Protein 5I4D (pdb70)

Nearest PDB structures (foldseek):
  5d3d-assembly1_A  TM=9.823E-01  e=6.973E-37  Staphylococcus aureus subsp. aureus NCTC 8325
  4dxf-assembly1_A  TM=9.849E-01  e=1.937E-33  Staphylococcus aureus subsp. aureus str. Newman
  3v05-assembly1_B  TM=9.182E-01  e=1.209E-22  Staphylococcus aureus subsp. aureus NCTC 8325
  3v05-assembly2_D  TM=9.084E-01  e=4.663E-22  Staphylococcus aureus subsp. aureus NCTC 8325
  4rfb-assembly2_C  TM=9.114E-01  e=8.182E-22  Staphylococcus aureus subsp. aureus NCTC 8325

GO terms:
  GO:0005576 extracellular region (C, EXP)

Secondary structure (DSSP, 8-state):
----HHHHHHTTS--EEEEEEEEEE---SSSS-EEEE-SSSS-EEEE--TTHHHH--S--EEEEEEEE-----TT--SSEEES-EEEPPSS---EEEEEEEEEE-TT--EEEEEEEEEE--SEEEHHHHHHHHHHHHHHHH-TTTS---EEEEEEETTS-EEEEETTSPPPGGGGG-EEEGGGEEEEEEEE-/-PPTTHHHHHHHTS--EEEEEEEEEE---SSSS-EEEE-SSSS-EEEE--TTHHHH--S--EEEEEEEE-----TT--SSEEE--EEEPPSS---EEEEEEEEEE-TTS-EEEEEEEEEE--SEEEHHHHHHHHHHHHHHHH-BTTTB--EEEEEEETTS-EEEEETTSPPPGGGGG-EEEGGGEEEEEEEE-

Foldseek 3Di:
DDFQVVLLVQLQADKDKDFQWKWAWDPDPDPWTWTWTDPDPDIATETQAAPRVVVDDHDTDGQKMAIARADCDPVRDRHYGYARIDHHDPDWAWAKAKEWEWEQFPVRDIDIDIDIDTDTGQKTAPLVVQSVVVSCCCVPPVARNRWFFWWKWFAFQVGDIDIDTRNDDRPRNSSNDMDGSNGGHHIYTYID/DPDFLVVVVVQLQADKDKDFQWKWAWDPDPDPWTWTWTPPDPDIATETQAAPRVVVDDHDGDGQKMAIAGADQDPVRDRHYGYARIGHHDPDWAWAKAKEWEWEADPVGHIDIDIDIDTDGGQKTAPLVVVSVVVNCCCVPPVARNPWFFWWKWFAFQVRDIDIDTRNDDDDRSSRNDMDGSNGGHHIYTYID

Structure (mmCIF, N/CA/C/O backbone):
data_5I4D
#
_entry.id   5I4D
#
_cell.length_a   85.975
_cell.length_b   166.881
_cell.length_c   34.144
_cell.angle_alpha   90.00
_cell.angle_beta   90.00
_cell.angle_gamma   90.00
#
_symmetry.space_group_name_H-M   'P 21 21 2'
#
loop_
_entity.id
_entity.type
_entity.pdbx_description
1 polymer 'Superantigen-like protein'
2 branched 'N-acetyl-alpha-neuraminic acid-(2-3)-beta-D-galactopyranose-(1-4)-[alpha-L-fucopyranose-(1-3)]2-acetamido-2-deoxy-alpha-D-glucopyranose'
3 non-polymer 'TRIETHYLENE GLYCOL'
4 non-polymer 'TETRAETHYLENE GLYCOL'
5 non-polymer 2-acetamido-2-deoxy-beta-D-glucopyranose
6 water water
#
loop_
_atom_site.group_PDB
_atom_site.id
_atom_site.type_symbol
_atom_site.label_atom_id
_atom_site.label_alt_id
_atom_site.label_comp_id
_atom_site.label_asym_id
_atom_site.label_entity_id
_atom_site.label_seq_id
_atom_site.pdbx_PDB_ins_code
_atom_site.Cartn_x
_atom_site.Cartn_y
_atom_site.Cartn_z
_atom_site.occupancy
_atom_site.B_iso_or_equiv
_atom_site.auth_seq_id
_atom_site.auth_comp_id
_atom_site.auth_asym_id
_atom_site.auth_atom_id
_atom_site.pdbx_PDB_model_num
ATOM 1 N N . THR A 1 152 ? 29.551 210.891 -23.693 1.00 74.40 165 THR A N 1
ATOM 2 C CA . THR A 1 152 ? 29.705 211.582 -22.371 1.00 74.39 165 THR A CA 1
ATOM 3 C C . THR A 1 152 ? 28.629 212.676 -22.162 1.00 70.78 165 THR A C 1
ATOM 4 O O . THR A 1 152 ? 27.982 213.116 -23.137 1.00 61.34 165 THR A O 1
ATOM 8 N N . PRO A 1 153 ? 28.440 213.126 -20.895 1.00 68.16 166 PRO A N 1
ATOM 9 C CA . PRO A 1 153 ? 27.390 214.113 -20.627 1.00 66.27 166 PRO A CA 1
ATOM 10 C C . PRO A 1 153 ? 27.725 215.534 -21.056 1.00 62.31 166 PRO A C 1
ATOM 11 O O . PRO A 1 153 ? 28.902 215.885 -21.217 1.00 61.06 166 PRO A O 1
ATOM 15 N N . LYS A 1 154 ? 26.667 216.323 -21.256 1.00 58.27 167 LYS A N 1
ATOM 16 C CA . LYS A 1 154 ? 26.776 217.741 -21.588 1.00 51.91 167 LYS A CA 1
ATOM 17 C C . LYS A 1 154 ? 26.455 218.511 -20.341 1.00 45.90 167 LYS A C 1
ATOM 18 O O . LYS A 1 154 ? 25.904 217.943 -19.385 1.00 43.62 167 LYS A O 1
ATOM 24 N N . TYR A 1 155 ? 26.780 219.807 -20.361 1.00 38.13 168 TYR A N 1
ATOM 25 C CA . TYR A 1 155 ? 26.582 220.682 -19.206 1.00 34.20 168 TYR A CA 1
ATOM 26 C C . TYR A 1 155 ? 26.020 222.046 -19.620 1.00 31.06 168 TYR A C 1
ATOM 27 O O . TYR A 1 155 ? 26.381 223.075 -19.036 1.00 27.38 168 TYR A O 1
ATOM 36 N N . GLU A 1 156 ? 25.126 222.047 -20.604 1.00 30.55 169 GLU A N 1
ATOM 37 C CA . GLU A 1 156 ? 24.556 223.302 -21.112 1.00 31.23 169 GLU A CA 1
ATOM 38 C C . GLU A 1 156 ? 23.876 224.173 -20.058 1.00 26.45 169 GLU A C 1
ATOM 39 O O . GLU A 1 156 ? 24.056 225.363 -20.060 1.00 24.06 169 GLU A O 1
ATOM 45 N N . ASP A 1 157 ? 23.053 223.572 -19.198 1.00 25.40 170 ASP A N 1
ATOM 46 C CA . ASP A 1 157 ? 22.322 224.332 -18.188 1.00 24.06 170 ASP A CA 1
ATOM 47 C C . ASP A 1 157 ? 23.256 225.016 -17.168 1.00 20.63 170 ASP A C 1
ATOM 48 O O . ASP A 1 157 ? 23.015 226.160 -16.806 1.00 19.07 170 ASP A O 1
ATOM 53 N N . LEU A 1 158 ? 24.314 224.332 -16.757 1.00 18.87 171 LEU A N 1
ATOM 54 C CA . LEU A 1 158 ? 25.270 224.906 -15.807 1.00 18.22 171 LEU A CA 1
ATOM 55 C C . LEU A 1 158 ? 26.079 226.016 -16.467 1.00 16.79 171 LEU A C 1
ATOM 56 O O . LEU A 1 158 ? 26.301 227.055 -15.856 1.00 16.11 171 LEU A O 1
ATOM 61 N N . ARG A 1 159 ? 26.501 225.812 -17.712 1.00 16.62 172 ARG A N 1
ATOM 62 C CA . ARG A 1 159 ? 27.271 226.851 -18.423 1.00 16.78 172 ARG A CA 1
ATOM 63 C C . ARG A 1 159 ? 26.410 228.091 -18.621 1.00 17.18 172 ARG A C 1
ATOM 64 O O . ARG A 1 159 ? 26.895 229.232 -18.509 1.00 17.57 172 ARG A O 1
ATOM 72 N N . ALA A 1 160 ? 25.128 227.885 -18.906 1.00 17.03 173 ALA A N 1
ATOM 73 C CA . ALA A 1 160 ? 24.230 229.025 -19.114 1.00 17.77 173 ALA A CA 1
ATOM 74 C C . ALA A 1 160 ? 24.038 229.815 -17.829 1.00 16.64 173 ALA A C 1
ATOM 75 O O . ALA A 1 160 ? 24.109 231.040 -17.824 1.00 16.73 173 ALA A O 1
ATOM 77 N N . TYR A 1 161 ? 23.799 229.108 -16.729 1.00 15.95 174 TYR A N 1
ATOM 78 C CA . TYR A 1 161 ? 23.573 229.777 -15.449 1.00 15.05 174 TYR A CA 1
ATOM 79 C C . TYR A 1 161 ? 24.776 230.585 -15.023 1.00 14.72 174 TYR A C 1
ATOM 80 O O . TYR A 1 161 ? 24.647 231.780 -14.675 1.00 14.54 174 TYR A O 1
ATOM 89 N N . TYR A 1 162 ? 25.943 229.957 -15.073 1.00 13.52 175 TYR A N 1
ATOM 90 C CA . TYR A 1 162 ? 27.154 230.584 -14.567 1.00 13.34 175 TYR A CA 1
ATOM 91 C C . TYR A 1 162 ? 27.841 231.587 -15.510 1.00 14.44 175 TYR A C 1
ATOM 92 O O . TYR A 1 162 ? 28.917 232.100 -15.194 1.00 14.65 175 TYR A O 1
ATOM 101 N N . THR A 1 163 ? 27.220 231.842 -16.675 1.00 15.76 176 THR A N 1
ATOM 102 C CA . THR A 1 163 ? 27.642 232.903 -17.570 1.00 16.97 176 THR A CA 1
ATOM 103 C C . THR A 1 163 ? 26.599 234.035 -17.586 1.00 17.83 176 THR A C 1
ATOM 104 O O . THR A 1 163 ? 26.726 235.014 -18.352 1.00 18.43 176 THR A O 1
ATOM 108 N N . LYS A 1 164 ? 25.549 233.910 -16.768 1.00 17.52 177 LYS A N 1
ATOM 109 C CA . LYS A 1 164 ? 24.592 235.016 -16.637 1.00 18.97 177 LYS A CA 1
ATOM 110 C C . LYS A 1 164 ? 25.325 236.229 -16.093 1.00 19.33 177 LYS A C 1
ATOM 111 O O . LYS A 1 164 ? 26.289 236.079 -15.343 1.00 17.25 177 LYS A O 1
ATOM 117 N N . PRO A 1 165 ? 24.847 237.454 -16.422 1.00 20.59 178 PRO A N 1
ATOM 118 C CA . PRO A 1 165 ? 25.460 238.617 -15.779 1.00 21.02 178 PRO A CA 1
ATOM 119 C C . PRO A 1 165 ? 25.088 238.633 -14.306 1.00 19.72 178 PRO A C 1
ATOM 120 O O . PRO A 1 165 ? 24.079 238.014 -13.906 1.00 18.53 178 PRO A O 1
ATOM 124 N N . SER A 1 166 ? 25.914 239.281 -13.490 1.00 18.73 179 SER A N 1
ATOM 125 C CA . SER A 1 166 ? 25.599 239.461 -12.089 1.00 17.60 179 SER A CA 1
ATOM 126 C C . SER A 1 166 ? 25.575 240.943 -11.839 1.00 18.92 179 SER A C 1
ATOM 127 O O . SER A 1 166 ? 26.110 241.726 -12.655 1.00 20.72 179 SER A O 1
ATOM 130 N N A PHE A 1 167 ? 24.942 241.315 -10.734 0.50 17.82 180 PHE A N 1
ATOM 131 N N B PHE A 1 167 ? 24.902 241.359 -10.766 0.50 18.29 180 PHE A N 1
ATOM 132 C CA A PHE A 1 167 ? 24.841 242.688 -10.282 0.50 18.63 180 PHE A CA 1
ATOM 133 C CA B PHE A 1 167 ? 24.797 242.779 -10.384 0.50 19.61 180 PHE A CA 1
ATOM 134 C C A PHE A 1 167 ? 25.287 242.733 -8.829 0.50 18.00 180 PHE A C 1
ATOM 135 C C B PHE A 1 167 ? 25.032 242.951 -8.895 0.50 19.25 180 PHE A C 1
ATOM 136 O O A PHE A 1 167 ? 25.111 241.776 -8.067 0.50 16.70 180 PHE A O 1
ATOM 137 O O B PHE A 1 167 ? 24.406 242.322 -8.064 0.50 19.47 180 PHE A O 1
ATOM 152 N N A GLU A 1 168 ? 25.919 243.834 -8.482 0.50 19.58 181 GLU A N 1
ATOM 153 N N B GLU A 1 168 ? 25.958 243.803 -8.538 0.50 20.77 181 GLU A N 1
ATOM 154 C CA A GLU A 1 168 ? 26.428 244.069 -7.156 0.50 19.06 181 GLU A CA 1
ATOM 155 C CA B GLU A 1 168 ? 26.218 243.957 -7.142 0.50 19.78 181 GLU A CA 1
ATOM 156 C C A GLU A 1 168 ? 25.971 245.463 -6.760 0.50 19.38 181 GLU A C 1
ATOM 157 C C B GLU A 1 168 ? 26.100 245.396 -6.715 0.50 20.23 181 GLU A C 1
ATOM 158 O O A GLU A 1 168 ? 26.105 246.414 -7.529 0.50 19.72 181 GLU A O 1
ATOM 159 O O B GLU A 1 168 ? 26.688 246.305 -7.310 0.50 21.09 181 GLU A O 1
ATOM 170 N N A PHE A 1 169 ? 25.412 245.585 -5.575 0.50 18.10 182 PHE A N 1
ATOM 171 N N B PHE A 1 169 ? 25.293 245.601 -5.698 0.50 18.65 182 PHE A N 1
ATOM 172 C CA A PHE A 1 169 ? 24.966 246.875 -5.100 0.50 18.90 182 PHE A CA 1
ATOM 173 C CA B PHE A 1 169 ? 25.103 246.919 -5.180 0.50 19.32 182 PHE A CA 1
ATOM 174 C C A PHE A 1 169 ? 25.431 247.017 -3.667 0.50 18.97 182 PHE A C 1
ATOM 175 C C B PHE A 1 169 ? 25.637 246.946 -3.763 0.50 19.16 182 PHE A C 1
ATOM 176 O O A PHE A 1 169 ? 25.150 246.154 -2.848 0.50 17.84 182 PHE A O 1
ATOM 177 O O B PHE A 1 169 ? 25.637 245.932 -3.059 0.50 17.59 182 PHE A O 1
ATOM 192 N N . GLU A 1 170 ? 26.141 248.110 -3.376 1.00 20.50 183 GLU A N 1
ATOM 193 C CA . GLU A 1 170 ? 26.736 248.307 -2.073 1.00 21.67 183 GLU A CA 1
ATOM 194 C C . GLU A 1 170 ? 26.080 249.408 -1.306 1.00 21.54 183 GLU A C 1
ATOM 195 O O . GLU A 1 170 ? 25.509 250.344 -1.908 1.00 21.05 183 GLU A O 1
ATOM 201 N N . LYS A 1 171 ? 26.180 249.300 0.023 1.00 20.94 184 LYS A N 1
ATOM 202 C CA . LYS A 1 171 ? 25.678 250.353 0.932 1.00 21.97 184 LYS A CA 1
ATOM 203 C C . LYS A 1 171 ? 24.204 250.639 0.640 1.00 20.64 184 LYS A C 1
ATOM 204 O O . LYS A 1 171 ? 23.783 251.799 0.475 1.00 20.47 184 LYS A O 1
ATOM 210 N N . GLN A 1 172 ? 23.425 249.573 0.528 1.00 18.18 185 GLN A N 1
ATOM 211 C CA . GLN A 1 172 ? 22.009 249.681 0.205 1.00 19.26 185 GLN A CA 1
ATOM 212 C C . GLN A 1 172 ? 21.084 249.631 1.421 1.00 18.45 185 GLN A C 1
ATOM 213 O O . GLN A 1 172 ? 21.472 249.208 2.510 1.00 18.82 185 GLN A O 1
ATOM 219 N N . PHE A 1 173 ? 19.838 250.032 1.194 1.00 15.51 186 PHE A N 1
ATOM 220 C CA . PHE A 1 173 ? 18.777 250.040 2.214 1.00 16.34 186 PHE A CA 1
ATOM 221 C C . PHE A 1 173 ? 17.818 248.920 1.877 1.00 16.28 186 PHE A C 1
ATOM 222 O O . PHE A 1 173 ? 17.099 248.987 0.867 1.00 16.58 186 PHE A O 1
ATOM 230 N N . GLY A 1 174 ? 17.789 247.885 2.699 1.00 16.23 187 GLY A N 1
ATOM 231 C CA . GLY A 1 174 ? 16.900 246.769 2.432 1.00 15.64 187 GLY A CA 1
ATOM 232 C C . GLY A 1 174 ? 15.627 246.915 3.225 1.00 16.29 187 GLY A C 1
ATOM 233 O O . GLY A 1 174 ? 15.689 247.255 4.401 1.00 17.18 187 GLY A O 1
ATOM 234 N N . PHE A 1 175 ? 14.473 246.685 2.596 1.00 17.42 188 PHE A N 1
ATOM 235 C CA . PHE A 1 175 ? 13.192 246.778 3.309 1.00 18.35 188 PHE A CA 1
ATOM 236 C C . PHE A 1 175 ? 12.265 245.604 2.988 1.00 19.30 188 PHE A C 1
ATOM 237 O O . PHE A 1 175 ? 12.305 245.040 1.893 1.00 17.77 188 PHE A O 1
ATOM 245 N N . MET A 1 176 ? 11.428 245.262 3.960 1.00 20.07 189 MET A N 1
ATOM 246 C CA . MET A 1 176 ? 10.476 244.176 3.840 1.00 23.24 189 MET A CA 1
ATOM 247 C C . MET A 1 176 ? 9.090 244.778 3.694 1.00 23.15 189 MET A C 1
ATOM 248 O O . MET A 1 176 ? 8.779 245.807 4.314 1.00 22.50 189 MET A O 1
ATOM 253 N N . LEU A 1 177 ? 8.264 244.160 2.868 1.00 22.41 190 LEU A N 1
ATOM 254 C CA . LEU A 1 177 ? 6.879 244.561 2.738 1.00 22.96 190 LEU A CA 1
ATOM 255 C C . LEU A 1 177 ? 6.058 243.431 3.353 1.00 23.67 190 LEU A C 1
ATOM 256 O O . LEU A 1 177 ? 6.609 242.386 3.697 1.00 22.54 190 LEU A O 1
ATOM 261 N N . LYS A 1 178 ? 4.757 243.645 3.527 1.00 24.43 191 LYS A N 1
ATOM 262 C CA . LYS A 1 178 ? 3.929 242.626 4.161 1.00 25.59 191 LYS A CA 1
ATOM 263 C C . LYS A 1 178 ? 4.039 241.287 3.393 1.00 23.73 191 LYS A C 1
ATOM 264 O O . LYS A 1 178 ? 4.002 241.279 2.162 1.00 22.41 191 LYS A O 1
ATOM 270 N N . PRO A 1 179 ? 4.252 240.176 4.111 1.00 23.21 192 PRO A N 1
ATOM 271 C CA . PRO A 1 179 ? 4.377 238.900 3.407 1.00 22.43 192 PRO A CA 1
ATOM 272 C C . PRO A 1 179 ? 3.153 238.541 2.557 1.00 22.45 192 PRO A C 1
ATOM 273 O O . PRO A 1 179 ? 2.011 238.777 2.964 1.00 22.19 192 PRO A O 1
ATOM 277 N N . TRP A 1 180 ? 3.416 237.963 1.389 1.00 22.06 193 TRP A N 1
ATOM 278 C CA . TRP A 1 180 ? 2.384 237.530 0.456 1.00 22.49 193 TRP A CA 1
ATOM 279 C C . TRP A 1 180 ? 2.496 236.052 0.116 1.00 22.60 193 TRP A C 1
ATOM 280 O O . TRP A 1 180 ? 1.694 235.529 -0.653 1.00 22.40 193 TRP A O 1
ATOM 291 N N . THR A 1 181 ? 3.500 235.403 0.705 1.00 21.15 194 THR A N 1
ATOM 292 C CA . THR A 1 181 ? 3.715 233.995 0.555 1.00 22.00 194 THR A CA 1
ATOM 293 C C . THR A 1 181 ? 4.611 233.558 1.727 1.00 21.44 194 THR A C 1
ATOM 294 O O . THR A 1 181 ? 5.039 234.416 2.528 1.00 20.85 194 THR A O 1
ATOM 298 N N . THR A 1 182 ? 4.860 232.252 1.853 1.00 21.33 195 THR A N 1
ATOM 299 C CA . THR A 1 182 ? 5.624 231.735 2.967 1.00 21.76 195 THR A CA 1
ATOM 300 C C . THR A 1 182 ? 7.048 232.255 2.970 1.00 21.51 195 THR A C 1
ATOM 301 O O . THR A 1 182 ? 7.550 232.671 4.018 1.00 22.65 195 THR A O 1
ATOM 305 N N . VAL A 1 183 ? 7.674 232.287 1.801 1.00 20.32 196 VAL A N 1
ATOM 306 C CA . VAL A 1 183 ? 9.017 232.829 1.674 1.00 20.09 196 VAL A CA 1
ATOM 307 C C . VAL A 1 183 ? 8.912 234.341 1.677 1.00 19.56 196 VAL A C 1
ATOM 308 O O . VAL A 1 183 ? 8.025 234.916 1.049 1.00 21.11 196 VAL A O 1
ATOM 312 N N . ARG A 1 184 ? 9.770 234.986 2.450 1.00 18.14 197 ARG A N 1
ATOM 313 C CA . ARG A 1 184 ? 9.787 236.429 2.516 1.00 18.58 197 ARG A CA 1
ATOM 314 C C . ARG A 1 184 ? 10.898 236.964 1.606 1.00 17.69 197 ARG A C 1
ATOM 315 O O . ARG A 1 184 ? 11.868 236.253 1.268 1.00 15.83 197 ARG A O 1
ATOM 323 N N A PHE A 1 185 ? 10.732 238.212 1.195 0.50 16.62 198 PHE A N 1
ATOM 324 N N B PHE A 1 185 ? 10.760 238.236 1.258 0.50 17.87 198 PHE A N 1
ATOM 325 C CA A PHE A 1 185 ? 11.642 238.853 0.280 0.50 16.13 198 PHE A CA 1
ATOM 326 C CA B PHE A 1 185 ? 11.673 238.915 0.371 0.50 18.27 198 PHE A CA 1
ATOM 327 C C A PHE A 1 185 ? 12.085 240.226 0.714 0.50 15.23 198 PHE A C 1
ATOM 328 C C B PHE A 1 185 ? 12.269 240.192 0.942 0.50 18.26 198 PHE A C 1
ATOM 329 O O A PHE A 1 185 ? 11.252 241.112 0.966 0.50 15.10 198 PHE A O 1
ATOM 330 O O B PHE A 1 185 ? 11.579 240.980 1.615 0.50 19.23 198 PHE A O 1
ATOM 345 N N A MET A 1 186 ? 13.398 240.429 0.777 0.50 14.14 199 MET A N 1
ATOM 346 N N B MET A 1 186 ? 13.549 240.408 0.634 0.50 18.11 199 MET A N 1
ATOM 347 C CA A MET A 1 186 ? 13.915 241.764 1.059 0.50 13.84 199 MET A CA 1
ATOM 348 C CA B MET A 1 186 ? 14.238 241.652 0.972 0.50 18.63 199 MET A CA 1
ATOM 349 C C A MET A 1 186 ? 13.902 242.516 -0.267 0.50 14.23 199 MET A C 1
ATOM 350 C C B MET A 1 186 ? 14.257 242.472 -0.303 0.50 18.12 199 MET A C 1
ATOM 351 O O A MET A 1 186 ? 14.225 241.958 -1.317 0.50 14.16 199 MET A O 1
ATOM 352 O O B MET A 1 186 ? 14.708 241.987 -1.349 0.50 17.53 199 MET A O 1
ATOM 361 N N A ASN A 1 187 ? 13.464 243.768 -0.220 0.50 14.65 200 ASN A N 1
ATOM 362 N N B ASN A 1 187 ? 13.773 243.709 -0.233 0.50 17.84 200 ASN A N 1
ATOM 363 C CA A ASN A 1 187 ? 13.430 244.636 -1.380 0.50 14.82 200 ASN A CA 1
ATOM 364 C CA B ASN A 1 187 ? 13.750 244.561 -1.402 0.50 17.27 200 ASN A CA 1
ATOM 365 C C A ASN A 1 187 ? 14.611 245.572 -1.346 0.50 15.10 200 ASN A C 1
ATOM 366 C C B ASN A 1 187 ? 14.779 245.665 -1.330 0.50 17.08 200 ASN A C 1
ATOM 367 O O A ASN A 1 187 ? 15.035 245.995 -0.265 0.50 14.95 200 ASN A O 1
ATOM 368 O O B ASN A 1 187 ? 14.953 246.293 -0.281 0.50 17.09 200 ASN A O 1
ATOM 377 N N A VAL A 1 188 ? 15.137 245.909 -2.517 0.50 15.53 201 VAL A N 1
ATOM 378 N N B VAL A 1 188 ? 15.487 245.880 -2.434 0.50 16.49 201 VAL A N 1
ATOM 379 C CA A VAL A 1 188 ? 16.232 246.864 -2.620 0.50 16.10 201 VAL A CA 1
ATOM 380 C CA B VAL A 1 188 ? 16.407 246.997 -2.537 0.50 16.59 201 VAL A CA 1
ATOM 381 C C A VAL A 1 188 ? 15.973 247.706 -3.874 0.50 16.93 201 VAL A C 1
ATOM 382 C C B VAL A 1 188 ? 16.122 247.707 -3.846 0.50 17.25 201 VAL A C 1
ATOM 383 O O A VAL A 1 188 ? 15.573 247.155 -4.893 0.50 17.37 201 VAL A O 1
ATOM 384 O O B VAL A 1 188 ? 15.857 247.071 -4.859 0.50 17.98 201 VAL A O 1
ATOM 391 N N . ILE A 1 189 ? 16.137 249.034 -3.797 1.00 17.50 202 ILE A N 1
ATOM 392 C CA . ILE A 1 189 ? 15.933 249.894 -4.967 1.00 18.51 202 ILE A CA 1
ATOM 393 C C . ILE A 1 189 ? 17.196 250.754 -5.127 1.00 19.23 202 ILE A C 1
ATOM 394 O O . ILE A 1 189 ? 17.320 251.799 -4.504 1.00 19.05 202 ILE A O 1
ATOM 399 N N . PRO A 1 190 ? 18.163 250.276 -5.922 1.00 19.93 203 PRO A N 1
ATOM 400 C CA . PRO A 1 190 ? 19.435 250.981 -6.130 1.00 20.39 203 PRO A CA 1
ATOM 401 C C . PRO A 1 190 ? 19.466 251.834 -7.393 1.00 21.19 203 PRO A C 1
ATOM 402 O O . PRO A 1 190 ? 20.416 252.595 -7.590 1.00 22.31 203 PRO A O 1
ATOM 406 N N . ASN A 1 191 ? 18.446 251.685 -8.226 1.00 21.17 204 ASN A N 1
ATOM 407 C CA . ASN A 1 191 ? 18.375 252.318 -9.541 1.00 23.22 204 ASN A CA 1
ATOM 408 C C . ASN A 1 191 ? 16.879 252.372 -9.956 1.00 23.33 204 ASN A C 1
ATOM 409 O O . ASN A 1 191 ? 16.032 252.510 -9.089 1.00 21.66 204 ASN A O 1
ATOM 414 N N A ARG A 1 192 ? 16.569 252.259 -11.250 0.50 24.31 205 ARG A N 1
ATOM 415 N N B ARG A 1 192 ? 16.562 252.269 -11.247 0.50 24.30 205 ARG A N 1
ATOM 416 C CA A ARG A 1 192 ? 15.178 252.345 -11.700 0.50 25.35 205 ARG A CA 1
ATOM 417 C CA B ARG A 1 192 ? 15.164 252.350 -11.673 0.50 25.30 205 ARG A CA 1
ATOM 418 C C A ARG A 1 192 ? 14.359 251.075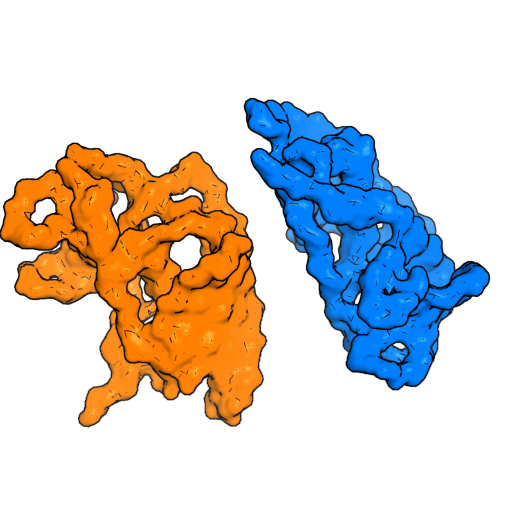 -11.445 0.50 24.36 205 ARG A C 1
ATOM 419 C C B ARG A 1 192 ? 14.334 251.116 -11.328 0.50 24.37 205 ARG A C 1
ATOM 420 O O A ARG A 1 192 ? 13.168 251.038 -11.770 0.50 24.69 205 ARG A O 1
ATOM 421 O O B ARG A 1 192 ? 13.109 251.147 -11.465 0.50 25.00 205 ARG A O 1
ATOM 436 N N . PHE A 1 193 ? 14.988 250.044 -10.877 1.00 22.77 206 PHE A N 1
ATOM 437 C CA . PHE A 1 193 ? 14.303 248.789 -10.573 1.00 22.07 206 PHE A CA 1
ATOM 438 C C . PHE A 1 193 ? 14.216 248.449 -9.103 1.00 20.58 206 PHE A C 1
ATOM 439 O O . PHE A 1 193 ? 15.067 248.867 -8.310 1.00 20.14 206 PHE A O 1
ATOM 447 N N A ILE A 1 194 ? 13.161 247.727 -8.731 0.70 20.57 207 ILE A N 1
ATOM 448 N N B ILE A 1 194 ? 13.198 247.649 -8.776 0.30 20.55 207 ILE A N 1
ATOM 449 C CA A ILE A 1 194 ? 13.059 247.172 -7.375 0.70 19.67 207 ILE A CA 1
ATOM 450 C CA B ILE A 1 194 ? 12.970 247.098 -7.444 0.30 19.74 207 ILE A CA 1
ATOM 451 C C A ILE A 1 194 ? 13.453 245.677 -7.508 0.70 19.34 207 ILE A C 1
ATOM 452 C C B ILE A 1 194 ? 13.404 245.622 -7.472 0.30 19.21 207 ILE A C 1
ATOM 453 O O A ILE A 1 194 ? 12.889 244.953 -8.330 0.70 19.69 207 ILE A O 1
ATOM 454 O O B ILE A 1 194 ? 12.770 244.820 -8.154 0.30 19.54 207 ILE A O 1
ATOM 463 N N . TYR A 1 195 ? 14.469 245.264 -6.751 1.00 18.30 208 TYR A N 1
ATOM 464 C CA . TYR A 1 195 ? 14.950 243.881 -6.732 1.00 17.89 208 TYR A CA 1
ATOM 465 C C . TYR A 1 195 ? 14.355 243.179 -5.536 1.00 17.62 208 TYR A C 1
ATOM 466 O O . TYR A 1 195 ? 14.330 243.753 -4.430 1.00 17.88 208 TYR A O 1
ATOM 475 N N . LYS A 1 196 ? 13.878 241.952 -5.745 1.00 16.89 209 LYS A N 1
ATOM 476 C CA . LYS A 1 196 ? 13.300 241.138 -4.683 1.00 17.08 209 LYS A CA 1
ATOM 477 C C . LYS A 1 196 ? 14.233 239.970 -4.430 1.00 16.28 209 LYS A C 1
ATOM 478 O O . LYS A 1 196 ? 14.503 239.200 -5.345 1.00 16.09 209 LYS A O 1
ATOM 484 N N . ILE A 1 197 ? 14.726 239.869 -3.187 1.00 14.59 210 ILE A N 1
ATOM 485 C CA . ILE A 1 197 ? 15.695 238.836 -2.811 1.00 15.41 210 ILE A CA 1
ATOM 486 C C . ILE A 1 197 ? 15.066 237.889 -1.824 1.00 14.30 210 ILE A C 1
ATOM 487 O O . ILE A 1 197 ? 14.696 238.281 -0.732 1.00 13.90 210 ILE A O 1
ATOM 492 N N . ALA A 1 198 ? 14.908 236.651 -2.237 1.00 14.77 211 ALA A N 1
ATOM 493 C CA . ALA A 1 198 ? 14.331 235.621 -1.394 1.00 15.22 211 ALA A CA 1
ATOM 494 C C . ALA A 1 198 ? 15.203 235.361 -0.168 1.00 15.25 211 ALA A C 1
ATOM 495 O O . ALA A 1 198 ? 16.420 235.238 -0.303 1.00 14.47 211 ALA A O 1
ATOM 497 N N . LEU A 1 199 ? 14.571 235.276 1.010 1.00 15.77 212 LEU A N 1
ATOM 498 C CA . LEU A 1 199 ? 15.243 234.989 2.259 1.00 16.34 212 LEU A CA 1
ATOM 499 C C . LEU A 1 199 ? 15.163 233.495 2.479 1.00 16.69 212 LEU A C 1
ATOM 500 O O . LEU A 1 199 ? 14.112 232.949 2.905 1.00 18.49 212 LEU A O 1
ATOM 505 N N . VAL A 1 200 ? 16.256 232.828 2.141 1.00 15.49 213 VAL A N 1
ATOM 506 C CA . VAL A 1 200 ? 16.327 231.382 2.229 1.00 16.19 213 VAL A CA 1
ATOM 507 C C . VAL A 1 200 ? 17.348 230.976 3.269 1.00 16.60 213 VAL A C 1
ATOM 508 O O . VAL A 1 200 ? 18.124 231.801 3.762 1.00 16.41 213 VAL A O 1
ATOM 512 N N . GLY A 1 201 ? 17.330 229.698 3.630 1.00 17.35 214 GLY A N 1
ATOM 513 C CA . GLY A 1 201 ? 18.260 229.171 4.624 1.00 18.07 214 GLY A CA 1
ATOM 514 C C . GLY A 1 201 ? 18.281 230.022 5.885 1.00 19.13 214 GLY A C 1
ATOM 515 O O . GLY A 1 201 ? 17.209 230.405 6.386 1.00 19.86 214 GLY A O 1
ATOM 516 N N . LYS A 1 202 ? 19.492 230.388 6.336 1.00 18.86 215 LYS A N 1
ATOM 517 C CA . LYS A 1 202 ? 19.671 231.196 7.577 1.00 19.97 215 LYS A CA 1
ATOM 518 C C . LYS A 1 202 ? 19.069 232.592 7.522 1.00 19.32 215 LYS A C 1
ATOM 519 O O . LYS A 1 202 ? 18.852 233.230 8.574 1.00 18.64 215 LYS A O 1
ATOM 525 N N . ASP A 1 203 ? 18.856 233.111 6.318 1.00 17.70 216 ASP A N 1
ATOM 526 C CA . ASP A 1 203 ? 18.323 234.465 6.213 1.00 17.92 216 ASP A CA 1
ATOM 527 C C . ASP A 1 203 ? 16.883 234.615 6.732 1.00 19.01 216 ASP A C 1
ATOM 528 O O . ASP A 1 203 ? 16.521 235.692 7.140 1.00 19.12 216 ASP A O 1
ATOM 533 N N . GLU A 1 204 ? 16.075 233.555 6.708 1.00 19.87 217 GLU A N 1
ATOM 534 C CA . GLU A 1 204 ? 14.673 233.697 7.180 1.00 22.34 217 GLU A CA 1
ATOM 535 C C . GLU A 1 204 ? 14.616 234.105 8.659 1.00 22.97 217 GLU A C 1
ATOM 536 O O . GLU A 1 204 ? 13.829 234.984 9.043 1.00 22.08 217 GLU A O 1
ATOM 542 N N . LYS A 1 205 ? 15.488 233.513 9.468 1.00 23.94 218 LYS A N 1
ATOM 543 C CA . LYS A 1 205 ? 15.527 233.850 10.893 1.00 26.16 218 LYS A CA 1
ATOM 544 C C . LYS A 1 205 ? 16.401 235.066 11.164 1.00 25.17 218 LYS A C 1
ATOM 545 O O . LYS A 1 205 ? 16.221 235.741 12.162 1.00 26.22 218 LYS A O 1
ATOM 551 N N . LYS A 1 206 ? 17.362 235.324 10.287 1.00 24.40 219 LYS A N 1
ATOM 552 C CA . LYS A 1 206 ? 18.293 236.425 10.477 1.00 24.34 219 LYS A CA 1
ATOM 553 C C . LYS A 1 206 ? 17.644 237.794 10.416 1.00 24.95 219 LYS A C 1
ATOM 554 O O . LYS A 1 206 ? 17.955 238.655 11.260 1.00 25.65 219 LYS A O 1
ATOM 560 N N . TYR A 1 207 ? 16.758 237.991 9.444 1.00 22.59 220 TYR A N 1
ATOM 561 C CA . TYR A 1 207 ? 16.118 239.274 9.232 1.00 22.57 220 TYR A CA 1
ATOM 562 C C . TYR A 1 207 ? 14.721 239.244 9.848 1.00 26.52 220 TYR A C 1
ATOM 563 O O . TYR A 1 207 ? 13.995 238.252 9.738 1.00 29.46 220 TYR A O 1
ATOM 572 N N . LYS A 1 208 ? 14.407 240.294 10.583 1.00 28.36 221 LYS A N 1
ATOM 573 C CA . LYS A 1 208 ? 13.111 240.436 11.230 1.00 32.40 221 LYS A CA 1
ATOM 574 C C . LYS A 1 208 ? 12.294 241.402 10.361 1.00 32.92 221 LYS A C 1
ATOM 575 O O . LYS A 1 208 ? 12.215 241.200 9.155 1.00 34.64 221 LYS A O 1
ATOM 581 N N . ASP A 1 209 ? 11.722 242.457 10.937 1.00 34.84 222 ASP A N 1
ATOM 582 C CA . ASP A 1 209 ? 10.879 243.401 10.179 1.00 34.14 222 ASP A CA 1
ATOM 583 C C . ASP A 1 209 ? 11.638 244.456 9.381 1.00 31.40 222 ASP A C 1
ATOM 584 O O . ASP A 1 209 ? 11.092 244.987 8.413 1.00 31.20 222 ASP A O 1
ATOM 589 N N . GLY A 1 210 ? 12.851 244.809 9.823 1.00 28.60 223 GLY A N 1
ATOM 590 C CA . GLY A 1 210 ? 13.654 245.824 9.151 1.00 26.09 223 GLY A CA 1
ATOM 591 C C . GLY A 1 210 ? 13.233 247.268 9.414 1.00 25.15 223 GLY A C 1
ATOM 592 O O . GLY A 1 210 ? 12.436 247.535 10.301 1.00 25.80 223 GLY A O 1
ATOM 593 N N . PRO A 1 211 ? 13.721 248.224 8.629 1.00 23.20 224 PRO A N 1
ATOM 594 C CA . PRO A 1 211 ? 14.616 248.009 7.515 1.00 21.47 224 PRO A CA 1
ATOM 595 C C . PRO A 1 211 ? 16.046 247.686 7.922 1.00 20.10 224 PRO A C 1
ATOM 596 O O . PRO A 1 211 ? 16.413 247.824 9.107 1.00 20.08 224 PRO A O 1
ATOM 600 N N . TYR A 1 212 ? 16.840 247.274 6.940 1.00 19.27 225 TYR A N 1
ATOM 601 C CA . TYR A 1 212 ? 18.256 246.938 7.108 1.00 19.42 225 TYR A CA 1
ATOM 602 C C . TYR A 1 212 ? 19.107 247.799 6.223 1.00 19.42 225 TYR A C 1
ATOM 603 O O . TYR A 1 212 ? 19.233 247.517 5.038 1.00 19.90 225 TYR A O 1
ATOM 612 N N . ASP A 1 213 ? 19.710 248.841 6.787 1.00 19.84 226 ASP A N 1
ATOM 613 C CA . ASP A 1 213 ? 20.559 249.712 5.981 1.00 20.86 226 ASP A CA 1
ATOM 614 C C . ASP A 1 213 ? 22.016 249.206 6.030 1.00 21.20 226 ASP A C 1
ATOM 615 O O . ASP A 1 213 ? 22.347 248.306 6.801 1.00 19.17 226 ASP A O 1
ATOM 620 N N . ASN A 1 214 ? 22.872 249.774 5.180 1.00 22.32 227 ASN A N 1
ATOM 621 C CA . ASN A 1 214 ? 24.298 249.402 5.126 1.00 23.24 227 ASN A CA 1
ATOM 622 C C . ASN A 1 214 ? 24.516 247.929 4.744 1.00 21.80 227 ASN A C 1
ATOM 623 O O . ASN A 1 214 ? 25.370 247.242 5.319 1.00 21.69 227 ASN A O 1
ATOM 628 N N . ILE A 1 215 ? 23.682 247.432 3.824 1.00 19.89 228 ILE A N 1
ATOM 629 C CA . ILE A 1 215 ? 23.868 246.093 3.297 1.00 19.08 228 ILE A CA 1
ATOM 630 C C . ILE A 1 215 ? 24.382 246.108 1.868 1.00 18.17 228 ILE A C 1
ATOM 631 O O . ILE A 1 215 ? 24.208 247.089 1.112 1.00 18.05 228 ILE A O 1
ATOM 636 N N . ASP A 1 216 ? 25.027 245.002 1.508 1.00 16.21 229 ASP A N 1
ATOM 637 C CA . ASP A 1 216 ? 25.490 244.787 0.160 1.00 15.77 229 ASP A CA 1
ATOM 638 C C . ASP A 1 216 ? 24.688 243.585 -0.346 1.00 14.64 229 ASP A C 1
ATOM 639 O O . ASP A 1 216 ? 24.352 242.688 0.435 1.00 13.74 229 ASP A O 1
ATOM 644 N N . VAL A 1 217 ? 24.376 243.589 -1.640 1.00 14.13 230 VAL A N 1
ATOM 645 C CA A VAL A 1 217 ? 23.660 242.481 -2.257 0.50 13.78 230 VAL A CA 1
ATOM 646 C CA B VAL A 1 217 ? 23.681 242.473 -2.239 0.50 14.25 230 VAL A CA 1
ATOM 647 C C . VAL A 1 217 ? 24.366 242.035 -3.539 1.00 14.17 230 VAL A C 1
ATOM 648 O O . VAL A 1 217 ? 24.787 242.879 -4.355 1.00 15.44 230 VAL A O 1
ATOM 655 N N . PHE A 1 218 ? 24.486 240.713 -3.712 1.00 13.66 231 PHE A N 1
ATOM 656 C CA . PHE A 1 218 ? 25.029 240.090 -4.906 1.00 13.82 231 PHE A CA 1
ATOM 657 C C . PHE A 1 218 ? 23.817 239.434 -5.579 1.00 14.06 231 PHE A C 1
ATOM 658 O O . PHE A 1 218 ? 23.242 238.491 -5.050 1.00 13.99 231 PHE A O 1
ATOM 666 N N A ILE A 1 219 ? 23.469 239.936 -6.759 0.70 14.20 232 ILE A N 1
ATOM 667 N N B ILE A 1 219 ? 23.447 239.999 -6.734 0.30 14.12 232 ILE A N 1
ATOM 668 C CA A ILE A 1 219 ? 22.266 239.524 -7.450 0.70 14.60 232 ILE A CA 1
ATOM 669 C CA B ILE A 1 219 ? 22.261 239.632 -7.506 0.30 14.31 232 ILE A CA 1
ATOM 670 C C A ILE A 1 219 ? 22.526 238.787 -8.745 0.70 14.74 232 ILE A C 1
ATOM 671 C C B ILE A 1 219 ? 22.522 238.798 -8.763 0.30 14.69 232 ILE A C 1
ATOM 672 O O A ILE A 1 219 ? 23.372 239.184 -9.562 0.70 15.12 232 ILE A O 1
ATOM 673 O O B ILE A 1 219 ? 23.386 239.146 -9.576 0.30 15.11 232 ILE A O 1
ATOM 682 N N . VAL A 1 220 ? 21.775 237.694 -8.910 1.00 14.94 233 VAL A N 1
ATOM 683 C CA . VAL A 1 220 ? 21.762 236.887 -10.121 1.00 15.55 233 VAL A CA 1
ATOM 684 C C . VAL A 1 220 ? 20.268 236.724 -10.421 1.00 16.07 233 VAL A C 1
ATOM 685 O O . VAL A 1 220 ? 19.519 236.205 -9.606 1.00 15.89 233 VAL A O 1
ATOM 689 N N . LEU A 1 221 ? 19.814 237.209 -11.571 1.00 17.47 234 LEU A N 1
ATOM 690 C CA . LEU A 1 221 ? 18.366 237.183 -11.862 1.00 18.83 234 LEU A CA 1
ATOM 691 C C . LEU A 1 221 ? 17.914 235.798 -12.264 1.00 20.71 234 LEU A C 1
ATOM 692 O O . LEU A 1 221 ? 18.418 235.256 -13.225 1.00 23.35 234 LEU A O 1
ATOM 697 N N . GLU A 1 222 ? 16.977 235.242 -11.509 1.00 22.69 235 GLU A N 1
ATOM 698 C CA . GLU A 1 222 ? 16.482 233.873 -11.720 1.00 26.06 235 GLU A CA 1
ATOM 699 C C . GLU A 1 222 ? 15.109 233.789 -12.285 1.00 28.09 235 GLU A C 1
ATOM 700 O O . GLU A 1 222 ? 14.271 234.682 -12.071 1.00 24.79 235 GLU A O 1
ATOM 706 N N . ASP A 1 223 ? 14.873 232.655 -12.954 1.00 29.04 236 ASP A N 1
ATOM 707 C CA A ASP A 1 223 ? 13.573 232.280 -13.461 0.50 30.04 236 ASP A CA 1
ATOM 708 C CA B ASP A 1 223 ? 13.541 232.373 -13.452 0.50 29.95 236 ASP A CA 1
ATOM 709 C C . ASP A 1 223 ? 12.793 231.911 -12.205 1.00 28.44 236 ASP A C 1
ATOM 710 O O . ASP A 1 223 ? 13.372 231.334 -11.290 1.00 29.31 236 ASP A O 1
ATOM 719 N N . ASN A 1 224 ? 11.505 232.212 -12.150 1.00 27.79 237 ASN A N 1
ATOM 720 C CA . ASN A 1 224 ? 10.723 231.869 -10.979 1.00 26.04 237 ASN A CA 1
ATOM 721 C C . ASN A 1 224 ? 9.262 231.693 -11.338 1.00 26.82 237 ASN A C 1
ATOM 722 O O . ASN A 1 224 ? 8.812 232.178 -12.368 1.00 27.88 237 ASN A O 1
ATOM 727 N N . LYS A 1 225 ? 8.510 231.065 -10.443 1.00 27.78 238 LYS A N 1
ATOM 728 C CA . LYS A 1 225 ? 7.101 230.776 -10.713 1.00 30.03 238 LYS A CA 1
ATOM 729 C C . LYS A 1 225 ? 6.150 231.985 -10.724 1.00 28.87 238 LYS A C 1
ATOM 730 O O . LYS A 1 225 ? 5.007 231.878 -11.183 1.00 28.68 238 LYS A O 1
ATOM 736 N N . TYR A 1 226 ? 6.608 233.125 -10.222 1.00 25.89 239 TYR A N 1
ATOM 737 C CA . TYR A 1 226 ? 5.797 234.330 -10.217 1.00 25.75 239 TYR A CA 1
ATOM 738 C C . TYR A 1 226 ? 6.065 235.201 -11.439 1.00 27.05 239 TYR A C 1
ATOM 739 O O . TYR A 1 226 ? 5.391 236.202 -11.633 1.00 26.02 239 TYR A O 1
ATOM 748 N N . GLN A 1 227 ? 7.015 234.792 -12.284 1.00 28.03 240 GLN A N 1
ATOM 749 C CA A GLN A 1 227 ? 7.425 235.591 -13.447 0.50 29.28 240 GLN A CA 1
ATOM 750 C CA B GLN A 1 227 ? 7.419 235.581 -13.447 0.50 29.84 240 GLN A CA 1
ATOM 751 C C . GLN A 1 227 ? 7.869 236.999 -13.013 1.00 28.69 240 GLN A C 1
ATOM 752 O O . GLN A 1 227 ? 7.660 237.983 -13.713 1.00 30.21 240 GLN A O 1
ATOM 763 N N . LEU A 1 228 ? 8.468 237.098 -11.833 1.00 26.62 241 LEU A N 1
ATOM 764 C CA . LEU A 1 228 ? 9.008 238.377 -11.358 1.00 26.00 241 LEU A CA 1
ATOM 765 C C . LEU A 1 228 ? 10.271 238.600 -12.173 1.00 26.90 241 LEU A C 1
ATOM 766 O O . LEU A 1 228 ? 11.122 237.686 -12.303 1.00 26.38 241 LEU A O 1
ATOM 771 N N . LYS A 1 229 ? 10.390 239.804 -12.715 1.00 28.31 242 LYS A N 1
ATOM 772 C CA . LYS A 1 229 ? 11.513 240.142 -13.572 1.00 30.00 242 LYS A CA 1
ATOM 773 C C . LYS A 1 229 ? 12.810 240.403 -12.830 1.00 27.08 242 LYS A C 1
ATOM 774 O O . LYS A 1 229 ? 13.884 240.201 -13.398 1.00 27.14 242 LYS A O 1
ATOM 780 N N . LYS A 1 230 ? 12.730 240.867 -11.578 1.00 23.89 243 LYS A N 1
ATOM 781 C CA . LYS A 1 230 ? 13.946 241.151 -10.793 1.00 23.09 243 LYS A CA 1
ATOM 782 C C . LYS A 1 230 ? 13.881 240.391 -9.484 1.00 22.01 243 LYS A C 1
ATOM 783 O O . LYS A 1 230 ? 13.556 240.941 -8.431 1.00 22.00 243 LYS A O 1
ATOM 789 N N . TYR A 1 231 ? 14.225 239.110 -9.581 1.00 20.79 244 TYR A N 1
ATOM 790 C CA . TYR A 1 231 ? 14.153 238.169 -8.493 1.00 19.18 244 TYR A CA 1
ATOM 791 C C . TYR A 1 231 ? 15.518 237.499 -8.355 1.00 17.33 244 TYR A C 1
ATOM 792 O O . TYR A 1 231 ? 16.071 237.013 -9.342 1.00 16.28 244 TYR A O 1
ATOM 801 N N . SER A 1 232 ? 16.013 237.432 -7.127 1.00 15.68 245 SER A N 1
ATOM 802 C CA . SER A 1 232 ? 17.293 236.772 -6.838 1.00 14.72 245 SER A CA 1
ATOM 803 C C . SER A 1 232 ? 17.202 236.041 -5.491 1.00 14.78 245 SER A C 1
ATOM 804 O O . SER A 1 232 ? 16.271 236.230 -4.741 1.00 14.70 245 SER A O 1
ATOM 807 N N . VAL A 1 233 ? 18.164 235.172 -5.215 1.00 14.57 246 VAL A N 1
ATOM 808 C CA . VAL A 1 233 ? 18.135 234.334 -3.993 1.00 14.82 246 VAL A CA 1
ATOM 809 C C . VAL A 1 233 ? 19.427 234.486 -3.224 1.00 14.53 246 VAL A C 1
ATOM 810 O O . VAL A 1 233 ? 20.510 234.341 -3.784 1.00 13.72 246 VAL A O 1
ATOM 814 N N . GLY A 1 234 ? 19.320 234.818 -1.934 1.00 14.16 247 GLY A N 1
ATOM 815 C CA . GLY A 1 234 ? 20.492 234.918 -1.077 1.00 13.62 247 GLY A CA 1
ATOM 816 C C . GLY A 1 234 ? 21.425 236.063 -1.400 1.00 12.62 247 GLY A C 1
ATOM 817 O O . GLY A 1 234 ? 21.006 237.083 -1.909 1.00 12.29 247 GLY A O 1
ATOM 818 N N . GLY A 1 235 ? 22.697 235.924 -1.021 1.00 12.22 248 GLY A N 1
ATOM 819 C CA . GLY A 1 235 ? 23.686 236.952 -1.351 1.00 11.89 248 GLY A CA 1
ATOM 820 C C . GLY A 1 235 ? 23.629 238.292 -0.645 1.00 12.19 248 GLY A C 1
ATOM 821 O O . GLY A 1 235 ? 24.111 239.302 -1.198 1.00 12.08 248 GLY A O 1
ATOM 822 N N . ILE A 1 236 ? 23.060 238.318 0.565 1.00 12.09 249 ILE A N 1
ATOM 823 C CA . ILE A 1 236 ? 22.967 239.552 1.350 1.00 12.97 249 ILE A CA 1
ATOM 824 C C . ILE A 1 236 ? 24.060 239.559 2.432 1.00 13.17 249 ILE A C 1
ATOM 825 O O . ILE A 1 236 ? 24.177 238.609 3.192 1.00 13.12 249 ILE A O 1
ATOM 830 N N . THR A 1 237 ? 24.848 240.637 2.495 1.00 13.30 250 THR A N 1
ATOM 831 C CA . THR A 1 237 ? 25.910 240.745 3.484 1.00 14.31 250 THR A CA 1
ATOM 832 C C . THR A 1 237 ? 26.002 242.148 4.110 1.00 15.66 250 THR A C 1
ATOM 833 O O . THR A 1 237 ? 25.390 243.106 3.618 1.00 15.74 250 THR A O 1
ATOM 837 N N A LYS A 1 238 ? 26.795 242.250 5.169 0.50 16.58 251 LYS A N 1
ATOM 838 N N B LYS A 1 238 ? 26.785 242.262 5.185 0.50 16.66 251 LYS A N 1
ATOM 839 C CA A LYS A 1 238 ? 27.094 243.533 5.801 0.50 18.16 251 LYS A CA 1
ATOM 840 C CA B LYS A 1 238 ? 27.059 243.571 5.804 0.50 18.21 251 LYS A CA 1
ATOM 841 C C A LYS A 1 238 ? 28.087 244.280 4.917 0.50 18.25 251 LYS A C 1
ATOM 842 C C B LYS A 1 238 ? 28.073 244.284 4.924 0.50 18.27 251 LYS A C 1
ATOM 843 O O A LYS A 1 238 ? 29.030 243.671 4.419 0.50 18.14 251 LYS A O 1
ATOM 844 O O B LYS A 1 238 ? 29.016 243.659 4.443 0.50 18.17 251 LYS A O 1
ATOM 855 N N . THR A 1 239 ? 27.876 245.581 4.708 1.00 18.55 252 THR A N 1
ATOM 856 C CA . THR A 1 239 ? 28.786 246.370 3.869 1.00 19.22 252 THR A CA 1
ATOM 857 C C . THR A 1 239 ? 30.142 246.523 4.545 1.00 19.72 252 THR A C 1
ATOM 858 O O . THR A 1 239 ? 30.244 246.411 5.752 1.00 20.41 252 THR A O 1
ATOM 862 N N . ASN A 1 240 ? 31.176 246.752 3.760 1.00 20.17 253 ASN A N 1
ATOM 863 C CA . ASN A 1 240 ? 32.519 246.936 4.297 1.00 21.49 253 ASN A CA 1
ATOM 864 C C . ASN A 1 240 ? 32.626 248.156 5.237 1.00 23.91 253 ASN A C 1
ATOM 865 O O . ASN A 1 240 ? 32.061 249.189 4.944 1.00 24.61 253 ASN A O 1
ATOM 870 N N . SER A 1 241 ? 33.356 248.017 6.338 1.00 26.71 254 SER A N 1
ATOM 871 C CA . SER A 1 241 ? 33.644 249.149 7.241 1.00 29.91 254 SER A CA 1
ATOM 872 C C . SER A 1 241 ? 34.807 249.974 6.653 1.00 32.61 254 SER A C 1
ATOM 873 O O . SER A 1 241 ? 35.035 251.121 7.036 1.00 33.87 254 SER A O 1
ATOM 876 N N . LYS A 1 242 ? 35.590 249.334 5.789 1.00 32.93 255 LYS A N 1
ATOM 877 C CA . LYS A 1 242 ? 36.728 249.966 5.125 1.00 36.18 255 LYS A CA 1
ATOM 878 C C . LYS A 1 242 ? 37.108 249.176 3.874 1.00 35.81 255 LYS A C 1
ATOM 879 O O . LYS A 1 242 ? 36.615 248.060 3.658 1.00 31.88 255 LYS A O 1
ATOM 885 N N . LYS A 1 243 ? 38.014 249.729 3.075 1.00 30.82 256 LYS A N 1
ATOM 886 C CA . LYS A 1 243 ? 38.457 249.037 1.864 1.00 33.04 256 LYS A CA 1
ATOM 887 C C . LYS A 1 243 ? 39.232 247.764 2.205 1.00 29.24 256 LYS A C 1
ATOM 888 O O . LYS A 1 243 ? 40.004 247.749 3.155 1.00 31.49 256 LYS A O 1
ATOM 894 N N . VAL A 1 244 ? 38.981 246.702 1.433 1.00 25.59 257 VAL A N 1
ATOM 895 C CA . VAL A 1 244 ? 39.655 245.402 1.597 1.00 24.21 257 VAL A CA 1
ATOM 896 C C . VAL A 1 244 ? 40.230 244.958 0.254 1.00 22.13 257 VAL A C 1
ATOM 897 O O . VAL A 1 244 ? 39.565 245.032 -0.760 1.00 21.55 257 VAL A O 1
ATOM 901 N N . ASN A 1 245 ? 41.501 244.581 0.261 1.00 21.31 258 ASN A N 1
ATOM 902 C CA . ASN A 1 245 ? 42.184 244.044 -0.919 1.00 22.35 258 ASN A CA 1
ATOM 903 C C . ASN A 1 245 ? 43.024 242.899 -0.421 1.00 21.37 258 ASN A C 1
ATOM 904 O O . ASN A 1 245 ? 44.242 243.007 -0.265 1.00 22.47 258 ASN A O 1
ATOM 909 N N . HIS A 1 246 ? 42.360 241.774 -0.199 1.00 19.54 259 HIS A N 1
ATOM 910 C CA . HIS A 1 246 ? 42.955 240.624 0.404 1.00 18.74 259 HIS A CA 1
ATOM 911 C C . HIS A 1 246 ? 43.270 239.544 -0.635 1.00 18.56 259 HIS A C 1
ATOM 912 O O . HIS A 1 246 ? 42.358 238.942 -1.191 1.00 17.57 259 HIS A O 1
ATOM 919 N N . LYS A 1 247 ? 44.564 239.308 -0.865 1.00 19.47 260 LYS A N 1
ATOM 920 C CA A LYS A 1 247 ? 45.039 238.333 -1.845 0.60 20.56 260 LYS A CA 1
ATOM 921 C CA B LYS A 1 247 ? 45.010 238.326 -1.854 0.40 20.30 260 LYS A CA 1
ATOM 922 C C . LYS A 1 247 ? 44.972 236.908 -1.306 1.00 20.13 260 LYS A C 1
ATOM 923 O O . LYS A 1 247 ? 45.383 236.661 -0.158 1.00 21.03 260 LYS A O 1
ATOM 934 N N . VAL A 1 248 ? 44.482 235.968 -2.122 1.00 17.36 261 VAL A N 1
ATOM 935 C CA . VAL A 1 248 ? 44.450 234.555 -1.732 1.00 17.73 261 VAL A CA 1
ATOM 936 C C . VAL A 1 248 ? 44.939 233.702 -2.918 1.00 17.84 261 VAL A C 1
ATOM 937 O O . VAL A 1 248 ? 44.639 234.013 -4.089 1.00 18.28 261 VAL A O 1
ATOM 941 N N . GLU A 1 249 ? 45.743 232.684 -2.632 1.00 18.18 262 GLU A N 1
ATOM 942 C CA . GLU A 1 249 ? 46.239 231.796 -3.681 1.00 18.85 262 GLU A CA 1
ATOM 943 C C . GLU A 1 249 ? 45.085 230.965 -4.251 1.00 17.11 262 GLU A C 1
ATOM 944 O O . GLU A 1 249 ? 44.311 230.408 -3.499 1.00 16.95 262 GLU A O 1
ATOM 950 N N . LEU A 1 250 ? 44.989 230.920 -5.578 1.00 15.71 263 LEU A N 1
ATOM 951 C CA . LEU A 1 250 ? 44.022 230.136 -6.294 1.00 15.58 263 LEU A CA 1
ATOM 952 C C . LEU A 1 250 ? 44.770 229.066 -7.096 1.00 16.49 263 LEU A C 1
ATOM 953 O O . LEU A 1 250 ? 45.553 229.404 -7.972 1.00 17.24 263 LEU A O 1
ATOM 958 N N . SER A 1 251 ? 44.597 227.790 -6.753 1.00 16.29 264 SER A N 1
ATOM 959 C CA . SER A 1 251 ? 45.298 226.701 -7.465 1.00 16.15 264 SER A CA 1
ATOM 960 C C . SER A 1 251 ? 44.278 225.847 -8.130 1.00 16.06 264 SER A C 1
ATOM 961 O O . SER A 1 251 ? 43.337 225.384 -7.488 1.00 15.33 264 SER A O 1
ATOM 964 N N . ILE A 1 252 ? 44.499 225.595 -9.419 1.00 15.91 265 ILE A N 1
ATOM 965 C CA . ILE A 1 252 ? 43.568 224.862 -10.226 1.00 17.45 265 ILE A CA 1
ATOM 966 C C . ILE A 1 252 ? 44.244 223.640 -10.825 1.00 18.21 265 ILE A C 1
ATOM 967 O O . ILE A 1 252 ? 45.326 223.759 -11.394 1.00 20.29 265 ILE A O 1
ATOM 972 N N . THR A 1 253 ? 43.622 222.477 -10.653 1.00 17.48 266 THR A N 1
ATOM 973 C CA . THR A 1 253 ? 44.079 221.253 -11.286 1.00 17.53 266 THR A CA 1
ATOM 974 C C . THR A 1 253 ? 42.958 220.819 -12.189 1.00 17.88 266 THR A C 1
ATOM 975 O O . THR A 1 253 ? 41.808 220.773 -11.760 1.00 16.27 266 THR A O 1
ATOM 979 N N . LYS A 1 254 ? 43.269 220.528 -13.447 1.00 18.95 267 LYS A N 1
ATOM 980 C CA . LYS A 1 254 ? 42.232 220.064 -14.345 1.00 21.62 267 LYS A CA 1
ATOM 981 C C . LYS A 1 254 ? 42.708 218.810 -15.066 1.00 22.87 267 LYS A C 1
ATOM 982 O O . LYS A 1 254 ? 43.905 218.691 -15.398 1.00 19.87 267 LYS A O 1
ATOM 988 N N . LYS A 1 255 ? 41.788 217.853 -15.192 1.00 23.67 268 LYS A N 1
ATOM 989 C CA . LYS A 1 255 ? 42.053 216.566 -15.848 1.00 27.07 268 LYS A CA 1
ATOM 990 C C . LYS A 1 255 ? 41.117 216.466 -17.019 1.00 28.94 268 LYS A C 1
ATOM 991 O O . LYS A 1 255 ? 39.890 216.434 -16.816 1.00 31.31 268 LYS A O 1
ATOM 997 N N . ASP A 1 256 ? 41.666 216.408 -18.234 1.00 28.76 269 ASP A N 1
ATOM 998 C CA . ASP A 1 256 ? 40.834 216.354 -19.413 1.00 31.89 269 ASP A CA 1
ATOM 999 C C . ASP A 1 256 ? 40.350 214.924 -19.704 1.00 33.43 269 ASP A C 1
ATOM 1000 O O . ASP A 1 256 ? 40.660 213.978 -18.971 1.00 31.85 269 ASP A O 1
ATOM 1005 N N . ASN A 1 257 ? 39.579 214.769 -20.774 1.00 39.46 270 ASN A N 1
ATOM 1006 C CA . ASN A 1 257 ? 38.999 213.460 -21.113 1.00 41.79 270 ASN A CA 1
ATOM 1007 C C . ASN A 1 257 ? 39.997 212.388 -21.572 1.00 41.98 270 ASN A C 1
ATOM 1008 O O . ASN A 1 257 ? 39.659 211.202 -21.613 1.00 41.19 270 ASN A O 1
ATOM 1013 N N . GLN A 1 258 ? 41.222 212.811 -21.886 1.00 39.89 271 GLN A N 1
ATOM 1014 C CA . GLN A 1 258 ? 42.298 211.903 -22.286 1.00 39.74 271 GLN A CA 1
ATOM 1015 C C . GLN A 1 258 ? 43.195 211.591 -21.088 1.00 37.37 271 GLN A C 1
ATOM 1016 O O . GLN A 1 258 ? 44.217 210.910 -21.228 1.00 39.25 271 GLN A O 1
ATOM 1022 N N . GLY A 1 259 ? 42.815 212.110 -19.915 1.00 33.18 272 GLY A N 1
ATOM 1023 C CA . GLY A 1 259 ? 43.547 211.889 -18.676 1.00 32.12 272 GLY A CA 1
ATOM 1024 C C . GLY A 1 259 ? 44.747 212.795 -18.486 1.00 30.43 272 GLY A C 1
ATOM 1025 O O . GLY A 1 259 ? 45.577 212.544 -17.597 1.00 32.84 272 GLY A O 1
ATOM 1026 N N . MET A 1 260 ? 44.851 213.844 -19.304 1.00 28.13 273 MET A N 1
ATOM 1027 C CA . MET A 1 260 ? 45.978 214.761 -19.213 1.00 29.00 273 MET A CA 1
ATOM 1028 C C . MET A 1 260 ? 45.692 215.822 -18.161 1.00 26.48 273 MET A C 1
ATOM 1029 O O . MET A 1 260 ? 44.612 216.429 -18.144 1.00 24.03 273 MET A O 1
ATOM 1034 N N . ILE A 1 261 ? 46.699 216.049 -17.322 1.00 25.53 274 ILE A N 1
ATOM 1035 C CA . ILE A 1 261 ? 46.579 216.943 -16.175 1.00 24.19 274 ILE A CA 1
ATOM 1036 C C . ILE A 1 261 ? 47.280 218.270 -16.385 1.00 24.74 274 ILE A C 1
ATOM 1037 O O . ILE A 1 261 ? 48.396 218.323 -16.912 1.00 24.14 274 ILE A O 1
ATOM 1042 N N . SER A 1 262 ? 46.644 219.341 -15.936 1.00 22.94 275 SER A N 1
ATOM 1043 C CA . SER A 1 262 ? 47.266 220.650 -15.961 1.00 25.65 275 SER A CA 1
ATOM 1044 C C . SER A 1 262 ? 47.022 221.306 -14.616 1.00 24.06 275 SER A C 1
ATOM 1045 O O . SER A 1 262 ? 45.994 221.077 -13.979 1.00 20.43 275 SER A O 1
ATOM 1048 N N A ARG A 1 263 ? 47.871 222.300 -14.378 0.50 25.93 276 ARG A N 1
ATOM 1049 N N B ARG A 1 263 ? 48.052 221.929 -14.039 0.50 24.58 276 ARG A N 1
ATOM 1050 C CA A ARG A 1 263 ? 47.915 223.059 -13.165 0.50 26.79 276 ARG A CA 1
ATOM 1051 C CA B ARG A 1 263 ? 47.896 222.547 -12.708 0.50 24.39 276 ARG A CA 1
ATOM 1052 C C A ARG A 1 263 ? 48.236 224.519 -13.409 0.50 28.43 276 ARG A C 1
ATOM 1053 C C B ARG A 1 263 ? 48.449 223.950 -12.720 0.50 24.80 276 ARG A C 1
ATOM 1054 O O A ARG A 1 263 ? 49.005 224.862 -14.315 0.50 31.27 276 ARG A O 1
ATOM 1055 O O B ARG A 1 263 ? 49.647 224.153 -12.984 0.50 26.61 276 ARG A O 1
ATOM 1070 N N A ASP A 1 264 ? 47.669 225.391 -12.597 0.50 26.43 277 ASP A N 1
ATOM 1071 N N B ASP A 1 264 ? 47.554 224.901 -12.417 0.50 22.96 277 ASP A N 1
ATOM 1072 C CA A ASP A 1 264 ? 48.096 226.771 -12.661 0.50 27.92 277 ASP A CA 1
ATOM 1073 C CA B ASP A 1 264 ? 47.805 226.337 -12.521 0.50 24.18 277 ASP A CA 1
ATOM 1074 C C A ASP A 1 264 ? 47.771 227.427 -11.345 0.50 25.06 277 ASP A C 1
ATOM 1075 C C B ASP A 1 264 ? 47.532 227.150 -11.274 0.50 22.52 277 ASP A C 1
ATOM 1076 O O A ASP A 1 264 ? 46.778 227.111 -10.699 0.50 22.21 277 ASP A O 1
ATOM 1077 O O B ASP A 1 264 ? 46.557 226.925 -10.577 0.50 20.25 277 ASP A O 1
ATOM 1086 N N A VAL A 1 265 ? 48.655 228.312 -10.932 0.50 22.89 278 VAL A N 1
ATOM 1087 N N B VAL A 1 265 ? 48.382 228.134 -11.028 0.50 21.28 278 VAL A N 1
ATOM 1088 C CA A VAL A 1 265 ? 48.481 228.994 -9.685 0.50 21.25 278 VAL A CA 1
ATOM 1089 C CA B VAL A 1 265 ? 48.222 228.939 -9.836 0.50 20.55 278 VAL A CA 1
ATOM 1090 C C A VAL A 1 265 ? 48.406 230.461 -10.007 0.50 20.89 278 VAL A C 1
ATOM 1091 C C B VAL A 1 265 ? 48.235 230.412 -10.147 0.50 20.24 278 VAL A C 1
ATOM 1092 O O A VAL A 1 265 ? 49.175 230.948 -10.845 0.50 20.91 278 VAL A O 1
ATOM 1093 O O B VAL A 1 265 ? 48.924 230.863 -11.057 0.50 20.33 278 VAL A O 1
ATOM 1100 N N . SER A 1 266 ? 47.484 231.157 -9.349 1.00 19.66 279 SER A N 1
ATOM 1101 C CA . SER A 1 266 ? 47.288 232.598 -9.538 1.00 20.05 279 SER A CA 1
ATOM 1102 C C . SER A 1 266 ? 46.785 233.189 -8.214 1.00 20.56 279 SER A C 1
ATOM 1103 O O . SER A 1 266 ? 46.701 232.478 -7.223 1.00 19.68 279 SER A O 1
ATOM 1106 N N . GLU A 1 267 ? 46.506 234.491 -8.214 1.00 21.96 280 GLU A N 1
ATOM 1107 C CA . GLU A 1 267 ? 45.984 235.168 -7.037 1.00 23.95 280 GLU A CA 1
ATOM 1108 C C . GLU A 1 267 ? 44.558 235.622 -7.324 1.00 21.44 280 GLU A C 1
ATOM 1109 O O . GLU A 1 267 ? 44.251 236.102 -8.419 1.00 21.72 280 GLU A O 1
ATOM 1115 N N . TYR A 1 268 ? 43.687 235.411 -6.352 1.00 18.26 281 TYR A N 1
ATOM 1116 C CA . TYR A 1 268 ? 42.299 235.842 -6.436 1.00 16.81 281 TYR A CA 1
ATOM 1117 C C . TYR A 1 268 ? 42.114 236.920 -5.390 1.00 16.93 281 TYR A C 1
ATOM 1118 O O . TYR A 1 268 ? 42.508 236.748 -4.258 1.00 16.19 281 TYR A O 1
ATOM 1127 N N . MET A 1 269 ? 41.520 238.034 -5.772 1.00 17.18 282 MET A N 1
ATOM 1128 C CA A MET A 1 269 ? 41.337 239.150 -4.860 0.60 17.71 282 MET A CA 1
ATOM 1129 C CA B MET A 1 269 ? 41.335 239.160 -4.858 0.40 18.94 282 MET A CA 1
ATOM 1130 C C . MET A 1 269 ? 39.975 239.134 -4.154 1.00 17.84 282 MET A C 1
ATOM 1131 O O . MET A 1 269 ? 38.913 239.089 -4.807 1.00 16.78 282 MET A O 1
ATOM 1140 N N . ILE A 1 270 ? 40.019 239.190 -2.826 1.00 16.81 283 ILE A N 1
ATOM 1141 C CA . ILE A 1 270 ? 38.807 239.256 -1.990 1.00 17.14 283 ILE A CA 1
ATOM 1142 C C . ILE A 1 270 ? 38.696 240.729 -1.609 1.00 17.82 283 ILE A C 1
ATOM 1143 O O . ILE A 1 270 ? 39.617 241.301 -1.018 1.00 16.65 283 ILE A O 1
ATOM 1148 N N . THR A 1 271 ? 37.571 241.364 -1.941 1.00 18.07 284 THR A N 1
ATOM 1149 C CA . THR A 1 271 ? 37.411 242.785 -1.660 1.00 19.17 284 THR A CA 1
ATOM 1150 C C . THR A 1 271 ? 36.290 243.080 -0.653 1.00 18.82 284 THR A C 1
ATOM 1151 O O . THR A 1 271 ? 35.983 244.240 -0.403 1.00 18.88 284 THR A O 1
ATOM 1155 N N . LYS A 1 272 ? 35.714 242.035 -0.055 1.00 17.43 285 LYS A N 1
ATOM 1156 C CA . LYS A 1 272 ? 34.649 242.205 0.926 1.00 17.52 285 LYS A CA 1
ATOM 1157 C C . LYS A 1 272 ? 34.986 241.597 2.278 1.00 16.75 285 LYS A C 1
ATOM 1158 O O . LYS A 1 272 ? 35.532 240.496 2.348 1.00 15.77 285 LYS A O 1
ATOM 1164 N N A GLU A 1 273 ? 34.664 242.332 3.336 0.50 16.22 286 GLU A N 1
ATOM 1165 N N B GLU A 1 273 ? 34.656 242.312 3.361 0.50 17.52 286 GLU A N 1
ATOM 1166 C CA A GLU A 1 273 ? 34.867 241.853 4.687 0.50 16.43 286 GLU A CA 1
ATOM 1167 C CA B GLU A 1 273 ? 34.899 241.803 4.723 0.50 18.61 286 GLU A CA 1
ATOM 1168 C C A GLU A 1 273 ? 33.982 240.643 4.941 0.50 15.98 286 GLU A C 1
ATOM 1169 C C B GLU A 1 273 ? 33.934 240.672 5.073 0.50 17.21 286 GLU A C 1
ATOM 1170 O O A GLU A 1 273 ? 34.445 239.642 5.480 0.50 16.85 286 GLU A O 1
ATOM 1171 O O B GLU A 1 273 ? 34.275 239.780 5.853 0.50 17.49 286 GLU A O 1
ATOM 1182 N N . GLU A 1 274 ? 32.711 240.749 4.555 1.00 15.35 287 GLU A N 1
ATOM 1183 C CA . GLU A 1 274 ? 31.730 239.671 4.718 1.00 15.35 287 GLU A CA 1
ATOM 1184 C C . GLU A 1 274 ? 31.292 239.314 3.301 1.00 13.95 287 GLU A C 1
ATOM 1185 O O . GLU A 1 274 ? 30.837 240.206 2.572 1.00 14.12 287 GLU A O 1
ATOM 1191 N N . ILE A 1 275 ? 31.388 238.040 2.925 1.00 13.04 288 ILE A N 1
ATOM 1192 C CA . ILE A 1 275 ? 31.073 237.629 1.549 1.00 12.68 288 ILE A CA 1
ATOM 1193 C C . ILE A 1 275 ? 30.217 236.388 1.544 1.00 11.72 288 ILE A C 1
ATOM 1194 O O . ILE A 1 275 ? 30.412 235.484 2.343 1.00 11.42 288 ILE A O 1
ATOM 1199 N N . SER A 1 276 ? 29.191 236.400 0.691 1.00 11.81 289 SER A N 1
ATOM 1200 C CA . SER A 1 276 ? 28.302 235.244 0.578 1.00 11.78 289 SER A CA 1
ATOM 1201 C C . SER A 1 276 ? 28.931 234.099 -0.187 1.00 11.12 289 SER A C 1
ATOM 1202 O O . SER A 1 276 ? 29.719 234.301 -1.099 1.00 11.58 289 SER A O 1
ATOM 1205 N N . LEU A 1 277 ? 28.530 232.867 0.143 1.00 11.18 290 LEU A N 1
ATOM 1206 C CA . LEU A 1 277 ? 28.945 231.725 -0.646 1.00 11.18 290 LEU A CA 1
ATOM 1207 C C . LEU A 1 277 ? 28.394 231.879 -2.059 1.00 10.93 290 LEU A C 1
ATOM 1208 O O . LEU A 1 277 ? 29.019 231.440 -3.020 1.00 11.99 290 LEU A O 1
ATOM 1213 N N . LYS A 1 278 ? 27.261 232.564 -2.204 1.00 10.66 291 LYS A N 1
ATOM 1214 C CA . LYS A 1 278 ? 26.685 232.825 -3.530 1.00 11.10 291 LYS A CA 1
ATOM 1215 C C . LYS A 1 278 ? 27.676 233.530 -4.459 1.00 11.05 291 LYS A C 1
ATOM 1216 O O . LYS A 1 278 ? 27.866 233.133 -5.599 1.00 11.18 291 LYS A O 1
ATOM 1222 N N . GLU A 1 279 ? 28.271 234.589 -3.955 1.00 11.16 292 GLU A N 1
ATOM 1223 C CA . GLU A 1 279 ? 29.202 235.424 -4.720 1.00 12.14 292 GLU A CA 1
ATOM 1224 C C . GLU A 1 279 ? 30.494 234.684 -5.042 1.00 12.09 292 GLU A C 1
ATOM 1225 O O . GLU A 1 279 ? 30.966 234.753 -6.155 1.00 12.79 292 GLU A O 1
ATOM 1231 N N . LEU A 1 280 ? 31.011 233.927 -4.086 1.00 12.39 293 LEU A N 1
ATOM 1232 C CA . LEU A 1 280 ? 32.236 233.127 -4.308 1.00 11.74 293 LEU A CA 1
ATOM 1233 C C . LEU A 1 280 ? 31.992 232.072 -5.353 1.00 11.76 293 LEU A C 1
ATOM 1234 O O . LEU A 1 280 ? 32.729 231.977 -6.329 1.00 11.64 293 LEU A O 1
ATOM 1239 N N . ASP A 1 281 ? 30.931 231.303 -5.162 1.00 10.84 294 ASP A N 1
ATOM 1240 C CA . ASP A 1 281 ? 30.560 230.235 -6.087 1.00 11.10 294 ASP A CA 1
ATOM 1241 C C . ASP A 1 281 ? 30.333 230.780 -7.491 1.00 11.16 294 ASP A C 1
ATOM 1242 O O . ASP A 1 281 ? 30.891 230.256 -8.469 1.00 11.53 294 ASP A O 1
ATOM 1247 N N . PHE A 1 282 ? 29.580 231.869 -7.593 1.00 10.80 295 PHE A N 1
ATOM 1248 C CA . PHE A 1 282 ? 29.205 232.355 -8.921 1.00 11.66 295 PHE A CA 1
ATOM 1249 C C . PHE A 1 282 ? 30.405 232.926 -9.6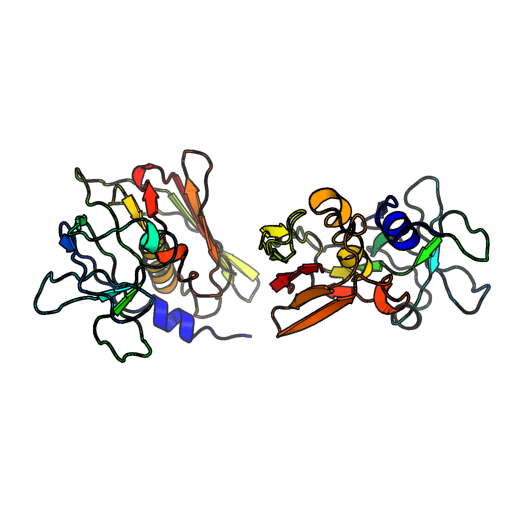79 1.00 11.51 295 PHE A C 1
ATOM 1250 O O . PHE A 1 282 ? 30.643 232.582 -10.829 1.00 11.37 295 PHE A O 1
ATOM 1258 N N . LYS A 1 283 ? 31.136 233.822 -9.035 1.00 12.20 296 LYS A N 1
ATOM 1259 C CA . LYS A 1 283 ? 32.262 234.481 -9.717 1.00 12.69 296 LYS A CA 1
ATOM 1260 C C . LYS A 1 283 ? 33.403 233.494 -10.018 1.00 12.09 296 LYS A C 1
ATOM 1261 O O . LYS A 1 283 ? 34.045 233.590 -11.076 1.00 12.54 296 LYS A O 1
ATOM 1267 N N . LEU A 1 284 ? 33.645 232.544 -9.119 1.00 11.74 297 LEU A N 1
ATOM 1268 C CA . LEU A 1 284 ? 34.718 231.557 -9.356 1.00 11.34 297 LEU A CA 1
ATOM 1269 C C . LEU A 1 284 ? 34.331 230.635 -10.525 1.00 11.68 297 LEU A C 1
ATOM 1270 O O . LEU A 1 284 ? 35.161 230.357 -11.378 1.00 11.75 297 LEU A O 1
ATOM 1275 N N . ARG A 1 285 ? 33.086 230.185 -10.585 1.00 10.85 298 ARG A N 1
ATOM 1276 C CA . ARG A 1 285 ? 32.708 229.324 -11.691 1.00 11.31 298 ARG A CA 1
ATOM 1277 C C . ARG A 1 285 ? 32.752 230.092 -13.016 1.00 11.82 298 ARG A C 1
ATOM 1278 O O . ARG A 1 285 ? 33.207 229.558 -14.017 1.00 12.00 298 ARG A O 1
ATOM 1286 N N . LYS A 1 286 ? 32.326 231.352 -13.015 1.00 11.75 299 LYS A N 1
ATOM 1287 C CA . LYS A 1 286 ? 32.392 232.133 -14.243 1.00 12.59 299 LYS A CA 1
ATOM 1288 C C . LYS A 1 286 ? 33.848 232.257 -14.700 1.00 12.83 299 LYS A C 1
ATOM 1289 O O . LYS A 1 286 ? 34.149 232.174 -15.893 1.00 12.92 299 LYS A O 1
ATOM 1295 N N . GLN A 1 287 ? 34.752 232.477 -13.752 1.00 13.16 300 GLN A N 1
ATOM 1296 C CA . GLN A 1 287 ? 36.159 232.567 -14.103 1.00 13.58 300 GLN A CA 1
ATOM 1297 C C . GLN A 1 287 ? 36.687 231.236 -14.636 1.00 12.91 300 GLN A C 1
ATOM 1298 O O . GLN A 1 287 ? 37.489 231.229 -15.570 1.00 12.73 300 GLN A O 1
ATOM 1304 N N . LEU A 1 288 ? 36.224 230.118 -14.073 1.00 12.20 301 LEU A N 1
ATOM 1305 C CA . LEU A 1 288 ? 36.643 228.792 -14.562 1.00 13.03 301 LEU A CA 1
ATOM 1306 C C . LEU A 1 288 ? 36.138 228.536 -15.981 1.00 12.81 301 LEU A C 1
ATOM 1307 O O . LEU A 1 288 ? 36.812 227.882 -16.778 1.00 12.99 301 LEU A O 1
ATOM 1312 N N . ILE A 1 289 ? 34.919 228.998 -16.271 1.00 12.64 302 ILE A N 1
ATOM 1313 C CA . ILE A 1 289 ? 34.377 228.903 -17.618 1.00 13.18 302 ILE A CA 1
ATOM 1314 C C . ILE A 1 289 ? 35.241 229.757 -18.559 1.00 13.52 302 ILE A C 1
ATOM 1315 O O . ILE A 1 289 ? 35.704 229.269 -19.595 1.00 13.64 302 ILE A O 1
ATOM 1320 N N . GLU A 1 290 ? 35.424 231.027 -18.215 1.00 13.71 303 GLU A N 1
ATOM 1321 C CA . GLU A 1 290 ? 36.120 231.948 -19.103 1.00 15.63 303 GLU A CA 1
ATOM 1322 C C . GLU A 1 290 ? 37.593 231.625 -19.350 1.00 15.71 303 GLU A C 1
ATOM 1323 O O . GLU A 1 290 ? 38.066 231.695 -20.499 1.00 15.61 303 GLU A O 1
ATOM 1329 N N . LYS A 1 291 ? 38.288 231.230 -18.306 1.00 15.38 304 LYS A N 1
ATOM 1330 C CA A LYS A 1 291 ? 39.725 231.002 -18.389 0.70 16.57 304 LYS A CA 1
ATOM 1331 C CA B LYS A 1 291 ? 39.725 230.992 -18.402 0.30 15.63 304 LYS A CA 1
ATOM 1332 C C . LYS A 1 291 ? 40.098 229.537 -18.571 1.00 15.83 304 LYS A C 1
ATOM 1333 O O . LYS A 1 291 ? 41.162 229.250 -19.104 1.00 15.52 304 LYS A O 1
ATOM 1344 N N . HIS A 1 292 ? 39.213 228.617 -18.176 1.00 15.58 305 HIS A N 1
ATOM 1345 C CA . HIS A 1 292 ? 39.559 227.186 -18.228 1.00 16.57 305 HIS A CA 1
ATOM 1346 C C . HIS A 1 292 ? 38.589 226.275 -18.918 1.00 15.47 305 HIS A C 1
ATOM 1347 O O . HIS A 1 292 ? 38.736 225.078 -18.862 1.00 15.98 305 HIS A O 1
ATOM 1354 N N . ASN A 1 293 ? 37.603 226.844 -19.591 1.00 14.67 306 ASN A N 1
ATOM 1355 C CA . ASN A 1 293 ? 36.613 226.072 -20.348 1.00 14.57 306 ASN A CA 1
ATOM 1356 C C . ASN A 1 293 ? 35.768 225.104 -19.522 1.00 13.76 306 ASN A C 1
ATOM 1357 O O . ASN A 1 293 ? 35.279 224.094 -20.068 1.00 14.06 306 ASN A O 1
ATOM 1362 N N . LEU A 1 294 ? 35.546 225.420 -18.247 1.00 13.16 307 LEU A N 1
ATOM 1363 C CA . LEU A 1 294 ? 34.642 224.620 -17.401 1.00 13.27 307 LEU A CA 1
ATOM 1364 C C . LEU A 1 294 ? 33.301 224.530 -18.120 1.00 13.83 307 LEU A C 1
ATOM 1365 O O . LEU A 1 294 ? 32.824 225.503 -18.701 1.00 13.64 307 LEU A O 1
ATOM 1370 N N . TYR A 1 295 ? 32.743 223.318 -18.150 1.00 13.90 308 TYR A N 1
ATOM 1371 C CA . TYR A 1 295 ? 31.461 223.023 -18.798 1.00 15.14 308 TYR A CA 1
ATOM 1372 C C . TYR A 1 295 ? 31.516 222.943 -20.325 1.00 16.76 308 TYR A C 1
ATOM 1373 O O . TYR A 1 295 ? 30.466 222.898 -20.974 1.00 18.31 308 TYR A O 1
ATOM 1382 N N . GLY A 1 296 ? 32.723 222.930 -20.884 1.00 17.58 309 GLY A N 1
ATOM 1383 C CA . GLY A 1 296 ? 32.921 222.648 -22.311 1.00 19.68 309 GLY A CA 1
ATOM 1384 C C . GLY A 1 296 ? 32.992 221.115 -22.388 1.00 22.82 309 GLY A C 1
ATOM 1385 O O . GLY A 1 296 ? 32.007 220.458 -22.670 1.00 27.94 309 GLY A O 1
ATOM 1386 N N . ASN A 1 297 ? 34.145 220.560 -22.064 1.00 24.17 310 ASN A N 1
ATOM 1387 C CA . ASN A 1 297 ? 34.390 219.102 -22.062 1.00 27.58 310 ASN A CA 1
ATOM 1388 C C . ASN A 1 297 ? 34.208 218.447 -20.696 1.00 27.56 310 ASN A C 1
ATOM 1389 O O . ASN A 1 297 ? 33.767 217.291 -20.607 1.00 29.46 310 ASN A O 1
ATOM 1394 N N . MET A 1 298 ? 34.606 219.164 -19.640 1.00 25.07 311 MET A N 1
ATOM 1395 C CA . MET A 1 298 ? 34.550 218.648 -18.262 1.00 23.69 311 MET A CA 1
ATOM 1396 C C . MET A 1 298 ? 33.607 219.499 -17.427 1.00 21.08 311 MET A C 1
ATOM 1397 O O . MET A 1 298 ? 33.556 220.721 -17.580 1.00 18.80 311 MET A O 1
ATOM 1402 N N . GLY A 1 299 ? 32.922 218.861 -16.498 1.00 19.87 312 GLY A N 1
ATOM 1403 C CA . GLY A 1 299 ? 31.955 219.579 -15.668 1.00 18.75 312 GLY A CA 1
ATOM 1404 C C . GLY A 1 299 ? 31.782 219.064 -14.268 1.00 18.60 312 GLY A C 1
ATOM 1405 O O . GLY A 1 299 ? 30.758 219.347 -13.637 1.00 20.25 312 GLY A O 1
ATOM 1406 N N A SER A 1 300 ? 32.753 218.303 -13.771 0.50 17.41 313 SER A N 1
ATOM 1407 N N B SER A 1 300 ? 32.774 218.341 -13.762 0.50 17.38 313 SER A N 1
ATOM 1408 C CA A SER A 1 300 ? 32.674 217.785 -12.416 0.50 17.23 313 SER A CA 1
ATOM 1409 C CA B SER A 1 300 ? 32.705 217.827 -12.413 0.50 17.28 313 SER A CA 1
ATOM 1410 C C A SER A 1 300 ? 33.927 218.162 -11.639 0.50 16.25 313 SER A C 1
ATOM 1411 C C B SER A 1 300 ? 33.867 218.349 -11.590 0.50 16.11 313 SER A C 1
ATOM 1412 O O A SER A 1 300 ? 34.906 218.635 -12.218 0.50 15.62 313 SER A O 1
ATOM 1413 O O B SER A 1 300 ? 34.722 219.107 -12.078 0.50 15.31 313 SER A O 1
ATOM 1418 N N . GLY A 1 301 ? 33.874 217.951 -10.327 1.00 15.49 314 GLY A N 1
ATOM 1419 C CA . GLY A 1 301 ? 34.951 218.317 -9.416 1.00 14.97 314 GLY A CA 1
ATOM 1420 C C . GLY A 1 301 ? 34.454 219.265 -8.353 1.00 13.85 314 GLY A C 1
ATOM 1421 O O . GLY A 1 301 ? 33.253 219.318 -8.071 1.00 12.66 314 GLY A O 1
ATOM 1422 N N . THR A 1 302 ? 35.378 220.004 -7.754 1.00 13.27 315 THR A N 1
ATOM 1423 C CA . THR A 1 302 ? 35.050 220.928 -6.672 1.00 12.93 315 THR A CA 1
ATOM 1424 C C . THR A 1 302 ? 35.878 222.229 -6.661 1.00 12.37 315 THR A C 1
ATOM 1425 O O . THR A 1 302 ? 36.995 222.289 -7.166 1.00 12.93 315 THR A O 1
ATOM 1429 N N . ILE A 1 303 ? 35.295 223.226 -6.011 1.00 11.87 316 ILE A N 1
ATOM 1430 C CA . ILE A 1 303 ? 35.971 224.424 -5.560 1.00 11.93 316 ILE A CA 1
ATOM 1431 C C . ILE A 1 303 ? 35.952 224.297 -4.027 1.00 11.86 316 ILE A C 1
ATOM 1432 O O . ILE A 1 303 ? 34.887 224.042 -3.425 1.00 11.13 316 ILE A O 1
ATOM 1437 N N . VAL A 1 304 ? 37.110 224.434 -3.399 1.00 12.08 317 VAL A N 1
ATOM 1438 C CA . VAL A 1 304 ? 37.159 224.416 -1.939 1.00 12.55 317 VAL A CA 1
ATOM 1439 C C . VAL A 1 304 ? 37.739 225.738 -1.439 1.00 12.93 317 VAL A C 1
ATOM 1440 O O . VAL A 1 304 ? 38.861 226.078 -1.782 1.00 14.32 317 VAL A O 1
ATOM 1444 N N . ILE A 1 305 ? 36.984 226.453 -0.617 1.00 12.93 318 ILE A N 1
ATOM 1445 C CA . ILE A 1 305 ? 37.448 227.688 0.020 1.00 13.04 318 ILE A CA 1
ATOM 1446 C C . ILE A 1 305 ? 38.051 227.273 1.372 1.00 13.61 318 ILE A C 1
ATOM 1447 O O . ILE A 1 305 ? 37.335 226.790 2.242 1.00 13.20 318 ILE A O 1
ATOM 1452 N N . LYS A 1 306 ? 39.353 227.455 1.548 1.00 12.99 319 LYS A N 1
ATOM 1453 C CA . LYS A 1 306 ? 40.044 227.062 2.774 1.00 14.76 319 LYS A CA 1
ATOM 1454 C C . LYS A 1 306 ? 40.313 228.293 3.646 1.00 14.53 319 LYS A C 1
ATOM 1455 O O . LYS A 1 306 ? 40.893 229.313 3.190 1.00 13.56 319 LYS A O 1
ATOM 1461 N N . MET A 1 307 ? 39.903 228.192 4.904 1.00 13.75 320 MET A N 1
ATOM 1462 C CA . MET A 1 307 ? 39.990 229.297 5.841 1.00 14.02 320 MET A CA 1
ATOM 1463 C C . MET A 1 307 ? 41.214 229.250 6.764 1.00 14.68 320 MET A C 1
ATOM 1464 O O . MET A 1 307 ? 41.752 228.160 7.055 1.00 14.95 320 MET A O 1
ATOM 1469 N N . LYS A 1 308 ? 41.652 230.442 7.216 1.00 14.83 321 LYS A N 1
ATOM 1470 C CA . LYS A 1 308 ? 42.765 230.546 8.158 1.00 16.62 321 LYS A CA 1
ATOM 1471 C C . LYS A 1 308 ? 42.515 229.807 9.473 1.00 16.63 321 LYS A C 1
ATOM 1472 O O . LYS A 1 308 ? 43.500 229.347 10.097 1.00 17.98 321 LYS A O 1
ATOM 1478 N N . ASN A 1 309 ? 41.243 229.648 9.877 1.00 16.11 322 ASN A N 1
ATOM 1479 C CA . ASN A 1 309 ? 40.934 228.941 11.131 1.00 17.05 322 ASN A CA 1
ATOM 1480 C C . ASN A 1 309 ? 40.792 227.421 10.956 1.00 17.66 322 ASN A C 1
ATOM 1481 O O . ASN A 1 309 ? 40.420 226.729 11.910 1.00 18.32 322 ASN A O 1
ATOM 1486 N N . GLY A 1 310 ? 41.012 226.921 9.738 1.00 16.74 323 GLY A N 1
ATOM 1487 C CA . GLY A 1 310 ? 40.899 225.477 9.453 1.00 18.23 323 GLY A CA 1
ATOM 1488 C C . GLY A 1 310 ? 39.575 225.084 8.824 1.00 17.20 323 GLY A C 1
ATOM 1489 O O . GLY A 1 310 ? 39.415 223.936 8.374 1.00 19.12 323 GLY A O 1
ATOM 1490 N N . GLY A 1 311 ? 38.612 226.003 8.819 1.00 15.91 324 GLY A N 1
ATOM 1491 C CA . GLY A 1 311 ? 37.340 225.748 8.170 1.00 15.51 324 GLY A CA 1
ATOM 1492 C C . GLY A 1 311 ? 37.456 225.635 6.655 1.00 15.05 324 GLY A C 1
ATOM 1493 O O . GLY A 1 311 ? 38.484 226.028 6.053 1.00 14.59 324 GLY A O 1
ATOM 1494 N N A LYS A 1 312 ? 36.427 225.069 6.031 0.70 14.62 325 LYS A N 1
ATOM 1495 N N B LYS A 1 312 ? 36.420 225.067 6.038 0.30 14.29 325 LYS A N 1
ATOM 1496 C CA A LYS A 1 312 ? 36.371 224.999 4.578 0.70 14.81 325 LYS A CA 1
ATOM 1497 C CA B LYS A 1 312 ? 36.365 224.918 4.588 0.30 13.91 325 LYS A CA 1
ATOM 1498 C C A LYS A 1 312 ? 34.932 225.029 4.089 0.70 13.37 325 LYS A C 1
ATOM 1499 C C B LYS A 1 312 ? 34.930 224.985 4.080 0.30 13.15 325 LYS A C 1
ATOM 1500 O O A LYS A 1 312 ? 34.007 224.668 4.818 0.70 13.49 325 LYS A O 1
ATOM 1501 O O B LYS A 1 312 ? 33.993 224.652 4.806 0.30 13.32 325 LYS A O 1
ATOM 1512 N N . TYR A 1 313 ? 34.777 225.423 2.831 1.00 12.67 326 TYR A N 1
ATOM 1513 C CA . TYR A 1 313 ? 33.474 225.508 2.150 1.00 12.06 326 TYR A CA 1
ATOM 1514 C C . TYR A 1 313 ? 33.657 224.907 0.764 1.00 11.72 326 TYR A C 1
ATOM 1515 O O . TYR A 1 313 ? 34.543 225.307 0.034 1.00 11.73 326 TYR A O 1
ATOM 1524 N N . THR A 1 314 ? 32.850 223.907 0.458 1.00 11.77 327 THR A N 1
ATOM 1525 C CA . THR A 1 314 ? 32.971 223.148 -0.803 1.00 11.53 327 THR A CA 1
ATOM 1526 C C . THR A 1 314 ? 31.816 223.374 -1.751 1.00 11.82 327 THR A C 1
ATOM 1527 O O . THR A 1 314 ? 30.622 223.235 -1.337 1.00 12.00 327 THR A O 1
ATOM 1531 N N . PHE A 1 315 ? 32.147 223.688 -3.031 1.00 11.28 328 PHE A N 1
ATOM 1532 C CA . PHE A 1 315 ? 31.164 223.833 -4.063 1.00 11.37 328 PHE A CA 1
ATOM 1533 C C . PHE A 1 315 ? 31.360 222.683 -5.050 1.00 11.87 328 PHE A C 1
ATOM 1534 O O . PHE A 1 315 ? 32.400 222.572 -5.662 1.00 12.55 328 PHE A O 1
ATOM 1542 N N . GLU A 1 316 ? 30.352 221.850 -5.206 1.00 12.48 329 GLU A N 1
ATOM 1543 C CA . GLU A 1 316 ? 30.390 220.718 -6.145 1.00 13.20 329 GLU A CA 1
ATOM 1544 C C . GLU A 1 316 ? 30.047 221.229 -7.555 1.00 12.81 329 GLU A C 1
ATOM 1545 O O . GLU A 1 316 ? 28.959 221.740 -7.780 1.00 12.35 329 GLU A O 1
ATOM 1551 N N . LEU A 1 317 ? 30.950 221.023 -8.507 1.00 12.76 330 LEU A N 1
ATOM 1552 C CA . LEU A 1 317 ? 30.793 221.592 -9.844 1.00 13.42 330 LEU A CA 1
ATOM 1553 C C . LEU A 1 317 ? 29.748 220.959 -10.752 1.00 13.71 330 LEU A C 1
ATOM 1554 O O . LEU A 1 317 ? 29.304 221.605 -11.696 1.00 13.76 330 LEU A O 1
ATOM 1559 N N . HIS A 1 318 ? 29.308 219.737 -10.439 1.00 14.59 331 HIS A N 1
ATOM 1560 C CA . HIS A 1 318 ? 28.382 219.038 -11.334 1.00 16.05 331 HIS A CA 1
ATOM 1561 C C . HIS A 1 318 ? 26.923 219.480 -11.162 1.00 16.18 331 HIS A C 1
ATOM 1562 O O . HIS A 1 318 ? 26.057 219.001 -11.895 1.00 16.09 331 HIS A O 1
ATOM 1569 N N . LYS A 1 319 ? 26.663 220.392 -10.221 1.00 15.22 332 LYS A N 1
ATOM 1570 C CA . LYS A 1 319 ? 25.324 220.923 -10.015 1.00 15.82 332 LYS A CA 1
ATOM 1571 C C . LYS A 1 319 ? 25.391 222.341 -9.464 1.00 14.72 332 LYS A C 1
ATOM 1572 O O . LYS A 1 319 ? 26.451 222.799 -9.005 1.00 13.49 332 LYS A O 1
ATOM 1578 N N . LYS A 1 320 ? 24.282 223.064 -9.574 1.00 15.14 333 LYS A N 1
ATOM 1579 C CA . LYS A 1 320 ? 24.239 224.406 -9.022 1.00 15.54 333 LYS A CA 1
ATOM 1580 C C . LYS A 1 320 ? 24.446 224.348 -7.508 1.00 14.27 333 LYS A C 1
ATOM 1581 O O . LYS A 1 320 ? 24.145 223.344 -6.882 1.00 14.48 333 LYS A O 1
ATOM 1587 N N . LEU A 1 321 ? 24.964 225.429 -6.945 1.00 13.51 334 LEU A N 1
ATOM 1588 C CA . LEU A 1 321 ? 25.046 225.552 -5.489 1.00 12.92 334 LEU A CA 1
ATOM 1589 C C . LEU A 1 321 ? 23.630 225.424 -4.918 1.00 13.63 334 LEU A C 1
ATOM 1590 O O . LEU A 1 321 ? 22.686 226.024 -5.449 1.00 14.54 334 LEU A O 1
ATOM 1595 N N . GLN A 1 322 ? 23.466 224.620 -3.857 1.00 13.49 335 GLN A N 1
ATOM 1596 C CA . GLN A 1 322 ? 22.145 224.475 -3.211 1.00 13.94 335 GLN A CA 1
ATOM 1597 C C . GLN A 1 322 ? 21.601 225.863 -2.842 1.00 14.01 335 GLN A C 1
ATOM 1598 O O . GLN A 1 322 ? 22.331 226.670 -2.306 1.00 12.24 335 GLN A O 1
ATOM 1604 N N A GLU A 1 323 ? 20.311 226.121 -3.096 0.70 15.93 336 GLU A N 1
ATOM 1605 N N B GLU A 1 323 ? 20.299 226.101 -3.078 0.30 15.12 336 GLU A N 1
ATOM 1606 C CA A GLU A 1 323 ? 19.774 227.462 -2.843 0.70 17.05 336 GLU A CA 1
ATOM 1607 C CA B GLU A 1 323 ? 19.711 227.440 -2.854 0.30 15.82 336 GLU A CA 1
ATOM 1608 C C A GLU A 1 323 ? 19.993 227.971 -1.425 0.70 16.23 336 GLU A C 1
ATOM 1609 C C B GLU A 1 323 ? 19.883 227.987 -1.439 0.30 15.69 336 GLU A C 1
ATOM 1610 O O A GLU A 1 323 ? 20.456 229.098 -1.237 0.70 14.94 336 GLU A O 1
ATOM 1611 O O B GLU A 1 323 ? 20.164 229.175 -1.271 0.30 15.30 336 GLU A O 1
ATOM 1622 N N . HIS A 1 324 ? 19.746 227.135 -0.424 1.00 15.82 337 HIS A N 1
ATOM 1623 C CA . HIS A 1 324 ? 19.882 227.615 0.945 1.00 15.87 337 HIS A CA 1
ATOM 1624 C C . HIS A 1 324 ? 21.281 228.114 1.278 1.00 14.51 337 HIS A C 1
ATOM 1625 O O . HIS A 1 324 ? 21.450 229.015 2.110 1.00 14.53 337 HIS A O 1
ATOM 1632 N N . ARG A 1 325 ? 22.279 227.532 0.632 1.00 13.38 338 ARG A N 1
ATOM 1633 C CA . ARG A 1 325 ? 23.669 227.921 0.853 1.00 13.07 338 ARG A CA 1
ATOM 1634 C C . ARG A 1 325 ? 24.007 229.258 0.228 1.00 13.40 338 ARG A C 1
ATOM 1635 O O . ARG A 1 325 ? 25.000 229.873 0.586 1.00 13.32 338 ARG A O 1
ATOM 1643 N N . MET A 1 326 ? 23.163 229.735 -0.694 1.00 14.26 339 MET A N 1
ATOM 1644 C CA . MET A 1 326 ? 23.373 231.067 -1.283 1.00 14.26 339 MET A CA 1
ATOM 1645 C C . MET A 1 326 ? 23.218 232.154 -0.230 1.00 14.94 339 MET A C 1
ATOM 1646 O O . MET A 1 326 ? 23.722 233.263 -0.444 1.00 15.32 339 MET A O 1
ATOM 1651 N N . ALA A 1 327 ? 22.522 231.852 0.868 1.00 13.97 340 ALA A N 1
ATOM 1652 C CA . ALA A 1 327 ? 22.375 232.813 1.966 1.00 14.34 340 ALA A CA 1
ATOM 1653 C C . ALA A 1 327 ? 23.536 232.758 2.961 1.00 14.41 340 ALA A C 1
ATOM 1654 O O . ALA A 1 327 ? 23.631 233.619 3.814 1.00 15.17 340 ALA A O 1
ATOM 1656 N N . ASP A 1 328 ? 24.351 231.706 2.930 1.00 14.07 341 ASP A N 1
ATOM 1657 C CA . ASP A 1 328 ? 25.455 231.600 3.894 1.00 14.37 341 ASP A CA 1
ATOM 1658 C C . ASP A 1 328 ? 26.512 232.684 3.644 1.00 14.32 341 ASP A C 1
ATOM 1659 O O . ASP A 1 328 ? 26.840 232.996 2.488 1.00 13.65 341 ASP A O 1
ATOM 1664 N N . VAL A 1 329 ? 27.025 233.266 4.721 1.00 14.93 342 VAL A N 1
ATOM 1665 C CA . VAL A 1 329 ? 28.068 234.298 4.599 1.00 14.81 342 VAL A CA 1
ATOM 1666 C C . VAL A 1 329 ? 29.287 233.926 5.458 1.00 15.43 342 VAL A C 1
ATOM 1667 O O . VAL A 1 329 ? 29.178 233.230 6.479 1.00 15.85 342 VAL A O 1
ATOM 1671 N N . ILE A 1 330 ? 30.452 234.367 5.013 1.00 14.69 343 ILE A N 1
ATOM 1672 C CA . ILE A 1 330 ? 31.693 234.045 5.685 1.00 14.40 343 ILE A CA 1
ATOM 1673 C C . ILE A 1 330 ? 32.566 235.275 5.783 1.00 15.20 343 ILE A C 1
ATOM 1674 O O . ILE A 1 330 ? 32.319 236.309 5.120 1.00 13.79 343 ILE A O 1
ATOM 1679 N N . ASP A 1 331 ? 33.582 235.164 6.638 1.00 15.13 344 ASP A N 1
ATOM 1680 C CA . ASP A 1 331 ? 34.552 236.247 6.823 1.00 15.71 344 ASP A CA 1
ATOM 1681 C C . ASP A 1 331 ? 35.556 236.225 5.665 1.00 15.47 344 ASP A C 1
ATOM 1682 O O . ASP A 1 331 ? 36.475 235.410 5.621 1.00 14.56 344 ASP A O 1
ATOM 1687 N N . GLY A 1 332 ? 35.404 237.163 4.738 1.00 14.42 345 GLY A N 1
ATOM 1688 C CA . GLY A 1 332 ? 36.287 237.210 3.567 1.00 14.44 345 GLY A CA 1
ATOM 1689 C C . GLY A 1 332 ? 37.760 237.398 3.917 1.00 15.04 345 GLY A C 1
ATOM 1690 O O . GLY A 1 332 ? 38.643 236.896 3.204 1.00 14.07 345 GLY A O 1
ATOM 1691 N N . THR A 1 333 ? 38.014 238.133 5.014 1.00 15.91 346 THR A N 1
ATOM 1692 C CA . THR A 1 333 ? 39.382 238.414 5.454 1.00 17.27 346 THR A CA 1
ATOM 1693 C C . THR A 1 333 ? 40.045 237.149 6.021 1.00 17.31 346 THR A C 1
ATOM 1694 O O . THR A 1 333 ? 41.271 237.094 6.148 1.00 17.74 346 THR A O 1
ATOM 1698 N N . ASN A 1 334 ? 39.242 236.137 6.357 1.00 15.85 347 ASN A N 1
ATOM 1699 C CA . ASN A 1 334 ? 39.768 234.881 6.931 1.00 16.45 347 ASN A CA 1
ATOM 1700 C C . ASN A 1 334 ? 40.007 233.814 5.852 1.00 14.55 34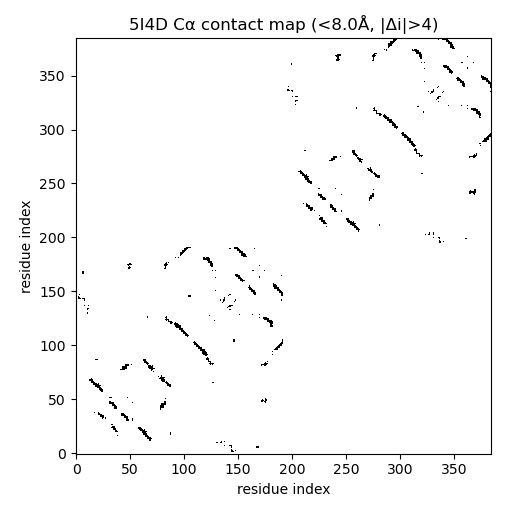7 ASN A C 1
ATOM 1701 O O . ASN A 1 334 ? 40.431 232.719 6.166 1.00 14.38 347 ASN A O 1
ATOM 1706 N N . ILE A 1 335 ? 39.678 234.092 4.601 1.00 13.80 348 ILE A N 1
ATOM 1707 C CA . ILE A 1 335 ? 39.953 233.105 3.542 1.00 13.52 348 ILE A CA 1
ATOM 1708 C C . ILE A 1 335 ? 41.478 233.013 3.371 1.00 14.08 348 ILE A C 1
ATOM 1709 O O . ILE A 1 335 ? 42.171 234.042 3.313 1.00 14.97 348 ILE A O 1
ATOM 1714 N N . ASP A 1 336 ? 42.007 231.808 3.345 1.00 14.17 349 ASP A N 1
ATOM 1715 C CA . ASP A 1 336 ? 43.443 231.647 3.166 1.00 15.22 349 ASP A CA 1
ATOM 1716 C C . ASP A 1 336 ? 43.792 231.357 1.711 1.00 15.13 349 ASP A C 1
ATOM 1717 O O . ASP A 1 336 ? 44.706 231.971 1.168 1.00 14.73 349 ASP A O 1
ATOM 1722 N N . ASN A 1 337 ? 43.130 230.362 1.127 1.00 14.18 350 ASN A N 1
ATOM 1723 C CA . ASN A 1 337 ? 43.431 229.953 -0.257 1.00 14.51 350 ASN A CA 1
ATOM 1724 C C . ASN A 1 337 ? 42.249 229.204 -0.844 1.00 14.08 350 ASN A C 1
ATOM 1725 O O . ASN A 1 337 ? 41.341 228.796 -0.109 1.00 13.67 350 ASN A O 1
ATOM 1730 N N . ILE A 1 338 ? 42.252 229.033 -2.170 1.00 13.80 351 ILE A N 1
ATOM 1731 C CA . ILE A 1 338 ? 41.144 228.377 -2.857 1.00 13.28 351 ILE A CA 1
ATOM 1732 C C . ILE A 1 338 ? 41.725 227.272 -3.746 1.00 14.22 351 ILE A C 1
ATOM 1733 O O . ILE A 1 338 ? 42.664 227.537 -4.494 1.00 13.98 351 ILE A O 1
ATOM 1738 N N . GLU A 1 339 ? 41.252 226.039 -3.570 1.00 14.22 352 GLU A N 1
ATOM 1739 C CA . GLU A 1 339 ? 41.706 224.877 -4.349 1.00 15.91 352 GLU A CA 1
ATOM 1740 C C . GLU A 1 339 ? 40.598 224.417 -5.279 1.00 15.10 352 GLU A C 1
ATOM 1741 O O . GLU A 1 339 ? 39.486 224.105 -4.814 1.00 14.29 352 GLU A O 1
ATOM 1747 N N . VAL A 1 340 ? 40.904 224.299 -6.568 1.00 14.14 353 VAL A N 1
ATOM 1748 C CA . VAL A 1 340 ? 39.920 223.867 -7.543 1.00 13.82 353 VAL A CA 1
ATOM 1749 C C . VAL A 1 340 ? 40.441 222.615 -8.218 1.00 15.13 353 VAL A C 1
ATOM 1750 O O . VAL A 1 340 ? 41.633 222.531 -8.572 1.00 14.81 353 VAL A O 1
ATOM 1754 N N A ASN A 1 341 ? 39.546 221.665 -8.426 0.50 15.18 354 ASN A N 1
ATOM 1755 N N B ASN A 1 341 ? 39.554 221.647 -8.383 0.50 14.36 354 ASN A N 1
ATOM 1756 C CA A ASN A 1 341 ? 39.884 220.430 -9.077 0.50 16.83 354 ASN A CA 1
ATOM 1757 C CA B ASN A 1 341 ? 39.848 220.408 -9.065 0.50 15.26 354 ASN A CA 1
ATOM 1758 C C A ASN A 1 341 ? 38.775 220.078 -10.067 0.50 16.20 354 ASN A C 1
ATOM 1759 C C B ASN A 1 341 ? 38.733 220.203 -10.089 0.50 15.20 354 ASN A C 1
ATOM 1760 O O A ASN A 1 341 ? 37.648 219.780 -9.660 0.50 16.19 354 ASN A O 1
ATOM 1761 O O B ASN A 1 341 ? 37.548 220.175 -9.735 0.50 15.04 354 ASN A O 1
ATOM 1770 N N . ILE A 1 342 ? 39.103 220.117 -11.361 1.00 16.22 355 ILE A N 1
ATOM 1771 C CA . ILE A 1 342 ? 38.138 219.877 -12.430 1.00 16.55 355 ILE A CA 1
ATOM 1772 C C . ILE A 1 342 ? 38.426 218.524 -13.073 1.00 18.49 355 ILE A C 1
ATOM 1773 O O . ILE A 1 342 ? 39.571 218.215 -13.396 1.00 18.23 355 ILE A O 1
ATOM 1778 N N . LYS A 1 343 ? 37.379 217.736 -13.258 1.00 19.78 356 LYS A N 1
ATOM 1779 C CA . LYS A 1 343 ? 37.543 216.432 -13.833 1.00 24.02 356 LYS A CA 1
ATOM 1780 C C . LYS A 1 343 ? 36.279 216.001 -14.559 1.00 26.14 356 LYS A C 1
ATOM 1781 O O . LYS A 1 343 ? 36.228 214.888 -15.115 1.00 26.91 356 LYS A O 1
ATOM 1788 N N . MET B 1 151 ? 7.104 185.347 27.862 1.00 65.16 164 MET B N 1
ATOM 1789 C CA . MET B 1 151 ? 7.004 186.210 26.640 1.00 62.18 164 MET B CA 1
ATOM 1790 C C . MET B 1 151 ? 8.350 186.818 26.253 1.00 62.53 164 MET B C 1
ATOM 1791 O O . MET B 1 151 ? 8.868 187.698 26.954 1.00 63.24 164 MET B O 1
ATOM 1796 N N . THR B 1 152 ? 8.901 186.340 25.135 1.00 60.05 165 THR B N 1
ATOM 1797 C CA . THR B 1 152 ? 10.182 186.820 24.611 1.00 57.87 165 THR B CA 1
ATOM 1798 C C . THR B 1 152 ? 10.150 188.349 24.484 1.00 53.07 165 THR B C 1
ATOM 1799 O O . THR B 1 152 ? 9.217 188.897 23.888 1.00 51.23 165 THR B O 1
ATOM 1803 N N . PRO B 1 153 ? 11.143 189.041 25.079 1.00 48.46 166 PRO B N 1
ATOM 1804 C CA . PRO B 1 153 ? 11.196 190.501 24.972 1.00 46.28 166 PRO B CA 1
ATOM 1805 C C . PRO B 1 153 ? 11.094 190.984 23.530 1.00 42.31 166 PRO B C 1
ATOM 1806 O O . PRO B 1 153 ? 11.540 190.291 22.596 1.00 39.59 166 PRO B O 1
ATOM 1810 N N . LYS B 1 154 ? 10.503 192.158 23.361 1.00 39.52 167 LYS B N 1
ATOM 1811 C CA . LYS B 1 154 ? 10.350 192.734 22.042 1.00 39.03 167 LYS B CA 1
ATOM 1812 C C . LYS B 1 154 ? 11.712 192.905 21.370 1.00 35.33 167 LYS B C 1
ATOM 1813 O O . LYS B 1 154 ? 12.683 193.279 22.040 1.00 33.84 167 LYS B O 1
ATOM 1819 N N . TYR B 1 155 ? 11.765 192.580 20.072 1.00 30.45 168 TYR B N 1
ATOM 1820 C CA . TYR B 1 155 ? 12.945 192.787 19.191 1.00 28.16 168 TYR B CA 1
ATOM 1821 C C . TYR B 1 155 ? 14.230 192.085 19.571 1.00 28.31 168 TYR B C 1
ATOM 1822 O O . TYR B 1 155 ? 15.284 192.427 19.043 1.00 25.64 168 TYR B O 1
ATOM 1831 N N . GLU B 1 156 ? 14.144 191.121 20.471 1.00 28.76 169 GLU B N 1
ATOM 1832 C CA . GLU B 1 156 ? 15.322 190.450 20.969 1.00 29.70 169 GLU B CA 1
ATOM 1833 C C . GLU B 1 156 ? 16.238 189.904 19.871 1.00 26.49 169 GLU B C 1
ATOM 1834 O O . GLU B 1 156 ? 17.445 190.128 19.902 1.00 25.13 169 GLU B O 1
ATOM 1840 N N . ASP B 1 157 ? 15.672 189.168 18.923 1.00 24.89 170 ASP B N 1
ATOM 1841 C CA . ASP B 1 157 ? 16.486 188.541 17.887 1.00 23.72 170 ASP B CA 1
ATOM 1842 C C . ASP B 1 157 ? 17.153 189.579 16.955 1.00 20.75 170 ASP B C 1
ATOM 1843 O O . ASP B 1 157 ? 18.316 189.445 16.641 1.00 19.38 170 ASP B O 1
ATOM 1848 N N . LEU B 1 158 ? 16.428 190.625 16.575 1.00 19.66 171 LEU B N 1
ATOM 1849 C CA . LEU B 1 158 ? 16.999 191.642 15.696 1.00 18.73 171 LEU B CA 1
ATOM 1850 C C . LEU B 1 158 ? 18.082 192.431 16.381 1.00 17.73 171 LEU B C 1
ATOM 1851 O O . LEU B 1 158 ? 19.115 192.696 15.775 1.00 17.45 171 LEU B O 1
ATOM 1856 N N . ARG B 1 159 ? 17.861 192.818 17.641 1.00 18.15 172 ARG B N 1
ATOM 1857 C CA . ARG B 1 159 ? 18.864 193.601 18.348 1.00 18.30 172 ARG B CA 1
ATOM 1858 C C . ARG B 1 159 ? 20.134 192.768 18.546 1.00 18.99 172 ARG B C 1
ATOM 1859 O O . ARG B 1 159 ? 21.249 193.284 18.450 1.00 18.43 172 ARG B O 1
ATOM 1867 N N . ALA B 1 160 ? 19.962 191.475 18.802 1.00 19.42 173 ALA B N 1
ATOM 1868 C CA . ALA B 1 160 ? 21.120 190.596 18.987 1.00 20.60 173 ALA B CA 1
ATOM 1869 C C . ALA B 1 160 ? 21.938 190.486 17.715 1.00 18.94 173 ALA B C 1
ATOM 1870 O O . ALA B 1 160 ? 23.174 190.641 17.744 1.00 20.33 173 ALA B O 1
ATOM 1872 N N . TYR B 1 161 ? 21.252 190.253 16.595 1.00 17.29 174 TYR B N 1
ATOM 1873 C CA . TYR B 1 161 ? 21.936 190.111 15.319 1.00 15.82 174 TYR B CA 1
ATOM 1874 C C . TYR B 1 161 ? 22.692 191.364 14.930 1.00 15.07 174 TYR B C 1
ATOM 1875 O O . TYR B 1 161 ? 23.897 191.303 14.631 1.00 14.90 174 TYR B O 1
ATOM 1884 N N . TYR B 1 162 ? 22.016 192.505 15.007 1.00 14.68 175 TYR B N 1
ATOM 1885 C CA . TYR B 1 162 ? 22.610 193.763 14.579 1.00 14.23 175 TYR B CA 1
ATOM 1886 C C . TYR B 1 162 ? 23.566 194.458 15.563 1.00 15.72 175 TYR B C 1
ATOM 1887 O O . TYR B 1 162 ? 24.090 195.540 15.258 1.00 16.05 175 TYR B O 1
ATOM 1896 N N . THR B 1 163 ? 23.849 193.801 16.697 1.00 15.61 176 THR B N 1
ATOM 1897 C CA . THR B 1 163 ? 24.908 194.252 17.604 1.00 17.26 176 THR B CA 1
ATOM 1898 C C . THR B 1 163 ? 26.081 193.266 17.584 1.00 17.41 176 THR B C 1
ATOM 1899 O O . THR B 1 163 ? 27.037 193.427 18.336 1.00 18.71 176 THR B O 1
ATOM 1903 N N . LYS B 1 164 ? 26.026 192.262 16.718 1.00 17.07 177 LYS B N 1
ATOM 1904 C CA . LYS B 1 164 ? 27.163 191.361 16.609 1.00 18.74 177 LYS B CA 1
ATOM 1905 C C . LYS B 1 164 ? 28.375 192.147 16.092 1.00 19.21 177 LYS B C 1
ATOM 1906 O O . LYS B 1 164 ? 28.221 193.149 15.360 1.00 19.10 177 LYS B O 1
ATOM 1912 N N . PRO B 1 165 ? 29.589 191.701 16.425 1.00 20.73 178 PRO B N 1
ATOM 1913 C CA . PRO B 1 165 ? 30.755 192.341 15.810 1.00 21.26 178 PRO B CA 1
ATOM 1914 C C . PRO B 1 165 ? 30.835 192.001 14.324 1.00 20.11 178 PRO B C 1
ATOM 1915 O O . PRO B 1 165 ? 30.316 190.946 13.915 1.00 19.92 178 PRO B O 1
ATOM 1919 N N . SER B 1 166 ? 31.419 192.891 13.518 1.00 19.76 179 SER B N 1
ATOM 1920 C CA . SER B 1 166 ? 31.650 192.600 12.099 1.00 18.75 179 SER B CA 1
ATOM 1921 C C . SER B 1 166 ? 33.150 192.641 11.891 1.00 20.06 179 SER B C 1
ATOM 1922 O O . SER B 1 166 ? 33.894 193.174 12.737 1.00 21.16 179 SER B O 1
ATOM 1925 N N . PHE B 1 167 ? 33.590 192.046 10.799 1.00 19.58 180 PHE B N 1
ATOM 1926 C CA . PHE B 1 167 ? 35.004 191.983 10.448 1.00 21.84 180 PHE B CA 1
ATOM 1927 C C . PHE B 1 167 ? 35.113 192.339 8.999 1.00 22.30 180 PHE B C 1
ATOM 1928 O O . PHE B 1 167 ? 34.282 191.909 8.200 1.00 23.35 180 PHE B O 1
ATOM 1936 N N . GLU B 1 168 ? 36.078 193.199 8.678 1.00 24.06 181 GLU B N 1
ATOM 1937 C CA . GLU B 1 168 ? 36.339 193.625 7.318 1.00 24.49 181 GLU B CA 1
ATOM 1938 C C . GLU B 1 168 ? 37.758 193.258 6.929 1.00 23.67 181 GLU B C 1
ATOM 1939 O O . GLU B 1 168 ? 38.698 193.641 7.619 1.00 24.32 181 GLU B O 1
ATOM 1945 N N . PHE B 1 169 ? 37.923 192.520 5.841 1.00 20.88 182 PHE B N 1
ATOM 1946 C CA . PHE B 1 169 ? 39.252 192.186 5.341 1.00 21.69 182 PHE B CA 1
ATOM 1947 C C . PHE B 1 169 ? 39.317 192.699 3.913 1.00 21.53 182 PHE B C 1
ATOM 1948 O O . PHE B 1 169 ? 38.362 192.518 3.136 1.00 21.63 182 PHE B O 1
ATOM 1956 N N . GLU B 1 170 ? 40.413 193.375 3.582 1.00 21.22 183 GLU B N 1
ATOM 1957 C CA . GLU B 1 170 ? 40.586 193.960 2.258 1.00 21.88 183 GLU B CA 1
ATOM 1958 C C . GLU B 1 170 ? 41.750 193.359 1.486 1.00 21.73 183 GLU B C 1
ATOM 1959 O O . GLU B 1 170 ? 42.706 192.819 2.085 1.00 22.74 183 GLU B O 1
ATOM 1965 N N A LYS B 1 171 ? 41.657 193.421 0.158 0.50 21.21 184 LYS B N 1
ATOM 1966 N N B LYS B 1 171 ? 41.665 193.445 0.156 0.50 21.12 184 LYS B N 1
ATOM 1967 C CA A LYS B 1 171 ? 42.726 192.981 -0.724 0.50 21.85 184 LYS B CA 1
ATOM 1968 C CA B LYS B 1 171 ? 42.708 192.971 -0.752 0.50 21.60 184 LYS B CA 1
ATOM 1969 C C A LYS B 1 171 ? 43.045 191.520 -0.456 0.50 20.70 184 LYS B C 1
ATOM 1970 C C B LYS B 1 171 ? 43.041 191.521 -0.461 0.50 20.58 184 LYS B C 1
ATOM 1971 O O A LYS B 1 171 ? 44.212 191.153 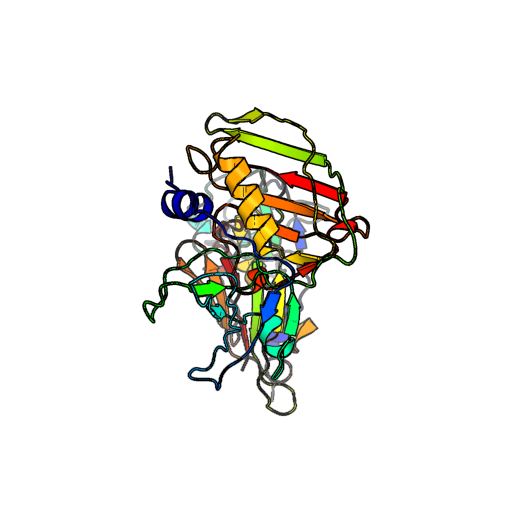-0.327 0.50 20.89 184 LYS B O 1
ATOM 1972 O O B LYS B 1 171 ? 44.210 191.165 -0.319 0.50 20.78 184 LYS B O 1
ATOM 1983 N N . GLN B 1 172 ? 41.998 190.704 -0.360 1.00 18.61 185 GLN B N 1
ATOM 1984 C CA . GLN B 1 172 ? 42.136 189.273 -0.046 1.00 18.60 185 GLN B CA 1
ATOM 1985 C C . GLN B 1 172 ? 42.123 188.382 -1.244 1.00 17.23 185 GLN B C 1
ATOM 1986 O O . GLN B 1 172 ? 41.717 188.787 -2.328 1.00 17.90 185 GLN B O 1
ATOM 1992 N N . PHE B 1 173 ? 42.548 187.142 -1.014 1.00 16.99 186 PHE B N 1
ATOM 1993 C CA . PHE B 1 173 ? 42.625 186.076 -2.003 1.00 17.03 186 PHE B CA 1
ATOM 1994 C C . PHE B 1 173 ? 41.534 185.069 -1.668 1.00 16.43 186 PHE B C 1
ATOM 1995 O O . PHE B 1 173 ? 41.620 184.338 -0.675 1.00 17.78 186 PHE B O 1
ATOM 2003 N N . GLY B 1 174 ? 40.495 185.042 -2.478 1.00 15.81 187 GLY B N 1
ATOM 2004 C CA . GLY B 1 174 ? 39.408 184.113 -2.278 1.00 15.73 187 GLY B CA 1
ATOM 2005 C C . GLY B 1 174 ? 39.627 182.844 -3.054 1.00 16.10 187 GLY B C 1
ATOM 2006 O O . GLY B 1 174 ? 39.967 182.900 -4.229 1.00 16.48 187 GLY B O 1
ATOM 2007 N N . PHE B 1 175 ? 39.389 181.689 -2.433 1.00 16.45 188 PHE B N 1
ATOM 2008 C CA . PHE B 1 175 ? 39.534 180.415 -3.165 1.00 17.72 188 PHE B CA 1
ATOM 2009 C C . PHE B 1 175 ? 38.395 179.464 -2.851 1.00 18.88 188 PHE B C 1
ATOM 2010 O O . PHE B 1 175 ? 37.840 179.505 -1.774 1.00 17.50 188 PHE B O 1
ATOM 2018 N N . MET B 1 176 ? 38.058 178.633 -3.834 1.00 20.81 189 MET B N 1
ATOM 2019 C CA . MET B 1 176 ? 36.983 177.637 -3.729 1.00 23.02 189 MET B CA 1
ATOM 2020 C C . MET B 1 176 ? 37.603 176.249 -3.591 1.00 23.60 189 MET B C 1
ATOM 2021 O O . MET B 1 176 ? 38.601 175.943 -4.238 1.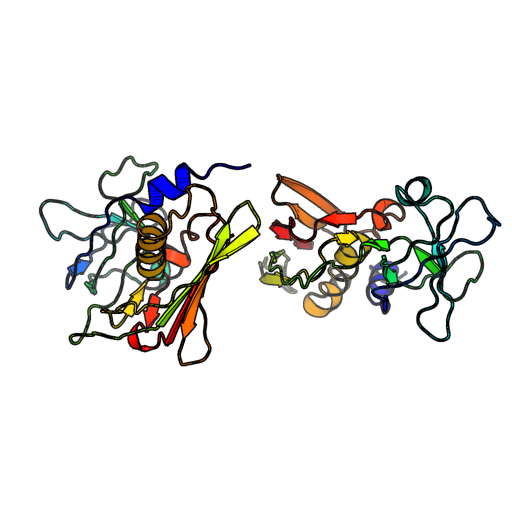00 23.84 189 MET B O 1
ATOM 2026 N N . LEU B 1 177 ? 37.015 175.416 -2.757 1.00 20.75 190 LEU B N 1
ATOM 2027 C CA . LEU B 1 177 ? 37.453 174.047 -2.619 1.00 21.83 190 LEU B CA 1
ATOM 2028 C C . LEU B 1 177 ? 36.384 173.196 -3.309 1.00 21.87 190 LEU B C 1
ATOM 2029 O O . LEU B 1 177 ? 35.325 173.705 -3.684 1.00 20.56 190 LEU B O 1
ATOM 2034 N N . LYS B 1 178 ? 36.653 171.912 -3.471 1.00 22.85 191 LYS B N 1
ATOM 2035 C CA . LYS B 1 178 ? 35.697 171.023 -4.134 1.00 24.17 191 LYS B CA 1
ATOM 2036 C C . LYS B 1 178 ? 34.344 171.112 -3.430 1.00 22.65 191 LYS B C 1
ATOM 2037 O O . LYS B 1 178 ? 34.299 171.076 -2.202 1.00 22.00 191 LYS B O 1
ATOM 2043 N N . PRO B 1 179 ? 33.240 171.268 -4.187 1.00 22.02 192 PRO B N 1
ATOM 2044 C CA . PRO B 1 179 ? 31.951 171.357 -3.505 1.00 21.55 192 PRO B CA 1
ATOM 2045 C C . PRO B 1 179 ? 31.590 170.114 -2.679 1.00 22.16 192 PRO B C 1
ATOM 2046 O O . PRO B 1 179 ? 31.829 168.984 -3.127 1.00 22.33 192 PRO B O 1
ATOM 2050 N N . TRP B 1 180 ? 31.060 170.364 -1.477 1.00 21.61 193 TRP B N 1
ATOM 2051 C CA . TRP B 1 180 ? 30.655 169.316 -0.519 1.00 23.00 193 TRP B CA 1
ATOM 2052 C C . TRP B 1 180 ? 29.155 169.411 -0.190 1.00 22.71 193 TRP B C 1
ATOM 2053 O O . TRP B 1 180 ? 28.623 168.582 0.537 1.00 23.43 193 TRP B O 1
ATOM 2064 N N . THR B 1 181 ? 28.496 170.429 -0.743 1.00 21.72 194 THR B N 1
ATOM 2065 C CA . THR B 1 181 ? 27.031 170.612 -0.628 1.00 22.39 194 THR B CA 1
ATOM 2066 C C . THR B 1 181 ? 26.559 171.499 -1.785 1.00 22.15 194 THR B C 1
ATOM 2067 O O . THR B 1 181 ? 27.372 171.979 -2.559 1.00 22.08 194 THR B O 1
ATOM 2071 N N . THR B 1 182 ? 25.248 171.707 -1.932 1.00 23.06 195 THR B N 1
ATOM 2072 C CA . THR B 1 182 ? 24.747 172.475 -3.080 1.00 23.58 195 THR B CA 1
ATOM 2073 C C . THR B 1 182 ? 25.228 173.905 -3.066 1.00 22.89 195 THR B C 1
ATOM 2074 O O . THR B 1 182 ? 25.626 174.445 -4.108 1.00 22.95 195 THR B O 1
ATOM 2078 N N . VAL B 1 183 ? 25.218 174.513 -1.888 1.00 22.18 196 VAL B N 1
ATOM 2079 C CA . VAL B 1 183 ? 25.738 175.873 -1.717 1.00 21.83 196 VAL B CA 1
ATOM 2080 C C . VAL B 1 183 ? 27.270 175.802 -1.648 1.00 21.92 196 VAL B C 1
ATOM 2081 O O . VAL B 1 183 ? 27.842 174.945 -0.941 1.00 23.18 196 VAL B O 1
ATOM 2085 N N . ARG B 1 184 ? 27.914 176.644 -2.431 1.00 22.02 197 ARG B N 1
ATOM 2086 C CA . ARG B 1 184 ? 29.359 176.711 -2.472 1.00 21.59 197 ARG B CA 1
ATOM 2087 C C . ARG B 1 184 ? 29.838 177.826 -1.570 1.00 20.64 197 ARG B C 1
ATOM 2088 O O . ARG B 1 184 ? 29.088 178.755 -1.247 1.00 19.64 197 ARG B O 1
ATOM 2096 N N . PHE B 1 185 ? 31.095 177.720 -1.145 1.00 19.91 198 PHE B N 1
ATOM 2097 C CA . PHE B 1 185 ? 31.672 178.687 -0.242 1.00 19.42 198 PHE B CA 1
ATOM 2098 C C . PHE B 1 185 ? 32.988 179.233 -0.726 1.00 18.91 198 PHE B C 1
ATOM 2099 O O . PHE B 1 185 ? 33.867 178.471 -1.177 1.00 19.41 198 PHE B O 1
ATOM 2107 N N A MET B 1 186 ? 33.152 180.542 -0.641 0.50 17.41 199 MET B N 1
ATOM 2108 N N B MET B 1 186 ? 33.137 180.543 -0.606 0.50 18.05 199 MET B N 1
ATOM 2109 C CA A MET B 1 186 ? 34.442 181.135 -0.962 0.50 17.16 199 MET B CA 1
ATOM 2110 C CA B MET B 1 186 ? 34.388 181.219 -0.906 0.50 18.25 199 MET B CA 1
ATOM 2111 C C A MET B 1 186 ? 35.187 181.259 0.349 0.50 17.36 199 MET B C 1
ATOM 2112 C C B MET B 1 186 ? 35.162 181.186 0.394 0.50 18.01 199 MET B C 1
ATOM 2113 O O A MET B 1 186 ? 34.650 181.752 1.345 0.50 17.38 199 MET B O 1
ATOM 2114 O O B MET B 1 186 ? 34.603 181.473 1.451 0.50 18.14 199 MET B O 1
ATOM 2123 N N . ASN B 1 187 ? 36.439 180.829 0.328 1.00 18.15 200 ASN B N 1
ATOM 2124 C CA . ASN B 1 187 ? 37.281 180.806 1.514 1.00 18.40 200 ASN B CA 1
ATOM 2125 C C . ASN B 1 187 ? 38.288 181.928 1.456 1.00 17.25 200 ASN B C 1
ATOM 2126 O O . ASN B 1 187 ? 38.789 182.241 0.373 1.00 17.16 200 ASN B O 1
ATOM 2131 N N A VAL B 1 188 ? 38.579 182.506 2.619 0.50 17.15 201 VAL B N 1
ATOM 2132 N N B VAL B 1 188 ? 38.561 182.568 2.592 0.50 16.89 201 VAL B N 1
ATOM 2133 C CA A VAL B 1 188 ? 39.563 183.552 2.748 0.50 17.48 201 VAL B CA 1
ATOM 2134 C CA B VAL B 1 188 ? 39.651 183.534 2.680 0.50 17.13 201 VAL B CA 1
ATOM 2135 C C A VAL B 1 188 ? 40.355 183.299 4.019 0.50 17.91 201 VAL B C 1
ATOM 2136 C C B VAL B 1 188 ? 40.368 183.251 3.974 0.50 17.70 201 VAL B C 1
ATOM 2137 O O A VAL B 1 188 ? 39.759 182.970 5.047 0.50 18.30 201 VAL B O 1
ATOM 2138 O O B VAL B 1 188 ? 39.740 182.863 4.963 0.50 17.97 201 VAL B O 1
ATOM 2145 N N . ILE B 1 189 ? 41.689 183.412 3.941 1.00 18.33 202 ILE B N 1
ATOM 2146 C CA . ILE B 1 189 ? 42.566 183.219 5.103 1.00 19.31 202 ILE B CA 1
ATOM 2147 C C . ILE B 1 189 ? 43.366 184.508 5.300 1.00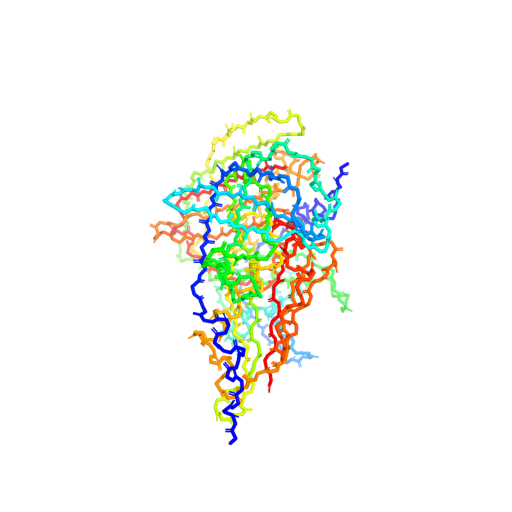 19.74 202 ILE B C 1
ATOM 2148 O O . ILE B 1 189 ? 44.436 184.678 4.704 1.00 20.05 202 ILE B O 1
ATOM 2153 N N . PRO B 1 190 ? 42.829 185.444 6.112 1.00 19.93 203 PRO B N 1
ATOM 2154 C CA . PRO B 1 190 ? 43.487 186.724 6.326 1.00 20.75 203 PRO B CA 1
ATOM 2155 C C . PRO B 1 190 ? 44.368 186.770 7.564 1.00 22.50 203 PRO B C 1
ATOM 2156 O O . PRO B 1 190 ? 45.146 187.735 7.736 1.00 23.35 203 PRO B O 1
ATOM 2160 N N . ASN B 1 191 ? 44.279 185.721 8.386 1.00 23.10 204 ASN B N 1
ATOM 2161 C CA . ASN B 1 191 ? 44.923 185.656 9.677 1.00 25.33 204 ASN B CA 1
ATOM 2162 C C . ASN B 1 191 ? 45.002 184.179 10.109 1.00 25.71 204 ASN B C 1
ATOM 2163 O O . ASN B 1 191 ? 45.169 183.314 9.267 1.00 24.58 204 ASN B O 1
ATOM 2168 N N . ARG B 1 192 ? 44.870 183.879 11.395 1.00 27.50 205 ARG B N 1
ATOM 2169 C CA . ARG B 1 192 ? 44.970 182.471 11.843 1.00 29.58 205 ARG B CA 1
ATOM 2170 C C . ARG B 1 192 ? 43.739 181.626 11.500 1.00 27.81 205 ARG B C 1
ATOM 2171 O O . ARG B 1 192 ? 43.739 180.412 11.722 1.00 27.36 205 ARG B O 1
ATOM 2179 N N . PHE B 1 193 ? 42.675 182.270 11.013 1.00 26.52 206 PHE B N 1
ATOM 2180 C CA . PHE B 1 193 ? 41.442 181.558 10.700 1.00 25.96 206 PHE B CA 1
ATOM 2181 C C . PHE B 1 193 ? 41.105 181.440 9.216 1.00 24.01 206 PHE B C 1
ATOM 2182 O O . PHE B 1 193 ? 41.465 182.291 8.430 1.00 22.47 206 PHE B O 1
ATOM 2190 N N . ILE B 1 194 ? 40.384 180.376 8.870 1.00 23.76 207 ILE B N 1
ATOM 2191 C CA . ILE B 1 194 ? 39.815 180.242 7.527 1.00 22.85 207 ILE B CA 1
ATOM 2192 C C . ILE B 1 194 ? 38.335 180.648 7.639 1.00 21.78 207 ILE B C 1
ATOM 2193 O O . ILE B 1 194 ? 37.625 180.080 8.439 1.00 22.22 207 ILE B O 1
ATOM 2198 N N . TYR B 1 195 ? 37.910 181.670 6.884 1.00 20.16 208 TYR B N 1
ATOM 2199 C CA . TYR B 1 195 ? 36.501 182.118 6.844 1.00 19.19 208 TYR B CA 1
ATOM 2200 C C . TYR B 1 195 ? 35.827 181.516 5.615 1.00 18.50 208 TYR B C 1
ATOM 2201 O O . TYR B 1 195 ? 36.405 181.527 4.536 1.00 18.23 208 TYR B O 1
ATOM 2210 N N . LYS B 1 196 ? 34.642 180.943 5.803 1.00 18.30 209 LYS B N 1
ATOM 2211 C CA . LYS B 1 196 ? 33.860 180.363 4.731 1.00 18.56 209 LYS B CA 1
ATOM 2212 C C . LYS B 1 196 ? 32.669 181.269 4.497 1.00 17.50 209 LYS B C 1
ATOM 2213 O O . LYS B 1 196 ? 31.880 181.508 5.421 1.00 17.03 209 LYS B O 1
ATOM 2219 N N . ILE B 1 197 ? 32.556 181.775 3.266 1.00 16.27 210 ILE B N 1
ATOM 2220 C CA . ILE B 1 197 ? 31.508 182.702 2.912 1.00 16.05 210 ILE B CA 1
ATOM 2221 C C . ILE B 1 197 ? 30.560 182.032 1.925 1.00 15.50 210 ILE B C 1
ATOM 2222 O O . ILE B 1 197 ? 30.951 181.695 0.800 1.00 14.65 210 ILE B O 1
ATOM 2227 N N . ALA B 1 198 ? 29.312 181.852 2.355 1.00 15.31 211 ALA B N 1
ATOM 2228 C CA . ALA B 1 198 ? 28.289 181.212 1.497 1.00 15.59 211 ALA B CA 1
ATOM 2229 C C . ALA B 1 198 ? 28.029 182.054 0.245 1.00 15.38 211 ALA B C 1
ATOM 2230 O O . ALA B 1 198 ? 27.890 183.290 0.347 1.00 15.02 211 ALA B O 1
ATOM 2232 N N . LEU B 1 199 ? 28.021 181.409 -0.922 1.00 15.24 212 LEU B N 1
ATOM 2233 C CA . LEU B 1 199 ? 27.704 182.066 -2.187 1.00 15.77 212 LEU B CA 1
ATOM 2234 C C . LEU B 1 199 ? 26.205 181.925 -2.422 1.00 15.83 212 LEU B C 1
ATOM 2235 O O . LEU B 1 199 ? 25.699 180.863 -2.869 1.00 16.90 212 LEU B O 1
ATOM 2240 N N . VAL B 1 200 ? 25.491 183.008 -2.151 1.00 15.24 213 VAL B N 1
ATOM 2241 C CA . VAL B 1 200 ? 24.032 183.045 -2.246 1.00 15.65 213 VAL B CA 1
ATOM 2242 C C . VAL B 1 200 ? 23.575 184.074 -3.286 1.00 16.03 213 VAL B C 1
ATOM 2243 O O . VAL B 1 200 ? 24.372 184.894 -3.750 1.00 15.21 213 VAL B O 1
ATOM 2247 N N . GLY B 1 201 ? 22.278 184.059 -3.627 1.00 16.59 214 GLY B N 1
ATOM 2248 C CA . GLY B 1 201 ? 21.784 185.011 -4.615 1.00 17.37 214 GLY B CA 1
ATOM 2249 C C . GLY B 1 201 ? 22.627 185.045 -5.892 1.00 17.77 214 GLY B C 1
ATOM 2250 O O . GLY B 1 201 ? 23.017 183.979 -6.424 1.00 18.00 214 GLY B O 1
ATOM 2251 N N . LYS B 1 202 ? 22.945 186.258 -6.345 1.00 17.70 215 LYS B N 1
ATOM 2252 C CA . LYS B 1 202 ? 23.720 186.449 -7.557 1.00 18.71 215 LYS B CA 1
ATOM 2253 C C . LYS B 1 202 ? 25.140 185.864 -7.489 1.00 18.12 215 LYS B C 1
ATOM 2254 O O . LYS B 1 202 ? 25.745 185.599 -8.513 1.00 18.17 215 LYS B O 1
ATOM 2260 N N . ASP B 1 203 ? 25.668 185.664 -6.289 1.00 17.08 216 ASP B N 1
ATOM 2261 C CA . ASP B 1 203 ? 27.050 185.148 -6.177 1.00 17.17 216 ASP B CA 1
ATOM 2262 C C . ASP B 1 203 ? 27.242 183.732 -6.730 1.00 17.87 216 ASP B C 1
ATOM 2263 O O . ASP B 1 203 ? 28.336 183.391 -7.164 1.00 17.50 216 ASP B O 1
ATOM 2268 N N . GLU B 1 204 ? 26.208 182.897 -6.682 1.00 19.41 217 GLU B N 1
ATOM 2269 C CA . GLU B 1 204 ? 26.383 181.521 -7.166 1.00 21.88 217 GLU B CA 1
ATOM 2270 C C . GLU B 1 204 ? 26.800 181.478 -8.636 1.00 23.10 217 GLU B C 1
ATOM 2271 O O . GLU B 1 204 ? 27.662 180.671 -9.038 1.00 23.40 217 GLU B O 1
ATOM 2277 N N . LYS B 1 205 ? 26.226 182.353 -9.441 1.00 23.60 218 LYS B N 1
ATOM 2278 C CA . LYS B 1 205 ? 26.590 182.365 -10.865 1.00 26.24 218 LYS B CA 1
ATOM 2279 C C . LYS B 1 205 ? 27.776 183.273 -11.150 1.00 25.08 218 LYS B C 1
ATOM 2280 O O . LYS B 1 205 ? 28.458 183.111 -12.159 1.00 24.69 218 LYS B O 1
ATOM 2286 N N . LYS B 1 206 ? 28.022 184.218 -10.245 1.00 23.23 219 LYS B N 1
ATOM 2287 C CA . LYS B 1 206 ? 29.075 185.214 -10.444 1.00 23.19 219 LYS B CA 1
ATOM 2288 C C . LYS B 1 206 ? 30.475 184.640 -10.391 1.00 23.05 219 LYS B C 1
ATOM 2289 O O . LYS B 1 206 ? 31.327 185.013 -11.230 1.00 24.72 219 LYS B O 1
ATOM 2295 N N . TYR B 1 207 ? 30.707 183.742 -9.441 1.00 22.56 220 TYR B N 1
ATOM 2296 C CA . TYR B 1 207 ? 32.013 183.134 -9.222 1.00 23.10 220 TYR B CA 1
ATOM 2297 C C . TYR B 1 207 ? 31.986 181.750 -9.826 1.00 27.11 220 TYR B C 1
ATOM 2298 O O . TYR B 1 207 ? 30.966 181.061 -9.750 1.00 29.58 220 TYR B O 1
ATOM 2307 N N . LYS B 1 208 ? 33.070 181.393 -10.502 1.00 29.19 221 LYS B N 1
ATOM 2308 C CA . LYS B 1 208 ? 33.203 180.078 -11.139 1.00 33.14 221 LYS B CA 1
ATOM 2309 C C . LYS B 1 208 ? 34.226 179.295 -10.307 1.00 33.86 221 LYS B C 1
ATOM 2310 O O . LYS B 1 208 ? 34.056 179.184 -9.088 1.00 34.73 221 LYS B O 1
ATOM 2316 N N . ASP B 1 209 ? 35.304 178.802 -10.910 1.00 34.03 222 ASP B N 1
ATOM 2317 C CA . ASP B 1 209 ? 36.277 178.013 -10.156 1.00 35.00 222 ASP B CA 1
ATOM 2318 C C . ASP B 1 209 ? 37.261 178.821 -9.315 1.00 31.73 222 ASP B C 1
ATOM 2319 O O . ASP B 1 209 ? 37.771 178.299 -8.335 1.00 31.81 222 ASP B O 1
ATOM 2324 N N . GLY B 1 210 ? 37.552 180.053 -9.732 1.00 25.61 223 GLY B N 1
ATOM 2325 C CA . GLY B 1 210 ? 38.514 180.907 -9.041 1.00 24.78 223 GLY B CA 1
ATOM 2326 C C . GLY B 1 210 ? 39.959 180.470 -9.294 1.00 24.51 223 GLY B C 1
ATOM 2327 O O . GLY B 1 210 ? 40.208 179.625 -10.163 1.00 24.74 223 GLY B O 1
ATOM 2328 N N . PRO B 1 211 ? 40.919 180.969 -8.512 1.00 23.03 224 PRO B N 1
ATOM 2329 C CA . PRO B 1 211 ? 40.697 181.876 -7.387 1.00 21.39 224 PRO B CA 1
ATOM 2330 C C . PRO B 1 211 ? 40.320 183.296 -7.777 1.00 20.93 224 PRO B C 1
ATOM 2331 O O . PRO B 1 211 ? 40.399 183.657 -8.965 1.00 20.56 224 PRO B O 1
ATOM 2335 N N . TYR B 1 212 ? 39.879 184.080 -6.784 1.00 19.65 225 TYR B N 1
ATOM 2336 C CA . TYR B 1 212 ? 39.510 185.489 -6.959 1.00 20.36 225 TYR B CA 1
ATOM 2337 C C . TYR B 1 212 ? 40.314 186.368 -6.032 1.00 19.62 225 TYR B C 1
ATOM 2338 O O . TYR B 1 212 ? 40.013 186.472 -4.829 1.00 18.64 225 TYR B O 1
ATOM 2347 N N . ASP B 1 213 ? 41.348 187.002 -6.592 1.00 19.90 226 ASP B N 1
ATOM 2348 C CA . ASP B 1 213 ? 42.220 187.862 -5.799 1.00 20.53 226 ASP B CA 1
ATOM 2349 C C . ASP B 1 213 ? 41.716 189.300 -5.845 1.00 21.20 226 ASP B C 1
ATOM 2350 O O . ASP B 1 213 ? 40.806 189.649 -6.618 1.00 21.32 226 ASP B O 1
ATOM 2355 N N . ASN B 1 214 ? 42.258 190.127 -4.963 1.00 22.43 227 ASN B N 1
ATOM 2356 C CA . ASN B 1 214 ? 41.884 191.535 -4.910 1.00 23.01 227 ASN B CA 1
ATOM 2357 C C . ASN B 1 214 ? 40.406 191.738 -4.544 1.00 21.48 227 ASN B C 1
ATOM 2358 O O . ASN B 1 214 ? 39.721 192.568 -5.129 1.00 22.23 227 ASN B O 1
ATOM 2363 N N . ILE B 1 215 ? 39.896 190.917 -3.626 1.00 19.33 228 ILE B N 1
ATOM 2364 C CA . ILE B 1 215 ? 38.514 191.082 -3.167 1.00 18.18 228 ILE B CA 1
ATOM 2365 C C . ILE B 1 215 ? 38.490 191.642 -1.736 1.00 17.33 228 ILE B C 1
ATOM 2366 O O . ILE B 1 215 ? 39.457 191.495 -0.999 1.00 17.12 228 ILE B O 1
ATOM 2371 N N . ASP B 1 216 ? 37.380 192.305 -1.367 1.00 16.47 229 ASP B N 1
ATOM 2372 C CA . ASP B 1 216 ? 37.134 192.722 0.002 1.00 16.17 229 ASP B CA 1
ATOM 2373 C C . ASP B 1 216 ? 35.970 191.866 0.494 1.00 16.05 229 ASP B C 1
ATOM 2374 O O . ASP B 1 216 ? 35.068 191.543 -0.282 1.00 14.84 229 ASP B O 1
ATOM 2379 N N . VAL B 1 217 ? 35.971 191.549 1.785 1.00 15.58 230 VAL B N 1
ATOM 2380 C CA . VAL B 1 217 ? 34.902 190.796 2.383 1.00 15.71 230 VAL B CA 1
ATOM 2381 C C . VAL B 1 217 ? 34.405 191.461 3.667 1.00 15.81 230 VAL B C 1
ATOM 2382 O O . VAL B 1 217 ? 35.184 191.980 4.473 1.00 17.66 230 VAL B O 1
ATOM 2386 N N . PHE B 1 218 ? 33.082 191.540 3.789 1.00 15.09 231 PHE B N 1
ATOM 2387 C CA . PHE B 1 218 ? 32.425 192.060 4.979 1.00 15.06 231 PHE B CA 1
ATOM 2388 C C . PHE B 1 218 ? 31.809 190.852 5.661 1.00 14.59 231 PHE B C 1
ATOM 2389 O O . PHE B 1 218 ? 30.902 190.227 5.128 1.00 14.09 231 PHE B O 1
ATOM 2397 N N . ILE B 1 219 ? 32.327 190.533 6.833 1.00 15.86 232 ILE B N 1
ATOM 2398 C CA . ILE B 1 219 ? 31.970 189.319 7.542 1.00 17.39 232 ILE B CA 1
ATOM 2399 C C . ILE B 1 219 ? 31.167 189.536 8.817 1.00 16.77 232 ILE B C 1
ATOM 2400 O O . ILE B 1 219 ? 31.524 190.372 9.647 1.00 16.79 232 ILE B O 1
ATOM 2405 N N . VAL B 1 220 ? 30.083 188.765 8.950 1.00 16.43 233 VAL B N 1
ATOM 2406 C CA . VAL B 1 220 ? 29.274 188.720 10.183 1.00 16.22 233 VAL B CA 1
ATOM 2407 C C . VAL B 1 220 ? 29.137 187.212 10.475 1.00 17.00 233 VAL B C 1
ATOM 2408 O O . VAL B 1 220 ? 28.572 186.459 9.680 1.00 15.84 233 VAL B O 1
ATOM 2412 N N . LEU B 1 221 ? 29.653 186.775 11.621 1.00 17.87 234 LEU B N 1
ATOM 2413 C CA . LEU B 1 221 ? 29.702 185.352 11.929 1.00 20.56 234 LEU B CA 1
ATOM 2414 C C . LEU B 1 221 ? 28.359 184.836 12.372 1.00 23.76 234 LEU B C 1
ATOM 2415 O O . LEU B 1 221 ? 27.748 185.383 13.278 1.00 25.53 234 LEU B O 1
ATOM 2420 N N . GLU B 1 222 ? 27.857 183.816 11.711 1.00 25.69 235 GLU B N 1
ATOM 2421 C CA . GLU B 1 222 ? 26.593 183.297 12.189 1.00 30.56 235 GLU B CA 1
ATOM 2422 C C . GLU B 1 222 ? 26.491 181.839 12.435 1.00 31.57 235 GLU B C 1
ATOM 2423 O O . GLU B 1 222 ? 27.332 181.052 12.025 1.00 27.58 235 GLU B O 1
ATOM 2429 N N . ASP B 1 223 ? 25.445 181.514 13.189 1.00 34.36 236 ASP B N 1
ATOM 2430 C CA . ASP B 1 223 ? 25.140 180.159 13.526 1.00 34.34 236 ASP B CA 1
ATOM 2431 C C . ASP B 1 223 ? 24.687 179.511 12.237 1.00 28.94 236 ASP B C 1
ATOM 2432 O O . ASP B 1 223 ? 24.074 180.140 11.377 1.00 26.85 236 ASP B O 1
ATOM 2437 N N . ASN B 1 224 ? 24.997 178.240 12.113 1.00 26.15 237 ASN B N 1
ATOM 2438 C CA . ASN B 1 224 ? 24.657 177.528 10.930 1.00 24.29 237 ASN B CA 1
ATOM 2439 C C . ASN B 1 224 ? 24.502 176.071 11.265 1.00 24.44 237 ASN B C 1
ATOM 2440 O O . ASN B 1 224 ? 24.983 175.602 12.299 1.00 25.02 237 ASN B O 1
ATOM 2445 N N . LYS B 1 225 ? 23.878 175.351 10.354 1.00 25.53 238 LYS B N 1
ATOM 2446 C CA . LYS B 1 225 ? 23.587 173.951 10.570 1.00 27.32 238 LYS B CA 1
ATOM 2447 C C . LYS B 1 225 ? 24.800 173.027 10.600 1.00 26.30 238 LYS B C 1
ATOM 2448 O O . LYS B 1 225 ? 24.696 171.918 11.085 1.00 26.63 238 LYS B O 1
ATOM 2454 N N . TYR B 1 226 ? 25.932 173.491 10.087 1.00 24.69 239 TYR B N 1
ATOM 2455 C CA . TYR B 1 226 ? 27.179 172.715 10.073 1.00 24.60 239 TYR B CA 1
ATOM 2456 C C . TYR B 1 226 ? 28.050 172.945 11.309 1.00 25.40 239 TYR B C 1
ATOM 2457 O O . TYR B 1 226 ? 29.068 172.280 11.466 1.00 24.87 239 TYR B O 1
ATOM 2466 N N A GLN B 1 227 ? 27.613 173.808 12.220 0.70 26.17 240 GLN B N 1
ATOM 2467 N N B GLN B 1 227 ? 27.660 173.929 12.125 0.30 25.50 240 GLN B N 1
ATOM 2468 C CA A GLN B 1 227 ? 28.443 174.212 13.366 0.70 27.96 240 GLN B CA 1
ATOM 2469 C CA B GLN B 1 227 ? 28.343 174.314 13.376 0.30 26.44 240 GLN B CA 1
ATOM 2470 C C A GLN B 1 227 ? 29.818 174.668 12.859 0.70 26.40 240 GLN B C 1
ATOM 2471 C C B GLN B 1 227 ? 29.730 174.957 13.195 0.30 25.48 240 GLN B C 1
ATOM 2472 O O A GLN B 1 227 ? 30.854 174.432 13.493 0.70 27.20 240 GLN B O 1
ATOM 2473 O O B GLN B 1 227 ? 30.482 175.080 14.154 0.30 25.64 240 GLN B O 1
ATOM 2484 N N A LEU B 1 228 ? 29.810 175.317 11.690 0.70 24.15 241 LEU B N 1
ATOM 2485 N N B LEU B 1 228 ? 30.052 175.409 11.986 0.30 24.29 241 LEU B N 1
ATOM 2486 C CA A LEU B 1 228 ? 31.031 175.884 11.139 0.70 23.16 241 LEU B CA 1
ATOM 2487 C CA B LEU B 1 228 ? 31.351 176.056 11.746 0.30 23.91 241 LEU B CA 1
ATOM 2488 C C A LEU B 1 228 ? 31.323 177.113 11.965 0.70 23.16 241 LEU B C 1
ATOM 2489 C C B LEU B 1 228 ? 31.471 177.333 12.593 0.30 24.12 241 LEU B C 1
ATOM 2490 O O A LEU B 1 228 ? 30.432 177.926 12.256 0.70 23.26 241 LEU B O 1
ATOM 2491 O O B LEU B 1 228 ? 30.521 178.112 12.649 0.30 24.60 241 LEU B O 1
ATOM 2500 N N A LYS B 1 229 ? 32.598 177.207 12.339 0.50 24.03 242 LYS B N 1
ATOM 2501 N N B LYS B 1 229 ? 32.625 177.554 13.239 0.50 25.19 242 LYS B N 1
ATOM 2502 C CA A LYS B 1 229 ? 33.151 178.214 13.222 0.50 25.62 242 LYS B CA 1
ATOM 2503 C CA B LYS B 1 229 ? 32.788 178.718 14.104 0.50 26.02 242 LYS B CA 1
ATOM 2504 C C A LYS B 1 229 ? 33.256 179.630 12.681 0.50 24.57 242 LYS B C 1
ATOM 2505 C C B LYS B 1 229 ? 32.998 179.959 13.267 0.50 24.22 242 LYS B C 1
ATOM 2506 O O A LYS B 1 229 ? 32.951 180.577 13.414 0.50 25.40 242 LYS B O 1
ATOM 2507 O O B LYS B 1 229 ? 32.776 181.086 13.715 0.50 24.13 242 LYS B O 1
ATOM 2518 N N A LYS B 1 230 ? 33.672 179.790 11.422 0.70 22.96 243 LYS B N 1
ATOM 2519 N N B LYS B 1 230 ? 33.415 179.747 12.008 0.30 22.46 243 LYS B N 1
ATOM 2520 C CA A LYS B 1 230 ? 33.812 181.125 10.824 0.70 22.59 243 LYS B CA 1
ATOM 2521 C CA B LYS B 1 230 ? 33.696 180.839 11.049 0.30 21.29 243 LYS B CA 1
ATOM 2522 C C A LYS B 1 230 ? 33.037 181.073 9.546 0.70 20.99 243 LYS B C 1
ATOM 2523 C C B LYS B 1 230 ? 32.910 180.672 9.734 0.30 20.40 243 LYS B C 1
ATOM 2524 O O A LYS B 1 230 ? 33.597 180.848 8.468 0.70 20.53 243 LYS B O 1
ATOM 2525 O O B LYS B 1 230 ? 33.391 180.068 8.771 0.30 20.69 243 LYS B O 1
ATOM 2536 N N . TYR B 1 231 ? 31.723 181.265 9.700 1.00 19.55 244 TYR B N 1
ATOM 2537 C CA . TYR B 1 231 ? 30.777 181.171 8.598 1.00 19.32 244 TYR B CA 1
ATOM 2538 C C . TYR B 1 231 ? 30.076 182.509 8.435 1.00 18.01 244 TYR B C 1
ATOM 2539 O O . TYR B 1 231 ? 29.623 183.069 9.414 1.00 18.08 244 TYR B O 1
ATOM 2548 N N . SER B 1 232 ? 29.987 182.998 7.203 1.00 15.94 245 SER B N 1
ATOM 2549 C CA . SER B 1 232 ? 29.305 184.272 6.920 1.00 15.41 245 SER B CA 1
ATOM 2550 C C . SER B 1 232 ? 28.612 184.146 5.548 1.00 15.24 245 SER B C 1
ATOM 2551 O O . SER B 1 232 ? 28.870 183.201 4.803 1.00 15.25 245 SER B O 1
ATOM 2554 N N . VAL B 1 233 ? 27.726 185.089 5.233 1.00 14.75 246 VAL B N 1
ATOM 2555 C CA . VAL B 1 233 ? 26.917 185.015 4.019 1.00 14.74 246 VAL B CA 1
ATOM 2556 C C . VAL B 1 233 ? 27.026 186.324 3.240 1.00 14.48 246 VAL B C 1
ATOM 2557 O O . VAL B 1 233 ? 26.751 187.379 3.800 1.00 13.83 246 VAL B O 1
ATOM 2561 N N . GLY B 1 234 ? 27.396 186.219 1.964 1.00 13.87 247 GLY B N 1
ATOM 2562 C CA . GLY B 1 234 ? 27.470 187.383 1.063 1.00 13.97 247 GLY B CA 1
ATOM 2563 C C . GLY B 1 234 ? 28.578 188.330 1.426 1.00 12.55 247 GLY B C 1
ATOM 2564 O O . GLY B 1 234 ? 29.588 187.920 1.953 1.00 12.88 247 GLY B O 1
ATOM 2565 N N . GLY B 1 235 ? 28.415 189.609 1.097 1.00 11.71 248 GLY B N 1
ATOM 2566 C CA . GLY B 1 235 ? 29.409 190.618 1.469 1.00 12.07 248 GLY B CA 1
ATOM 2567 C C . GLY B 1 235 ? 30.745 190.630 0.734 1.00 12.44 248 GLY B C 1
ATOM 2568 O O . GLY B 1 235 ? 31.712 191.180 1.258 1.00 12.78 248 GLY B O 1
ATOM 2569 N N . ILE B 1 236 ? 30.782 190.098 -0.500 1.00 12.72 249 ILE B N 1
ATOM 2570 C CA . ILE B 1 236 ? 32.014 190.023 -1.280 1.00 13.13 249 ILE B CA 1
ATOM 2571 C C . ILE B 1 236 ? 32.008 191.089 -2.385 1.00 13.58 249 ILE B C 1
ATOM 2572 O O . ILE B 1 236 ? 31.060 191.154 -3.155 1.00 13.03 249 ILE B O 1
ATOM 2577 N N . THR B 1 237 ? 33.062 191.919 -2.434 1.00 13.91 250 THR B N 1
ATOM 2578 C CA . THR B 1 237 ? 33.161 192.988 -3.410 1.00 14.44 250 THR B CA 1
ATOM 2579 C C . THR B 1 237 ? 34.557 193.102 -4.014 1.00 16.12 250 THR B C 1
ATOM 2580 O O . THR B 1 237 ? 35.510 192.527 -3.521 1.00 16.22 250 THR B O 1
ATOM 2584 N N . LYS B 1 238 ? 34.645 193.858 -5.104 1.00 17.24 251 LYS B N 1
ATOM 2585 C CA . LYS B 1 238 ? 35.909 194.177 -5.711 1.00 19.88 251 LYS B CA 1
ATOM 2586 C C . LYS B 1 238 ? 36.587 195.237 -4.823 1.00 19.85 251 LYS B C 1
ATOM 2587 O O . LYS B 1 238 ? 35.918 196.194 -4.378 1.00 18.33 251 LYS B O 1
ATOM 2593 N N . THR B 1 239 ? 37.886 195.052 -4.525 1.00 18.93 252 THR B N 1
ATOM 2594 C CA . THR B 1 239 ? 38.641 196.000 -3.692 1.00 19.69 252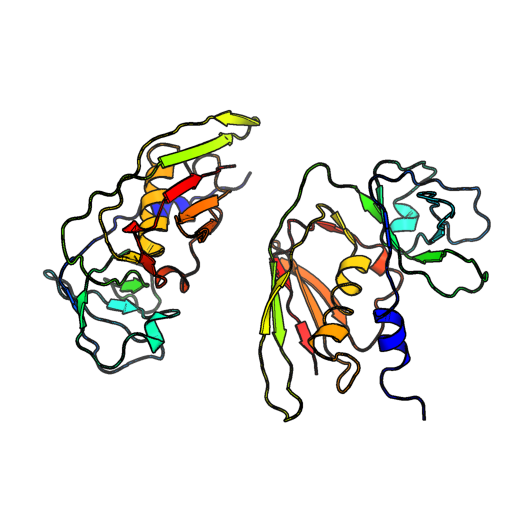 THR B CA 1
ATOM 2595 C C . THR B 1 239 ? 38.777 197.337 -4.385 1.00 19.91 252 THR B C 1
ATOM 2596 O O . THR B 1 239 ? 38.677 197.419 -5.577 1.00 21.04 252 THR B O 1
ATOM 2600 N N . ASN B 1 240 ? 38.977 198.405 -3.620 1.00 21.35 253 ASN B N 1
ATOM 2601 C CA . ASN B 1 240 ? 39.157 199.723 -4.226 1.00 22.43 253 ASN B CA 1
ATOM 2602 C C . ASN B 1 240 ? 40.367 199.830 -5.169 1.00 25.59 253 ASN B C 1
ATOM 2603 O O . ASN B 1 240 ? 41.448 199.351 -4.839 1.00 26.08 253 ASN B O 1
ATOM 2608 N N . SER B 1 241 ? 40.178 200.469 -6.321 1.00 28.56 254 SER B N 1
ATOM 2609 C CA . SER B 1 241 ? 41.299 200.754 -7.227 1.00 32.83 254 SER B CA 1
ATOM 2610 C C . SER B 1 241 ? 42.023 201.984 -6.675 1.00 34.96 254 SER B C 1
ATOM 2611 O O . SER B 1 241 ? 43.223 202.168 -6.888 1.00 36.25 254 SER B O 1
ATOM 2614 N N . LYS B 1 242 ? 41.274 202.846 -5.994 1.00 35.57 255 LYS B N 1
ATOM 2615 C CA . LYS B 1 242 ? 41.823 204.071 -5.403 1.00 39.02 255 LYS B CA 1
ATOM 2616 C C . LYS B 1 242 ? 41.046 204.476 -4.153 1.00 37.42 255 LYS B C 1
ATOM 2617 O O . LYS B 1 242 ? 39.990 203.904 -3.842 1.00 32.58 255 LYS B O 1
ATOM 2623 N N . LYS B 1 243 ? 41.569 205.461 -3.428 1.00 39.27 256 LYS B N 1
ATOM 2624 C CA . LYS B 1 243 ? 40.895 205.958 -2.219 1.00 38.50 256 LYS B CA 1
ATOM 2625 C C . LYS B 1 243 ? 39.539 206.566 -2.589 1.00 33.84 256 LYS B C 1
ATOM 2626 O O . LYS B 1 243 ? 39.422 207.246 -3.602 1.00 33.64 256 LYS B O 1
ATOM 2632 N N . VAL B 1 244 ? 38.535 206.317 -1.757 1.00 29.71 257 VAL B N 1
ATOM 2633 C CA . VAL B 1 244 ? 37.185 206.874 -1.935 1.00 28.54 257 VAL B CA 1
ATOM 2634 C C . VAL B 1 244 ? 36.757 207.530 -0.630 1.00 26.19 257 VAL B C 1
ATOM 2635 O O . VAL B 1 244 ? 36.879 206.926 0.437 1.00 24.95 257 VAL B O 1
ATOM 2639 N N . ASN B 1 245 ? 36.248 208.763 -0.717 1.00 27.93 258 ASN B N 1
ATOM 2640 C CA . ASN B 1 245 ? 35.708 209.501 0.461 1.00 26.14 258 ASN B CA 1
ATOM 2641 C C . ASN B 1 245 ? 34.484 210.255 -0.021 1.00 24.14 258 ASN B C 1
ATOM 2642 O O . ASN B 1 245 ? 34.509 211.463 -0.249 1.00 23.75 258 ASN B O 1
ATOM 2647 N N . HIS B 1 246 ? 33.386 209.519 -0.121 1.00 20.29 259 HIS B N 1
ATOM 2648 C CA . HIS B 1 246 ? 32.152 210.011 -0.695 1.00 20.10 259 HIS B CA 1
ATOM 2649 C C . HIS B 1 246 ? 31.110 210.287 0.368 1.00 18.60 259 HIS B C 1
ATOM 2650 O O . HIS B 1 246 ? 30.541 209.372 0.966 1.00 18.03 259 HIS B O 1
ATOM 2657 N N . LYS B 1 247 ? 30.856 211.575 0.599 1.00 19.33 260 LYS B N 1
ATOM 2658 C CA . LYS B 1 247 ? 29.869 211.973 1.589 1.00 20.10 260 LYS B CA 1
ATOM 2659 C C . LYS B 1 247 ? 28.477 211.789 1.092 1.00 19.78 260 LYS B C 1
ATOM 2660 O O . LYS B 1 247 ? 28.171 212.196 -0.023 1.00 21.42 260 LYS B O 1
ATOM 2666 N N . VAL B 1 248 ? 27.607 211.249 1.925 1.00 18.23 261 VAL B N 1
ATOM 2667 C CA . VAL B 1 248 ? 26.209 211.160 1.580 1.00 18.43 261 VAL B CA 1
ATOM 2668 C C . VAL B 1 248 ? 25.390 211.637 2.789 1.00 18.46 261 VAL B C 1
ATOM 2669 O O . VAL B 1 248 ? 25.713 211.359 3.950 1.00 18.88 261 VAL B O 1
ATOM 2673 N N . GLU B 1 249 ? 24.326 212.378 2.517 1.00 16.59 262 GLU B N 1
ATOM 2674 C CA . GLU B 1 249 ? 23.508 212.852 3.580 1.00 15.99 262 GLU B CA 1
ATOM 2675 C C . GLU B 1 249 ? 22.636 211.725 4.124 1.00 15.27 262 GLU B C 1
ATOM 2676 O O . GLU B 1 249 ? 22.034 210.976 3.355 1.00 15.60 262 GLU B O 1
ATOM 2682 N N . LEU B 1 250 ? 22.620 211.601 5.447 1.00 15.30 263 LEU B N 1
ATOM 2683 C CA . LEU B 1 250 ? 21.826 210.618 6.145 1.00 15.45 263 LEU B CA 1
ATOM 2684 C C . LEU B 1 250 ? 20.738 211.337 6.928 1.00 16.20 263 LEU B C 1
ATOM 2685 O O . LEU B 1 250 ? 21.050 212.149 7.797 1.00 16.89 263 LEU B O 1
ATOM 2690 N N . SER B 1 251 ? 19.467 211.027 6.637 1.00 15.73 264 SER B N 1
ATOM 2691 C CA . SER B 1 251 ? 18.328 211.649 7.341 1.00 16.50 264 SER B CA 1
ATOM 2692 C C . SER B 1 251 ? 17.610 210.576 8.144 1.00 17.20 264 SER B C 1
ATOM 2693 O O . SER B 1 251 ? 17.297 209.533 7.592 1.00 17.58 264 SER B O 1
ATOM 2696 N N . ILE B 1 252 ? 17.392 210.812 9.434 1.00 16.81 265 ILE B N 1
ATOM 2697 C CA . ILE B 1 252 ? 16.741 209.836 10.337 1.00 17.68 265 ILE B CA 1
ATOM 2698 C C . ILE B 1 252 ? 15.551 210.528 10.954 1.00 18.73 265 ILE B C 1
ATOM 2699 O O . ILE B 1 252 ? 15.726 211.495 11.703 1.00 20.37 265 ILE B O 1
ATOM 2704 N N . THR B 1 253 ? 14.356 210.052 10.618 1.00 19.00 266 THR B N 1
ATOM 2705 C CA . THR B 1 253 ? 13.096 210.589 11.124 1.00 20.90 266 THR B CA 1
ATOM 2706 C C . THR B 1 253 ? 12.459 209.556 12.059 1.00 22.71 266 THR B C 1
ATOM 2707 O O . THR B 1 253 ? 12.381 208.384 11.717 1.00 20.63 266 THR B O 1
ATOM 2711 N N . LYS B 1 254 ? 12.076 209.996 13.254 1.00 24.36 267 LYS B N 1
ATOM 2712 C CA A LYS B 1 254 ? 11.478 209.122 14.266 0.50 26.06 267 LYS B CA 1
ATOM 2713 C CA B LYS B 1 254 ? 11.382 209.129 14.217 0.50 26.36 267 LYS B CA 1
ATOM 2714 C C . LYS B 1 254 ? 10.750 209.962 15.299 1.00 28.51 267 LYS B C 1
ATOM 2715 O O . LYS B 1 254 ? 10.895 211.181 15.319 1.00 28.40 267 LYS B O 1
ATOM 2726 N N A LYS B 1 255 ? 9.997 209.312 16.184 0.50 30.85 268 LYS B N 1
ATOM 2727 N N B LYS B 1 255 ? 10.020 209.302 16.189 0.50 30.08 268 LYS B N 1
ATOM 2728 C CA A LYS B 1 255 ? 9.393 210.033 17.314 0.50 33.36 268 LYS B CA 1
ATOM 2729 C CA B LYS B 1 255 ? 9.406 209.983 17.328 0.50 32.05 268 LYS B CA 1
ATOM 2730 C C A LYS B 1 255 ? 10.245 209.744 18.562 0.50 35.08 268 LYS B C 1
ATOM 2731 C C B LYS B 1 255 ? 10.261 209.731 18.572 0.50 34.26 268 LYS B C 1
ATOM 2732 O O A LYS B 1 255 ? 10.753 208.635 18.726 0.50 33.98 268 LYS B O 1
ATOM 2733 O O B LYS B 1 255 ? 10.793 208.635 18.747 0.50 33.24 268 LYS B O 1
ATOM 2744 N N . ASP B 1 256 ? 10.416 210.751 19.421 1.00 37.51 269 ASP B N 1
ATOM 2745 C CA . ASP B 1 256 ? 11.222 210.602 20.665 1.00 41.75 269 ASP B CA 1
ATOM 2746 C C . ASP B 1 256 ? 10.442 209.859 21.775 1.00 45.91 269 ASP B C 1
ATOM 2747 O O . ASP B 1 256 ? 9.309 209.402 21.554 1.00 45.79 269 ASP B O 1
ATOM 2752 N N . ASN B 1 257 ? 11.047 209.742 22.961 1.00 47.98 270 ASN B N 1
ATOM 2753 C CA . ASN B 1 257 ? 10.396 209.065 24.087 1.00 50.15 270 ASN B CA 1
ATOM 2754 C C . ASN B 1 257 ? 9.082 209.731 24.551 1.00 53.33 270 ASN B C 1
ATOM 2755 O O . ASN B 1 257 ? 8.363 209.140 25.357 1.00 53.68 270 ASN B O 1
ATOM 2760 N N . GLN B 1 258 ? 8.787 210.944 24.052 1.00 53.92 271 GLN B N 1
ATOM 2761 C CA . GLN B 1 258 ? 7.530 211.663 24.370 1.00 55.64 271 GLN B CA 1
ATOM 2762 C C . GLN B 1 258 ? 6.573 211.802 23.151 1.00 52.93 271 GLN B C 1
ATOM 2763 O O . GLN B 1 258 ? 5.625 212.601 23.181 1.00 50.69 271 GLN B O 1
ATOM 2769 N N . GLY B 1 259 ? 6.840 211.046 22.080 1.00 49.65 272 GLY B N 1
ATOM 2770 C CA . GLY B 1 259 ? 5.972 211.023 20.895 1.00 47.76 272 GLY B CA 1
ATOM 2771 C C . GLY B 1 259 ? 6.139 212.118 19.854 1.00 46.16 272 GLY B C 1
ATOM 2772 O O . GLY B 1 259 ? 5.386 212.151 18.875 1.00 46.02 272 GLY B O 1
ATOM 2773 N N . MET B 1 260 ? 7.114 213.010 20.047 1.00 48.82 273 MET B N 1
ATOM 2774 C CA . MET B 1 260 ? 7.341 214.116 19.111 1.00 49.03 273 MET B CA 1
ATOM 2775 C C . MET B 1 260 ? 8.246 213.700 17.948 1.00 44.16 273 MET B C 1
ATOM 2776 O O . MET B 1 260 ? 9.345 213.213 18.193 1.00 42.33 273 MET B O 1
ATOM 2781 N N . ILE B 1 261 ? 7.783 213.916 16.709 1.00 40.37 274 ILE B N 1
ATOM 2782 C CA . ILE B 1 261 ? 8.564 213.608 15.498 1.00 39.20 274 ILE B CA 1
ATOM 2783 C C . ILE B 1 261 ? 9.770 214.540 15.376 1.00 38.17 274 ILE B C 1
ATOM 2784 O O . ILE B 1 261 ? 9.639 215.745 15.533 1.00 36.32 274 ILE B O 1
ATOM 2789 N N . SER B 1 262 ? 10.930 213.969 15.066 1.00 35.64 275 SER B N 1
ATOM 2790 C CA . SER B 1 262 ? 12.158 214.733 14.863 1.00 35.55 275 SER B CA 1
ATOM 2791 C C . SER B 1 262 ? 12.835 214.201 13.627 1.00 32.11 275 SER B C 1
ATOM 2792 O O . SER B 1 262 ? 12.599 213.050 13.237 1.00 26.47 275 SER B O 1
ATOM 2795 N N . ARG B 1 263 ? 13.659 215.039 13.002 1.00 32.12 276 ARG B N 1
ATOM 2796 C CA . ARG B 1 263 ? 14.433 214.654 11.828 1.00 31.44 276 ARG B CA 1
ATOM 2797 C C . ARG B 1 263 ? 15.880 215.044 12.128 1.00 31.84 276 ARG B C 1
ATOM 2798 O O . ARG B 1 263 ? 16.182 216.212 12.413 1.00 36.89 276 ARG B O 1
ATOM 2806 N N . ASP B 1 264 ? 16.757 214.058 12.126 1.00 26.72 277 ASP B N 1
ATOM 2807 C CA . ASP B 1 264 ? 18.156 214.233 12.421 1.00 26.82 277 ASP B CA 1
ATOM 2808 C C . ASP B 1 264 ? 18.914 214.079 11.109 1.00 23.78 277 ASP B C 1
ATOM 2809 O O . ASP B 1 264 ? 18.788 213.054 10.452 1.00 20.88 277 ASP B O 1
ATOM 2814 N N . VAL B 1 265 ? 19.689 215.097 10.736 1.00 23.12 278 VAL B N 1
ATOM 2815 C CA . VAL B 1 265 ? 20.438 215.077 9.466 1.00 21.43 278 VAL B CA 1
ATOM 2816 C C . VAL B 1 265 ? 21.935 215.077 9.767 1.00 21.30 278 VAL B C 1
ATOM 2817 O O . VAL B 1 265 ? 22.436 215.937 10.516 1.00 22.21 278 VAL B O 1
ATOM 2821 N N . SER B 1 266 ? 22.648 214.111 9.194 1.00 19.12 279 SER B N 1
ATOM 2822 C CA . SER B 1 266 ? 24.070 213.934 9.424 1.00 20.63 279 SER B CA 1
ATOM 2823 C C . SER B 1 266 ? 24.721 213.484 8.126 1.00 19.60 279 SER B C 1
ATOM 2824 O O . SER B 1 266 ? 24.095 213.497 7.070 1.00 20.10 279 SER B O 1
ATOM 2827 N N . GLU B 1 267 ? 25.989 213.140 8.198 1.00 20.59 280 GLU B N 1
ATOM 2828 C CA . GLU B 1 267 ? 26.706 212.685 7.029 1.00 21.93 280 GLU B CA 1
ATOM 2829 C C . GLU B 1 267 ? 27.165 211.260 7.262 1.00 20.41 280 GLU B C 1
ATOM 2830 O O . GLU B 1 267 ? 27.582 210.906 8.364 1.00 21.92 280 GLU B O 1
ATOM 2836 N N . TYR B 1 268 ? 27.105 210.456 6.219 1.00 19.11 281 TYR B N 1
ATOM 2837 C CA . TYR B 1 268 ? 27.605 209.090 6.261 1.00 19.42 281 TYR B CA 1
ATOM 2838 C C . TYR B 1 268 ? 28.680 209.010 5.195 1.00 19.18 281 TYR B C 1
ATOM 2839 O O . TYR B 1 268 ? 28.458 209.355 4.025 1.00 18.03 281 TYR B O 1
ATOM 2848 N N A MET B 1 269 ? 29.881 208.597 5.583 0.70 18.58 282 MET B N 1
ATOM 2849 N N B MET B 1 269 ? 29.848 208.547 5.602 0.30 17.57 282 MET B N 1
ATOM 2850 C CA A MET B 1 269 ? 30.995 208.554 4.630 0.70 19.73 282 MET B CA 1
ATOM 2851 C CA B MET B 1 269 ? 30.955 208.443 4.691 0.30 17.79 282 MET B CA 1
ATOM 2852 C C A MET B 1 269 ? 31.163 207.159 3.983 0.70 19.31 282 MET B C 1
ATOM 2853 C C B MET B 1 269 ? 30.962 207.079 3.988 0.30 17.64 282 MET B C 1
ATOM 2854 O O A MET B 1 269 ? 31.356 206.154 4.669 0.70 20.54 282 MET B O 1
ATOM 2855 O O B MET B 1 269 ? 30.800 206.020 4.630 0.30 16.82 282 MET B O 1
ATOM 2864 N N . ILE B 1 270 ? 31.057 207.119 2.660 1.00 17.93 283 ILE B N 1
ATOM 2865 C CA . ILE B 1 270 ? 31.202 205.892 1.851 1.00 18.31 283 ILE B CA 1
ATOM 2866 C C . ILE B 1 270 ? 32.677 205.847 1.448 1.00 18.84 283 ILE B C 1
ATOM 2867 O O . ILE B 1 270 ? 33.190 206.779 0.823 1.00 18.00 283 ILE B O 1
ATOM 2872 N N . THR B 1 271 ? 33.369 204.773 1.853 1.00 18.53 284 THR B N 1
ATOM 2873 C CA . THR B 1 271 ? 34.788 204.639 1.545 1.00 19.93 284 THR B CA 1
ATOM 2874 C C . THR B 1 271 ? 35.115 203.487 0.590 1.00 19.66 284 THR B C 1
ATOM 2875 O O . THR B 1 271 ? 36.296 203.205 0.367 1.00 20.43 284 THR B O 1
ATOM 2879 N N . LYS B 1 272 ? 34.092 202.858 0.015 1.00 18.92 285 LYS B N 1
ATOM 2880 C CA . LYS B 1 272 ? 34.308 201.775 -0.963 1.00 19.26 285 LYS B CA 1
ATOM 2881 C C . LYS B 1 272 ? 33.686 202.066 -2.324 1.00 19.34 285 LYS B C 1
ATOM 2882 O O . LYS B 1 272 ? 32.515 202.492 -2.411 1.00 18.46 285 LYS B O 1
ATOM 2888 N N . GLU B 1 273 ? 34.458 201.824 -3.383 1.00 19.59 286 GLU B N 1
ATOM 2889 C CA . GLU B 1 273 ? 33.952 201.974 -4.759 1.00 20.59 286 GLU B CA 1
ATOM 2890 C C . GLU B 1 273 ? 32.788 201.014 -4.998 1.00 19.11 286 GLU B C 1
ATOM 2891 O O . GLU B 1 273 ? 31.802 201.358 -5.682 1.00 18.64 286 GLU B O 1
ATOM 2897 N N . GLU B 1 274 ? 32.940 199.788 -4.492 1.00 16.91 287 GLU B N 1
ATOM 2898 C CA . GLU B 1 274 ? 31.880 198.765 -4.618 1.00 15.92 287 GLU B CA 1
ATOM 2899 C C . GLU B 1 274 ? 31.547 198.287 -3.220 1.00 14.67 287 GLU B C 1
ATOM 2900 O O . GLU B 1 274 ? 32.442 197.873 -2.503 1.00 14.42 287 GLU B O 1
ATOM 2906 N N . ILE B 1 275 ? 30.274 198.370 -2.837 1.00 13.52 288 ILE B N 1
ATOM 2907 C CA . ILE B 1 275 ? 29.855 198.039 -1.490 1.00 13.12 288 ILE B CA 1
ATOM 2908 C C . ILE B 1 275 ? 28.649 197.120 -1.502 1.00 12.54 288 ILE B C 1
ATOM 2909 O O . ILE B 1 275 ? 27.738 197.280 -2.314 1.00 13.07 288 ILE B O 1
ATOM 2914 N N . SER B 1 276 ? 28.642 196.148 -0.596 1.00 12.11 289 SER B N 1
ATOM 2915 C CA . SER B 1 276 ? 27.543 195.199 -0.536 1.00 11.64 289 SER B CA 1
ATOM 2916 C C . SER B 1 276 ? 26.356 195.761 0.211 1.00 11.19 289 SER B C 1
ATOM 2917 O O . SER B 1 276 ? 26.507 196.597 1.145 1.00 11.31 289 SER B O 1
ATOM 2920 N N . LEU B 1 277 ? 25.159 195.313 -0.170 1.00 11.02 290 LEU B N 1
ATOM 2921 C CA . LEU B 1 277 ? 23.980 195.701 0.617 1.00 10.96 290 LEU B CA 1
ATOM 2922 C C . LEU B 1 277 ? 24.152 195.122 2.052 1.00 10.93 290 LEU B C 1
ATOM 2923 O O . LEU B 1 277 ? 23.695 195.710 3.026 1.00 10.68 290 LEU B O 1
ATOM 2928 N N . LYS B 1 278 ? 24.832 193.978 2.174 1.00 11.06 291 LYS B N 1
ATOM 2929 C CA . LYS B 1 278 ? 25.095 193.424 3.513 1.00 11.46 291 LYS B CA 1
ATOM 2930 C C . LYS B 1 278 ? 25.744 194.464 4.442 1.00 11.84 291 LYS B C 1
ATOM 2931 O O . LYS B 1 278 ? 25.329 194.652 5.590 1.00 12.49 291 LYS B O 1
ATOM 2937 N N . GLU B 1 279 ? 26.781 195.114 3.940 1.00 12.30 292 GLU B N 1
ATOM 2938 C CA . GLU B 1 279 ? 27.541 196.087 4.733 1.00 12.76 292 GLU B CA 1
ATOM 2939 C C . GLU B 1 279 ? 26.736 197.341 5.060 1.00 12.40 292 GLU B C 1
ATOM 2940 O O . GLU B 1 279 ? 26.798 197.849 6.197 1.00 11.82 292 GLU B O 1
ATOM 2946 N N . LEU B 1 280 ? 26.007 197.852 4.077 1.00 12.20 293 LEU B N 1
ATOM 2947 C CA . LEU B 1 280 ? 25.170 199.042 4.321 1.00 12.56 293 LEU B CA 1
ATOM 2948 C C . LEU B 1 280 ? 24.099 198.744 5.357 1.00 12.23 293 LEU B C 1
ATOM 2949 O O . LEU B 1 280 ? 23.928 199.475 6.323 1.00 12.71 293 LEU B O 1
ATOM 2954 N N . ASP B 1 281 ? 23.373 197.657 5.141 1.00 11.81 294 ASP B N 1
ATOM 2955 C CA . ASP B 1 281 ? 22.320 197.250 6.058 1.00 11.52 294 ASP B CA 1
ATOM 2956 C C . ASP B 1 281 ? 22.846 197.040 7.466 1.00 11.52 294 ASP B C 1
ATOM 2957 O O . ASP B 1 281 ? 22.281 197.560 8.460 1.00 10.73 294 ASP B O 1
ATOM 2962 N N . PHE B 1 282 ? 23.976 196.351 7.580 1.00 11.22 295 PHE B N 1
ATOM 2963 C CA . PHE B 1 282 ? 24.451 195.986 8.909 1.00 11.87 295 PHE B CA 1
ATOM 2964 C C . PHE B 1 282 ? 24.985 197.197 9.673 1.00 12.46 295 PHE B C 1
ATOM 2965 O O . PHE B 1 282 ? 24.646 197.421 10.834 1.00 12.16 295 PHE B O 1
ATOM 2973 N N A LYS B 1 283 ? 25.834 197.979 9.019 0.70 12.81 296 LYS B N 1
ATOM 2974 N N B LYS B 1 283 ? 25.841 197.968 9.015 0.30 12.59 296 LYS B N 1
ATOM 2975 C CA A LYS B 1 283 ? 26.422 199.118 9.719 0.70 13.65 296 LYS B CA 1
ATOM 2976 C CA B LYS B 1 283 ? 26.431 199.136 9.657 0.30 13.16 296 LYS B CA 1
ATOM 2977 C C A LYS B 1 283 ? 25.376 200.198 10.036 0.70 13.33 296 LYS B C 1
ATOM 2978 C C B LYS B 1 283 ? 25.390 200.189 10.023 0.30 13.03 296 LYS B C 1
ATOM 2979 O O A LYS B 1 283 ? 25.423 200.831 11.105 0.70 13.43 296 LYS B O 1
ATOM 2980 O O B LYS B 1 283 ? 25.449 200.788 11.104 0.30 13.28 296 LYS B O 1
ATOM 2991 N N . LEU B 1 284 ? 24.437 200.400 9.126 1.00 12.62 297 LEU B N 1
ATOM 2992 C CA . LEU B 1 284 ? 23.394 201.392 9.352 1.00 12.58 297 LEU B CA 1
ATOM 2993 C C . LEU B 1 284 ? 22.495 200.975 10.503 1.00 12.04 297 LEU B C 1
ATOM 2994 O O . LEU B 1 284 ? 22.222 201.787 11.372 1.00 12.05 297 LEU B O 1
ATOM 2999 N N . ARG B 1 285 ? 22.056 199.716 10.547 1.00 12.07 298 ARG B N 1
ATOM 3000 C CA . ARG B 1 285 ? 21.226 199.336 11.685 1.00 12.20 298 ARG B CA 1
ATOM 3001 C C . ARG B 1 285 ? 21.987 199.407 13.007 1.00 12.60 298 ARG B C 1
ATOM 3002 O O . ARG B 1 285 ? 21.443 199.859 14.008 1.00 11.96 298 ARG B O 1
ATOM 3010 N N . LYS B 1 286 ? 23.261 198.995 13.027 1.00 13.05 299 LYS B N 1
ATOM 3011 C CA . LYS B 1 286 ? 24.031 199.069 14.260 1.00 13.81 299 LYS B CA 1
ATOM 3012 C C . LYS B 1 286 ? 24.093 200.549 14.727 1.00 14.09 299 LYS B C 1
ATOM 3013 O O . LYS B 1 286 ? 23.912 200.826 15.906 1.00 13.81 299 LYS B O 1
ATOM 3019 N N A GLN B 1 287 ? 24.288 201.474 13.797 0.70 13.97 300 GLN B N 1
ATOM 3020 N N B GLN B 1 287 ? 24.295 201.469 13.785 0.30 13.56 300 GLN B N 1
ATOM 3021 C CA A GLN B 1 287 ? 24.347 202.879 14.152 0.70 15.13 300 GLN B CA 1
ATOM 3022 C CA B GLN B 1 287 ? 24.324 202.900 14.081 0.30 13.99 300 GLN B CA 1
ATOM 3023 C C A GLN B 1 287 ? 22.972 203.357 14.676 0.70 14.22 300 GLN B C 1
ATOM 3024 C C B GLN B 1 287 ? 22.978 203.372 14.649 0.30 13.68 300 GLN B C 1
ATOM 3025 O O A GLN B 1 287 ? 22.922 204.138 15.627 0.70 14.72 300 GLN B O 1
ATOM 3026 O O B GLN B 1 287 ? 22.946 204.174 15.583 0.30 14.16 300 GLN B O 1
ATOM 3037 N N . LEU B 1 288 ? 21.881 202.856 14.093 1.00 13.01 301 LEU B N 1
ATOM 3038 C CA . LEU B 1 288 ? 20.536 203.226 14.539 1.00 12.92 301 LEU B CA 1
ATOM 3039 C C . LEU B 1 288 ? 20.284 202.682 15.962 1.00 12.65 301 LEU B C 1
ATOM 3040 O O . LEU B 1 288 ? 19.645 203.332 16.778 1.00 12.46 301 LEU B O 1
ATOM 3045 N N . ILE B 1 289 ? 20.788 201.476 16.242 1.00 12.40 302 ILE B N 1
ATOM 3046 C CA . ILE B 1 289 ? 20.699 200.922 17.590 1.00 12.80 302 ILE B CA 1
ATOM 3047 C C . ILE B 1 289 ? 21.509 201.807 18.562 1.00 13.72 302 ILE B C 1
ATOM 3048 O O . ILE B 1 289 ? 20.983 202.308 19.588 1.00 13.54 302 ILE B O 1
ATOM 3053 N N . GLU B 1 290 ? 22.765 202.049 18.205 1.00 14.62 303 GLU B N 1
ATOM 3054 C CA . GLU B 1 290 ? 23.672 202.754 19.094 1.00 16.66 303 GLU B CA 1
ATOM 3055 C C . GLU B 1 290 ? 23.295 204.208 19.346 1.00 17.01 303 GLU B C 1
ATOM 3056 O O . GLU B 1 290 ? 23.417 204.682 20.479 1.00 16.70 303 GLU B O 1
ATOM 3062 N N . LYS B 1 291 ? 22.855 204.906 18.299 1.00 16.12 304 LYS B N 1
ATOM 3063 C CA . LYS B 1 291 ? 22.576 206.330 18.406 1.00 17.26 304 LYS B CA 1
ATOM 3064 C C . LYS B 1 291 ? 21.111 206.697 18.554 1.00 16.93 304 LYS B C 1
ATOM 3065 O O . LYS B 1 291 ? 20.798 207.794 19.061 1.00 16.59 304 LYS B O 1
ATOM 3071 N N . HIS B 1 292 ? 20.212 205.796 18.176 1.00 15.90 305 HIS B N 1
ATOM 3072 C CA . HIS B 1 292 ? 18.770 206.103 18.190 1.00 16.33 305 HIS B CA 1
ATOM 3073 C C . HIS B 1 292 ? 17.871 205.065 18.864 1.00 15.90 305 HIS B C 1
ATOM 3074 O O . HIS B 1 292 ? 16.626 205.177 18.840 1.00 15.83 305 HIS B O 1
ATOM 3081 N N . ASN B 1 293 ? 18.487 204.089 19.515 1.00 14.94 306 ASN B N 1
ATOM 3082 C CA . ASN B 1 293 ? 17.782 203.074 20.252 1.00 14.96 306 ASN B CA 1
ATOM 3083 C C . ASN B 1 293 ? 16.800 202.234 19.430 1.00 14.62 306 ASN B C 1
ATOM 3084 O O . ASN B 1 293 ? 15.766 201.764 19.961 1.00 14.11 306 ASN B O 1
ATOM 3089 N N . LEU B 1 294 ? 17.149 202.002 18.155 1.00 13.72 307 LEU B N 1
ATOM 3090 C CA . LEU B 1 294 ? 16.387 201.068 17.326 1.00 13.44 307 LEU B CA 1
ATOM 3091 C C . LEU B 1 294 ? 16.402 199.724 18.061 1.00 13.86 307 LEU B C 1
ATOM 3092 O O . LEU B 1 294 ? 17.406 199.350 18.643 1.00 14.21 307 LEU B O 1
ATOM 3097 N N . TYR B 1 295 ? 15.246 199.078 18.107 1.00 14.41 308 TYR B N 1
ATOM 3098 C CA . TYR B 1 295 ? 15.050 197.783 18.765 1.00 15.10 308 TYR B CA 1
ATOM 3099 C C . TYR B 1 295 ? 15.056 197.873 20.299 1.00 16.84 308 TYR B C 1
ATOM 3100 O O . TYR B 1 295 ? 15.199 196.853 20.978 1.00 18.35 308 TYR B O 1
ATOM 3109 N N . GLY B 1 296 ? 14.840 199.095 20.814 1.00 17.60 309 GLY B N 1
ATOM 3110 C CA . GLY B 1 296 ? 14.657 199.375 22.209 1.00 20.04 309 GLY B CA 1
ATOM 3111 C C . GLY B 1 296 ? 13.140 199.504 22.385 1.00 22.32 309 GLY B C 1
ATOM 3112 O O . GLY B 1 296 ? 12.490 198.589 22.844 1.00 23.82 309 GLY B O 1
ATOM 3113 N N . ASN B 1 297 ? 12.596 200.651 21.975 1.00 24.86 310 ASN B N 1
ATOM 3114 C CA A ASN B 1 297 ? 11.161 200.927 22.061 0.40 25.89 310 ASN B CA 1
ATOM 3115 C CA B ASN B 1 297 ? 11.152 200.924 22.037 0.60 26.81 310 ASN B CA 1
ATOM 3116 C C . ASN B 1 297 ? 10.436 200.773 20.713 1.00 26.59 310 ASN B C 1
ATOM 3117 O O . ASN B 1 297 ? 9.238 200.486 20.691 1.00 30.31 310 ASN B O 1
ATOM 3126 N N A MET B 1 298 ? 11.165 200.979 19.615 0.50 24.07 311 MET B N 1
ATOM 3127 N N B MET B 1 298 ? 11.156 200.977 19.604 0.50 25.04 311 MET B N 1
ATOM 3128 C CA A MET B 1 298 ? 10.623 200.881 18.260 0.50 22.65 311 MET B CA 1
ATOM 3129 C CA B MET B 1 298 ? 10.579 200.931 18.250 0.50 24.03 311 MET B CA 1
ATOM 3130 C C A MET B 1 298 ? 11.433 199.892 17.457 0.50 21.52 311 MET B C 1
ATOM 3131 C C B MET B 1 298 ? 11.435 200.052 17.342 0.50 22.15 311 MET B C 1
ATOM 3132 O O A MET B 1 298 ? 12.619 199.702 17.710 0.50 20.22 311 MET B O 1
ATOM 3133 O O B MET B 1 298 ? 12.660 200.100 17.416 0.50 20.61 311 MET B O 1
ATOM 3142 N N . GLY B 1 299 ? 10.790 199.252 16.487 1.00 20.70 312 GLY B N 1
ATOM 3143 C CA . GLY B 1 299 ? 11.510 198.314 15.610 1.00 19.21 312 GLY B CA 1
ATOM 3144 C C . GLY B 1 299 ? 10.987 198.159 14.196 1.00 18.75 312 GLY B C 1
ATOM 3145 O O . GLY B 1 299 ? 11.250 197.147 13.549 1.00 20.77 312 GLY B O 1
ATOM 3146 N N A SER B 1 300 ? 10.275 199.156 13.699 0.50 17.77 313 SER B N 1
ATOM 3147 N N B SER B 1 300 ? 10.258 199.166 13.725 0.50 17.85 313 SER B N 1
ATOM 3148 C CA A SER B 1 300 ? 9.735 199.079 12.356 0.50 17.43 313 SER B CA 1
ATOM 3149 C CA B SER B 1 300 ? 9.632 199.143 12.409 0.50 17.68 313 SER B CA 1
ATOM 3150 C C A SER B 1 300 ? 10.276 200.221 11.546 0.50 16.45 313 SER B C 1
ATOM 3151 C C B SER B 1 300 ? 10.051 200.350 11.599 0.50 16.72 313 SER B C 1
ATOM 3152 O O A SER B 1 300 ? 11.057 201.029 12.040 0.50 16.35 313 SER B O 1
ATOM 3153 O O B SER B 1 300 ? 10.447 201.374 12.164 0.50 16.78 313 SER B O 1
ATOM 3158 N N . GLY B 1 301 ? 9.883 200.249 10.281 1.00 16.02 314 GLY B N 1
ATOM 3159 C CA . GLY B 1 301 ? 10.283 201.317 9.349 1.00 15.83 314 GLY B CA 1
ATOM 3160 C C . GLY B 1 301 ? 11.234 200.818 8.283 1.00 14.48 314 GLY B C 1
ATOM 3161 O O . GLY B 1 301 ? 11.340 199.622 8.039 1.00 13.33 314 GLY B O 1
ATOM 3162 N N . THR B 1 302 ? 11.941 201.757 7.661 1.00 14.28 315 THR B N 1
ATOM 3163 C CA . THR B 1 302 ? 12.839 201.448 6.569 1.00 13.75 315 THR B CA 1
ATOM 3164 C C . THR B 1 302 ? 14.078 202.308 6.501 1.00 13.41 315 THR B C 1
ATOM 3165 O O . THR B 1 302 ? 14.101 203.461 6.970 1.00 13.26 315 THR B O 1
ATOM 3169 N N . ILE B 1 303 ? 15.107 201.702 5.919 1.00 12.11 316 ILE B N 1
ATOM 3170 C CA . ILE B 1 303 ? 16.298 202.406 5.457 1.00 11.88 316 ILE B CA 1
ATOM 3171 C C . ILE B 1 303 ? 16.162 202.384 3.911 1.00 12.23 316 ILE B C 1
ATOM 3172 O O . ILE B 1 303 ? 15.899 201.314 3.317 1.00 12.01 316 ILE B O 1
ATOM 3177 N N . VAL B 1 304 ? 16.259 203.544 3.271 1.00 12.35 317 VAL B N 1
ATOM 3178 C CA . VAL B 1 304 ? 16.252 203.578 1.801 1.00 13.04 317 VAL B CA 1
ATOM 3179 C C . VAL B 1 304 ? 17.551 204.222 1.297 1.00 13.50 317 VAL B C 1
ATOM 3180 O O . VAL B 1 304 ? 17.854 205.388 1.624 1.00 12.00 317 VAL B O 1
ATOM 3184 N N . ILE B 1 305 ? 18.320 203.437 0.552 1.00 12.43 318 ILE B N 1
ATOM 3185 C CA . ILE B 1 305 ? 19.539 203.911 -0.121 1.00 12.98 318 ILE B CA 1
ATOM 3186 C C . ILE B 1 305 ? 19.088 204.459 -1.473 1.00 13.25 318 ILE B C 1
ATOM 3187 O O . ILE B 1 305 ? 18.642 203.689 -2.339 1.00 12.75 318 ILE B O 1
ATOM 3192 N N . LYS B 1 306 ? 19.196 205.773 -1.667 1.00 13.18 319 LYS B N 1
ATOM 3193 C CA . LYS B 1 306 ? 18.785 206.383 -2.928 1.00 15.12 319 LYS B CA 1
ATOM 3194 C C . LYS B 1 306 ? 20.006 206.659 -3.796 1.00 14.51 319 LYS B C 1
ATOM 3195 O O . LYS B 1 306 ? 20.970 207.276 -3.328 1.00 14.08 319 LYS B O 1
ATOM 3201 N N . MET B 1 307 ? 19.952 206.230 -5.055 1.00 13.91 320 MET B N 1
ATOM 3202 C CA . MET B 1 307 ? 21.083 206.361 -5.989 1.00 14.59 320 MET B CA 1
ATOM 3203 C C . MET B 1 307 ? 20.938 207.566 -6.902 1.00 15.05 320 MET B C 1
ATOM 3204 O O . MET B 1 307 ? 19.836 208.070 -7.130 1.00 14.76 320 MET B O 1
ATOM 3209 N N . LYS B 1 308 ? 22.061 208.018 -7.425 1.00 16.43 321 LYS B N 1
ATOM 3210 C CA . LYS B 1 308 ? 22.062 209.152 -8.358 1.00 18.32 321 LYS B CA 1
ATOM 3211 C C . LYS B 1 308 ? 21.256 208.932 -9.625 1.00 18.37 321 LYS B C 1
ATOM 3212 O O . LYS B 1 308 ? 20.755 209.910 -10.193 1.00 19.02 321 LYS B O 1
ATOM 3218 N N . ASN B 1 309 ? 21.137 207.675 -10.069 1.00 16.69 322 ASN B N 1
ATOM 3219 C CA . ASN B 1 309 ? 20.380 207.346 -11.267 1.00 17.59 322 ASN B CA 1
ATOM 3220 C C . ASN B 1 309 ? 18.878 207.197 -11.024 1.00 18.18 322 ASN B C 1
ATOM 3221 O O . ASN B 1 309 ? 18.137 206.858 -11.947 1.00 20.62 322 ASN B O 1
ATOM 3226 N N . GLY B 1 310 ? 18.422 207.452 -9.809 1.00 17.57 323 GLY B N 1
ATOM 3227 C CA . GLY B 1 310 ? 17.017 207.303 -9.482 1.00 18.24 323 GLY B CA 1
ATOM 3228 C C . GLY B 1 310 ? 16.697 205.956 -8.824 1.00 16.99 323 GLY B C 1
ATOM 3229 O O . GLY B 1 310 ? 15.618 205.792 -8.276 1.00 19.26 323 GLY B O 1
ATOM 3230 N N . GLY B 1 311 ? 17.622 205.007 -8.864 1.00 16.12 324 GLY B N 1
ATOM 3231 C CA . GLY B 1 311 ? 17.381 203.691 -8.255 1.00 15.80 324 GLY B CA 1
ATOM 3232 C C . GLY B 1 311 ? 17.361 203.756 -6.733 1.00 14.94 324 GLY B C 1
ATOM 3233 O O . GLY B 1 311 ? 17.801 204.761 -6.127 1.00 13.72 324 GLY B O 1
ATOM 3234 N N . LYS B 1 312 ? 16.801 202.718 -6.113 1.00 14.54 325 LYS B N 1
ATOM 3235 C CA . LYS B 1 312 ? 16.783 202.661 -4.666 1.00 14.56 325 LYS B CA 1
ATOM 3236 C C . LYS B 1 312 ? 16.925 201.229 -4.172 1.00 13.63 325 LYS B C 1
ATOM 3237 O O . LYS B 1 312 ? 16.593 200.271 -4.888 1.00 14.16 325 LYS B O 1
ATOM 3243 N N . TYR B 1 313 ? 17.367 201.111 -2.922 1.00 12.89 326 TYR B N 1
ATOM 3244 C CA . TYR B 1 313 ? 17.519 199.829 -2.226 1.00 12.48 326 TYR B CA 1
ATOM 3245 C C . TYR B 1 313 ? 16.878 200.014 -0.853 1.00 12.17 326 TYR B C 1
ATOM 3246 O O . TYR B 1 313 ? 17.247 200.913 -0.120 1.00 12.77 326 TYR B O 1
ATOM 3255 N N . THR B 1 314 ? 15.927 199.139 -0.511 1.00 11.63 327 THR B N 1
ATOM 3256 C CA . THR B 1 314 ? 15.142 199.284 0.723 1.00 11.37 327 THR B CA 1
ATOM 3257 C C . THR B 1 314 ? 15.423 198.153 1.714 1.00 11.21 327 THR B C 1
ATOM 3258 O O . THR B 1 314 ? 15.400 196.974 1.336 1.00 11.14 327 THR B O 1
ATOM 3262 N N . PHE B 1 315 ? 15.679 198.517 2.969 1.00 10.45 328 PHE B N 1
ATOM 3263 C CA . PHE B 1 315 ? 15.897 197.573 4.040 1.00 10.61 328 PHE B CA 1
ATOM 3264 C C . PHE B 1 315 ? 14.755 197.780 5.045 1.00 11.01 328 PHE B C 1
ATOM 3265 O O . PHE B 1 315 ? 14.647 198.835 5.702 1.00 10.97 328 PHE B O 1
ATOM 3273 N N . GLU B 1 316 ? 13.908 196.774 5.166 1.00 11.67 329 GLU B N 1
ATOM 3274 C CA . GLU B 1 316 ? 12.789 196.822 6.099 1.00 12.27 329 GLU B CA 1
ATOM 3275 C C . GLU B 1 316 ? 13.277 196.436 7.485 1.00 12.01 329 GLU B C 1
ATOM 3276 O O . GLU B 1 316 ? 13.806 195.349 7.675 1.00 11.87 329 GLU B O 1
ATOM 3282 N N . LEU B 1 317 ? 13.039 197.309 8.452 1.00 12.19 330 LEU B N 1
ATOM 3283 C CA . LEU B 1 317 ? 13.594 197.122 9.798 1.00 12.87 330 LEU B CA 1
ATOM 3284 C C . LEU B 1 317 ? 12.971 196.092 10.680 1.00 13.56 330 LEU B C 1
ATOM 3285 O O . LEU B 1 317 ? 13.610 195.672 11.630 1.00 14.53 330 LEU B O 1
ATOM 3290 N N . HIS B 1 318 ? 11.757 195.637 10.361 1.00 13.70 331 HIS B N 1
ATOM 3291 C CA . HIS B 1 318 ? 11.061 194.696 11.249 1.00 14.59 331 HIS B CA 1
ATOM 3292 C C . HIS B 1 318 ? 11.512 193.257 11.050 1.00 14.63 331 HIS B C 1
ATOM 3293 O O . HIS B 1 318 ? 11.045 192.365 11.760 1.00 15.69 331 HIS B O 1
ATOM 3300 N N . LYS B 1 319 ? 12.412 193.027 10.083 1.00 14.42 332 LYS B N 1
ATOM 3301 C CA . LYS B 1 319 ? 12.980 191.702 9.838 1.00 15.09 332 LYS B CA 1
ATOM 3302 C C . LYS B 1 319 ? 14.398 191.825 9.334 1.00 14.09 332 LYS B C 1
ATOM 3303 O O . LYS B 1 319 ? 14.824 192.885 8.867 1.00 13.00 332 LYS B O 1
ATOM 3309 N N A LYS B 1 320 ? 15.180 190.753 9.462 0.50 14.26 333 LYS B N 1
ATOM 3310 N N B LYS B 1 320 ? 15.128 190.726 9.429 0.50 13.98 333 LYS B N 1
ATOM 3311 C CA A LYS B 1 320 ? 16.564 190.825 9.012 0.50 14.44 333 LYS B CA 1
ATOM 3312 C CA B LYS B 1 320 ? 16.501 190.661 8.990 0.50 13.99 333 LYS B CA 1
ATOM 3313 C C A LYS B 1 320 ? 16.572 190.950 7.494 0.50 13.85 333 LYS B C 1
ATOM 3314 C C B LYS B 1 320 ? 16.582 190.867 7.467 0.50 13.60 333 LYS B C 1
ATOM 3315 O O A LYS B 1 320 ? 15.606 190.591 6.826 0.50 14.17 333 LYS B O 1
ATOM 3316 O O B LYS B 1 320 ? 15.642 190.520 6.760 0.50 13.92 333 LYS B O 1
ATOM 3327 N N . LEU B 1 321 ? 17.681 191.443 6.968 1.00 13.49 334 LEU B N 1
ATOM 3328 C CA . LEU B 1 321 ? 17.868 191.537 5.517 1.00 13.20 334 LEU B CA 1
ATOM 3329 C C . LEU B 1 321 ? 17.827 190.111 4.962 1.00 13.50 334 LEU B C 1
ATOM 3330 O O . LEU B 1 321 ? 18.392 189.168 5.567 1.00 14.08 334 LEU B O 1
ATOM 3335 N N . GLN B 1 322 ? 17.112 189.931 3.847 1.00 13.52 335 GLN B N 1
ATOM 3336 C CA . GLN B 1 322 ? 17.022 188.627 3.221 1.00 14.34 335 GLN B CA 1
ATOM 3337 C C . GLN B 1 322 ? 18.413 188.127 2.820 1.00 14.00 335 GLN B C 1
ATOM 3338 O O . GLN B 1 322 ? 19.203 188.867 2.265 1.00 13.12 335 GLN B O 1
ATOM 3344 N N A GLU B 1 323 ? 18.667 186.853 3.103 0.50 14.84 336 GLU B N 1
ATOM 3345 N N B GLU B 1 323 ? 18.734 186.863 3.113 0.50 14.71 336 GLU B N 1
ATOM 3346 C CA A GLU B 1 323 ? 19.949 186.230 2.838 0.50 15.42 336 GLU B CA 1
ATOM 3347 C CA B GLU B 1 323 ? 20.094 186.391 2.814 0.50 15.03 336 GLU B CA 1
ATOM 3348 C C A GLU B 1 323 ? 20.480 186.465 1.420 0.50 15.01 336 GLU B C 1
ATOM 3349 C C B GLU B 1 323 ? 20.512 186.568 1.370 0.50 14.75 336 GLU B C 1
ATOM 3350 O O A GLU B 1 323 ? 21.628 186.861 1.243 0.50 14.84 336 GLU B O 1
ATOM 3351 O O B GLU B 1 323 ? 21.631 187.020 1.109 0.50 14.43 336 GLU B O 1
ATOM 3362 N N . HIS B 1 324 ? 19.620 186.285 0.426 1.00 14.75 337 HIS B N 1
ATOM 3363 C CA . HIS B 1 324 ? 20.017 186.411 -0.964 1.00 15.08 337 HIS B CA 1
ATOM 3364 C C . HIS B 1 324 ? 20.472 187.828 -1.302 1.00 14.34 337 HIS B C 1
ATOM 3365 O O . HIS B 1 324 ? 21.342 188.014 -2.141 1.00 14.03 337 HIS B O 1
ATOM 3372 N N . ARG B 1 325 ? 19.919 188.826 -0.606 1.00 12.96 338 ARG B N 1
ATOM 3373 C CA . ARG B 1 325 ? 20.294 190.220 -0.882 1.00 12.68 338 ARG B CA 1
ATOM 3374 C C . ARG B 1 325 ? 21.635 190.604 -0.284 1.00 12.71 338 ARG B C 1
ATOM 3375 O O . ARG B 1 325 ? 22.198 191.631 -0.652 1.00 12.74 338 ARG B O 1
ATOM 3383 N N . MET B 1 326 ? 22.125 189.798 0.662 1.00 14.34 339 MET B N 1
ATOM 3384 C CA . MET B 1 326 ? 23.435 190.044 1.268 1.00 14.83 339 MET B CA 1
ATOM 3385 C C . MET B 1 326 ? 24.554 189.928 0.234 1.00 15.58 339 MET B C 1
ATOM 3386 O O . MET B 1 326 ? 25.629 190.529 0.439 1.00 17.52 339 MET B O 1
ATOM 3391 N N . ALA B 1 327 ? 24.322 189.188 -0.859 1.00 14.55 340 ALA B N 1
ATOM 3392 C CA . ALA B 1 327 ? 25.313 189.122 -1.944 1.00 14.87 340 ALA B CA 1
ATOM 3393 C C . ALA B 1 327 ? 25.299 190.302 -2.906 1.00 14.48 340 ALA B C 1
ATOM 3394 O O . ALA B 1 327 ? 26.236 190.454 -3.703 1.00 14.55 340 ALA B O 1
ATOM 3396 N N . ASP B 1 328 ? 24.217 191.081 -2.913 1.00 13.89 341 ASP B N 1
ATOM 3397 C CA . ASP B 1 328 ? 24.087 192.181 -3.891 1.00 13.70 341 ASP B CA 1
ATOM 3398 C C . ASP B 1 328 ? 25.089 193.294 -3.609 1.00 13.58 341 ASP B C 1
ATOM 3399 O O . ASP B 1 328 ? 25.323 193.648 -2.451 1.00 13.20 341 ASP B O 1
ATOM 3404 N N . VAL B 1 329 ? 25.666 193.847 -4.671 1.00 13.76 342 VAL B N 1
ATOM 3405 C CA . VAL B 1 329 ? 26.673 194.902 -4.535 1.00 14.31 342 VAL B CA 1
ATOM 3406 C C . VAL B 1 329 ? 26.257 196.088 -5.414 1.00 14.85 342 VAL B C 1
ATOM 3407 O O . VAL B 1 329 ? 25.599 195.915 -6.463 1.00 15.98 342 VAL B O 1
ATOM 3411 N N . ILE B 1 330 ? 26.619 197.276 -4.982 1.00 14.91 343 ILE B N 1
ATOM 3412 C CA . ILE B 1 330 ? 26.290 198.502 -5.696 1.00 15.23 343 ILE B CA 1
ATOM 3413 C C . ILE B 1 330 ? 27.495 199.414 -5.793 1.00 16.15 343 ILE B C 1
ATOM 3414 O O . ILE B 1 330 ? 28.511 199.213 -5.139 1.00 15.53 343 ILE B O 1
ATOM 3419 N N . ASP B 1 331 ? 27.382 200.413 -6.657 1.00 17.27 344 ASP B N 1
ATOM 3420 C CA . ASP B 1 331 ? 28.424 201.399 -6.825 1.00 18.18 344 ASP B CA 1
ATOM 3421 C C . ASP B 1 331 ? 28.331 202.429 -5.701 1.00 17.07 344 ASP B C 1
ATOM 3422 O O . ASP B 1 331 ? 27.457 203.274 -5.698 1.00 16.33 344 ASP B O 1
ATOM 3427 N N . GLY B 1 332 ? 29.251 202.359 -4.753 1.00 16.20 345 GLY B N 1
ATOM 3428 C CA . GLY B 1 332 ? 29.204 203.241 -3.600 1.00 16.83 345 GLY B CA 1
ATOM 3429 C C . GLY B 1 332 ? 29.292 204.719 -3.981 1.00 17.10 345 GLY B C 1
ATOM 3430 O O . GLY B 1 332 ? 28.682 205.562 -3.326 1.00 17.24 345 GLY B O 1
ATOM 3431 N N . THR B 1 333 ? 30.030 205.015 -5.047 1.00 17.98 346 THR B N 1
ATOM 3432 C CA . THR B 1 333 ? 30.189 206.407 -5.528 1.00 19.57 346 THR B CA 1
ATOM 3433 C C . THR B 1 333 ? 28.894 206.968 -6.139 1.00 19.26 346 THR B C 1
ATOM 3434 O O . THR B 1 333 ? 28.794 208.179 -6.332 1.00 19.45 346 THR B O 1
ATOM 3438 N N A ASN B 1 334 ? 27.932 206.100 -6.438 0.60 18.41 347 ASN B N 1
ATOM 3439 N N B ASN B 1 334 ? 27.928 206.089 -6.436 0.40 17.77 347 ASN B N 1
ATOM 3440 C CA A ASN B 1 334 ? 26.665 206.554 -7.018 0.60 19.15 347 ASN B CA 1
ATOM 3441 C CA B ASN B 1 334 ? 26.649 206.507 -7.033 0.40 17.78 347 ASN B CA 1
ATOM 3442 C C A ASN B 1 334 ? 25.525 206.641 -5.996 0.60 17.09 347 ASN B C 1
ATOM 3443 C C B ASN B 1 334 ? 25.537 206.683 -5.993 0.40 16.57 347 ASN B C 1
ATOM 3444 O O A ASN B 1 334 ? 24.386 206.936 -6.352 0.60 17.24 347 ASN B O 1
ATOM 3445 O O B ASN B 1 334 ? 24.418 207.066 -6.342 0.40 16.83 347 ASN B O 1
ATOM 3454 N N . ILE B 1 335 ? 25.827 206.400 -4.717 1.00 16.07 348 ILE B N 1
ATOM 3455 C CA . ILE B 1 335 ? 24.836 206.605 -3.673 1.00 15.26 348 ILE B CA 1
ATOM 3456 C C . ILE B 1 335 ? 24.591 208.129 -3.568 1.00 15.47 348 ILE B C 1
ATOM 3457 O O . ILE B 1 335 ? 25.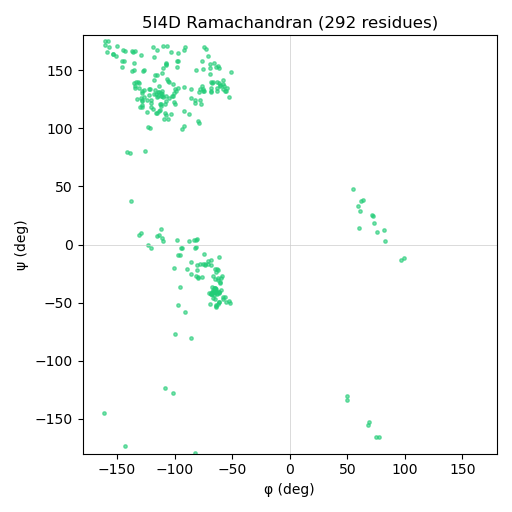548 208.928 -3.488 1.00 15.13 348 ILE B O 1
ATOM 3462 N N . ASP B 1 336 ? 23.320 208.548 -3.607 1.00 15.27 349 ASP B N 1
ATOM 3463 C CA . ASP B 1 336 ? 22.994 209.947 -3.489 1.00 16.69 349 ASP B CA 1
ATOM 3464 C C . ASP B 1 336 ? 22.750 210.316 -2.027 1.00 16.31 349 ASP B C 1
ATOM 3465 O O . ASP B 1 336 ? 23.427 211.206 -1.507 1.00 15.70 349 ASP B O 1
ATOM 3470 N N . ASN B 1 337 ? 21.795 209.649 -1.380 1.00 14.72 350 ASN B N 1
ATOM 3471 C CA . ASN B 1 337 ? 21.470 209.928 0.037 1.00 15.57 350 ASN B CA 1
ATOM 3472 C C . ASN B 1 337 ? 20.801 208.729 0.698 1.00 14.55 350 ASN B C 1
ATOM 3473 O O . ASN B 1 337 ? 20.443 207.715 0.010 1.00 13.83 350 ASN B O 1
ATOM 3478 N N . ILE B 1 338 ? 20.662 208.791 2.000 1.00 14.23 351 ILE B N 1
ATOM 3479 C CA . ILE B 1 338 ? 20.087 207.661 2.748 1.00 14.33 351 ILE B CA 1
ATOM 3480 C C . ILE B 1 338 ? 18.977 208.245 3.598 1.00 15.04 351 ILE B C 1
ATOM 3481 O O . ILE B 1 338 ? 19.206 209.216 4.330 1.00 14.54 351 ILE B O 1
ATOM 3486 N N . GLU B 1 339 ? 17.766 207.700 3.425 1.00 15.85 352 GLU B N 1
ATOM 3487 C CA A GLU B 1 339 ? 16.574 208.150 4.146 0.50 16.88 352 GLU B CA 1
ATOM 3488 C CA B GLU B 1 339 ? 16.563 208.154 4.138 0.50 16.92 352 GLU B CA 1
ATOM 3489 C C . GLU B 1 339 ? 16.086 207.054 5.075 1.00 16.06 352 GLU B C 1
ATOM 3490 O O . GLU B 1 339 ? 15.754 205.944 4.627 1.00 15.05 352 GLU B O 1
ATOM 3501 N N . VAL B 1 340 ? 16.058 207.356 6.367 1.00 14.36 353 VAL B N 1
ATOM 3502 C CA . VAL B 1 340 ? 15.635 206.384 7.382 1.00 14.00 353 VAL B CA 1
ATOM 3503 C C . VAL B 1 340 ? 14.386 206.867 8.091 1.00 14.58 353 VAL B C 1
ATOM 3504 O O . VAL B 1 340 ? 14.306 208.049 8.496 1.00 15.46 353 VAL B O 1
ATOM 3508 N N . ASN B 1 341 ? 13.407 205.980 8.221 1.00 15.49 354 ASN B N 1
ATOM 3509 C CA . ASN B 1 341 ? 12.191 206.268 8.959 1.00 17.71 354 ASN B CA 1
ATOM 3510 C C . ASN B 1 341 ? 11.984 205.143 9.961 1.00 17.85 354 ASN B C 1
ATOM 3511 O O . ASN B 1 341 ? 11.894 203.992 9.559 1.00 17.15 354 ASN B O 1
ATOM 3516 N N . ILE B 1 342 ? 11.983 205.480 11.252 1.00 18.95 355 ILE B N 1
ATOM 3517 C CA . ILE B 1 342 ? 11.762 204.501 12.342 1.00 19.65 355 ILE B CA 1
ATOM 3518 C C . ILE B 1 342 ? 10.405 204.790 12.978 1.00 21.72 355 ILE B C 1
ATOM 3519 O O . ILE B 1 342 ? 10.089 205.934 13.308 1.00 19.42 355 ILE B O 1
ATOM 3524 N N . LYS B 1 343 ? 9.564 203.780 13.077 1.00 23.03 356 LYS B N 1
ATOM 3525 C CA . LYS B 1 343 ? 8.318 203.946 13.805 1.00 28.60 356 LYS B CA 1
ATOM 3526 C C . LYS B 1 343 ? 8.017 202.763 14.702 1.00 26.95 356 LYS B C 1
ATOM 3527 O O . LYS B 1 343 ? 7.099 202.874 15.494 1.00 27.07 356 LYS B O 1
#

Solvent-accessible surface area: 21380 Å² total; per-residue (Å²): 168,94,166,39,135,124,21,105,63,17,0,57,58,87,35,66,82,36,100,154,30,102,0,46,32,104,183,79,130,47,131,64,40,12,0,2,0,96,40,69,214,67,67,6,38,0,2,5,26,39,146,0,63,153,95,14,129,125,33,81,54,82,88,10,6,4,4,0,0,39,21,136,31,175,78,160,54,177,44,30,1,1,1,2,0,3,145,20,39,94,144,185,18,104,38,129,3,85,2,7,3,23,54,94,49,88,142,34,129,102,47,166,53,98,48,126,30,91,2,72,15,37,46,9,0,2,4,12,1,2,4,62,3,0,45,56,2,7,115,141,29,78,1,7,26,92,20,0,31,11,44,0,26,0,87,17,118,125,69,30,130,71,42,0,68,0,81,84,78,5,65,87,102,40,3,3,24,42,11,73,0,62,38,0,60,23,1,67,3,69,1,133,240,105,91,163,63,85,111,26,107,59,16,0,58,58,87,34,70,83,36,84,142,30,101,0,45,32,100,178,78,127,47,132,65,40,11,0,2,0,99,39,69,211,54,52,9,33,0,2,4,16,41,145,1,68,156,92,12,126,125,30,81,56,78,88,10,6,3,4,0,0,41,34,141,29,179,80,170,46,144,37,29,1,6,0,1,0,3,147,24,46,95,145,191,16,113,39,110,3,91,1,3,2,32,42,94,53,131,137,30,121,134,49,135,64,78,43,110,32,90,2,74,18,40,44,8,1,2,4,15,0,2,4,61,2,0,44,54,2,8,122,154,23,70,0,4,36,75,18,4,48,10,41,0,23,0,84,18,101,135,68,32,142,70,45,0,69,0,96,97,80,7,67,103,106,43,8,3,22,42,12,60,0,55,66,0,61,31,0,45,2,53,5,151

CATH classification: 3.10.20.120 (+1 more: 2.40.50.110)

Sequence (385 aa):
TPKYEDLRAYYTKPSFFEEFFEKQFGFMLKPWTTVRFFMMNNVVIPNRRFIIYKIALVGKDEKKYKDGPYDNIDVVFIIVLEDDNKYQQLKKYSVGGITKKTNSKKVNHKKVELSITKKDNQGMISRRDDVVSEYMMITKEEEISLKELDFKLRKQLIEKKHNLYGNMGSSGTIVIKMKNGGKKYTFELHKKLQEEHRMADVIDGTNIDNIEVNNIKMTPKYEDLRAYYTKPSFEFEKKQFGFMLKPWTTVRFMMNVVIPNRFIYKIALVGKDEKKYKDGPYDNIDVFIVLEDNKYQQLLKKKKYSVGGITKTNSKKVNHKVELSITKKKKDNQGMISRDVSEYMMITKEEISLKELDFKKLRKQQLIEKHNLYGNNMMGSSGTIVIKMKNGGKYTFELHKKKLQEEHRMADVIDGTNNIDNIEEVNIK

Radius of gyration: 26.54 Å; Cα contacts (8 Å, |Δi|>4): 916; chains: 2; bounding box: 46×83×49 Å

InterPro domains:
  IPR006123 Staphylococcal/Streptococcal toxin, beta-grasp domain [PF02876] (262-355)
  IPR006126 Staphylococcal enterotoxin/Streptococcal pyrogenic exotoxin, conserved site [PS00278] (285-308)
  IPR008375 Staphylococcus aureus exotoxin [PR01800] (18-32)
  IPR008375 Staphylococcus aureus exotoxin [PR01800] (244-255)
  IPR008375 Staphylococcus aureus exotoxin [PR01800] (284-300)
  IPR008375 Staphylococcus aureus exotoxin [PR01800] (323-338)
  IPR008992 Enterotoxin [SSF50203] (161-255)
  IPR013307 Superantigen, staphylococcal/streptococcal toxin, bacterial [PR01898] (213-239)
  IPR013307 Superantigen, staphylococcal/streptococcal toxin, bacterial [PR01898] (242-255)
  IPR013307 Superantigen, staphylococcal/streptococcal toxin, bacterial [PR01898] (285-298)
  IPR013307 Superantigen, staphylococcal/streptococcal toxin, bacterial [PR01898] (298-312)
  IPR013307 Superantigen, staphylococcal/streptococcal toxin, bacterial [PR01898] (338-354)
  IPR015282 Staphylococcal superantigen-like OB-fold domain [PF09199] (170-253)
  IPR016091 Superantigen toxin, C-terminal [SSF54334] (260-355)

Organism: Staphylococcus aureus (strain NCTC 8325 / PS 47) (NCBI:txid93061)

B-factor: mean 23.33, std 10.21, range [10.45, 81.18]